Protein AF-A0A937RN17-F1 (afdb_monomer_lite)

InterPro domains:
  IPR059263 Domain of unknown function DUF8219 [PF26656] (19-214)

Foldseek 3Di:
DDQDPAPVQLLVLLQDPLSLCVLLVAPPNPCLVPQDDDFHKDWFDLFPQKIWIWTDGRFKIFTFIAFHPRPDTDTFFMDGPPQGQLQGDEPVLQQLSLLSRCQQDVVRAFLAQSSSNSLSNYHCQPPDQCLLVQQRQQVHSCHRYNDRPRGDDPSNVLSVLPDNDPQWDWDQAPVRFIAIDRNDPVFADDNSGCRHNPRPRRPRVSSVVSSVRSVVSLLVLQVLQPCVPPQLVVLLVCCLVVVQLPSNLVVRVVVVLVVDPRSSSVQLSCLRPPNPGSVSPQQSSCSNVVPPRSPSSSVVSPQDPCNQFDKQWKKKKKFQCPPQVVQLVVQLVVCSSVSLKDWTDWDDPDPGMIIITIMGGPVSVVVSLVSSLVSCVVRVVVMDIWMGRVPDTDDSDPDD

Structure (mmCIF, N/CA/C/O backbone):
data_AF-A0A937RN17-F1
#
_entry.id   AF-A0A937RN17-F1
#
loop_
_atom_site.group_PDB
_atom_site.id
_atom_site.type_symbol
_atom_site.label_atom_id
_atom_site.label_alt_id
_atom_site.label_comp_id
_atom_site.label_asym_id
_atom_site.label_entity_id
_atom_site.label_seq_id
_atom_site.pdbx_PDB_ins_code
_atom_site.Cartn_x
_atom_site.Cartn_y
_atom_site.Cartn_z
_atom_site.occupancy
_atom_site.B_iso_or_equiv
_atom_site.auth_seq_id
_atom_site.auth_comp_id
_atom_site.auth_asym_id
_atom_site.auth_atom_id
_atom_site.pdbx_PDB_model_num
ATOM 1 N N . MET A 1 1 ? -5.674 -21.772 14.284 1.00 35.72 1 MET A N 1
ATOM 2 C CA . MET A 1 1 ? -4.227 -21.563 14.513 1.00 35.72 1 MET A CA 1
ATOM 3 C C . MET A 1 1 ? -4.082 -20.208 15.190 1.00 35.72 1 MET A C 1
ATOM 5 O O . MET A 1 1 ? -4.891 -19.342 14.893 1.00 35.72 1 MET A O 1
ATOM 9 N N . GLN A 1 2 ? -3.190 -20.056 16.170 1.00 36.44 2 GLN A N 1
ATOM 10 C CA . GLN A 1 2 ? -3.073 -18.817 16.954 1.00 36.44 2 GLN A CA 1
ATOM 11 C C . GLN A 1 2 ? -2.644 -17.669 16.025 1.00 36.44 2 GLN A C 1
ATOM 13 O O . GLN A 1 2 ? -1.783 -17.896 15.180 1.00 36.44 2 GLN A O 1
ATOM 18 N N . ILE A 1 3 ? -3.242 -16.479 16.156 1.00 44.09 3 ILE A N 1
ATOM 19 C CA . ILE A 1 3 ? -2.674 -15.246 15.592 1.00 44.09 3 ILE A CA 1
ATOM 20 C C . ILE A 1 3 ? -1.265 -15.167 16.176 1.00 44.09 3 ILE A C 1
ATOM 22 O O . ILE A 1 3 ? -1.114 -15.068 17.396 1.00 44.09 3 ILE A O 1
ATOM 26 N N . VAL A 1 4 ? -0.248 -15.384 15.343 1.00 52.44 4 VAL A N 1
ATOM 27 C CA . VAL A 1 4 ? 1.133 -15.377 15.817 1.00 52.44 4 VAL A CA 1
ATOM 28 C C . VAL A 1 4 ? 1.598 -13.934 15.684 1.00 52.44 4 VAL A C 1
ATOM 30 O O . VAL A 1 4 ? 1.603 -13.431 14.557 1.00 52.44 4 VAL A O 1
ATOM 33 N N . PRO A 1 5 ? 1.971 -13.258 16.785 1.00 64.44 5 PRO A N 1
ATOM 34 C CA . PRO A 1 5 ? 2.670 -11.990 16.668 1.00 64.44 5 PRO A CA 1
ATOM 35 C C . PRO A 1 5 ? 3.880 -12.184 15.754 1.00 64.44 5 PRO A C 1
ATOM 37 O O . PRO A 1 5 ? 4.426 -13.287 15.654 1.00 64.44 5 PRO A O 1
ATOM 40 N N . LEU A 1 6 ? 4.283 -11.118 15.066 1.00 72.00 6 LEU A N 1
ATOM 41 C CA . LEU A 1 6 ? 5.435 -11.153 14.168 1.00 72.00 6 LEU A CA 1
ATOM 42 C C . LEU A 1 6 ? 6.603 -11.887 14.840 1.00 72.00 6 LEU A C 1
ATOM 44 O O . LEU A 1 6 ? 6.943 -11.540 15.977 1.00 72.00 6 LEU A O 1
ATOM 48 N N . PRO A 1 7 ? 7.215 -12.891 14.183 1.00 80.81 7 PRO A N 1
ATOM 49 C CA . PRO A 1 7 ? 8.288 -13.649 14.806 1.00 80.81 7 PRO A CA 1
ATOM 50 C C . PRO A 1 7 ? 9.376 -12.710 15.330 1.00 80.81 7 PRO A C 1
ATOM 52 O O . PRO A 1 7 ? 9.807 -11.793 14.625 1.00 80.81 7 PRO A O 1
ATOM 55 N N . GLU A 1 8 ? 9.843 -12.929 16.561 1.00 82.38 8 GLU A N 1
ATOM 56 C CA . GLU A 1 8 ? 10.894 -12.092 17.160 1.00 82.38 8 GLU A CA 1
ATOM 57 C C . GLU A 1 8 ? 12.148 -12.044 16.276 1.00 82.38 8 GLU A C 1
ATOM 59 O O . GLU A 1 8 ? 12.804 -11.008 16.185 1.00 82.38 8 GLU A O 1
ATOM 64 N N . SER A 1 9 ? 12.440 -13.140 15.567 1.00 84.94 9 SER A N 1
ATOM 65 C CA . SER A 1 9 ? 13.521 -13.229 14.585 1.00 84.94 9 SER A CA 1
ATOM 66 C C . SER A 1 9 ? 13.353 -12.251 13.421 1.00 84.94 9 SER A C 1
ATOM 68 O O . SER A 1 9 ? 14.327 -11.607 13.035 1.00 84.94 9 SER A O 1
ATOM 70 N N . LEU A 1 10 ? 12.135 -12.095 12.892 1.00 85.31 10 LEU A N 1
ATOM 71 C CA . LEU A 1 10 ? 11.832 -11.131 11.835 1.00 85.31 10 LEU A CA 1
ATOM 72 C C . LEU A 1 10 ? 11.959 -9.702 12.371 1.00 85.31 10 LEU A C 1
ATOM 74 O O . LEU A 1 10 ? 12.660 -8.882 11.786 1.00 85.31 10 LEU A O 1
ATOM 78 N N . THR A 1 11 ? 11.365 -9.429 13.536 1.00 83.94 11 THR A N 1
ATOM 79 C CA . THR A 1 11 ? 11.453 -8.113 14.191 1.00 83.94 11 THR A CA 1
ATOM 80 C C . THR A 1 11 ? 12.904 -7.713 14.481 1.00 83.94 11 THR A C 1
ATOM 82 O O . THR A 1 11 ? 13.268 -6.545 14.345 1.00 83.94 11 THR A O 1
ATOM 85 N N . ALA A 1 12 ? 13.752 -8.669 14.872 1.00 85.56 12 ALA A N 1
ATOM 86 C CA . ALA A 1 12 ? 15.174 -8.435 15.092 1.00 85.56 12 ALA A CA 1
ATOM 87 C C . ALA A 1 12 ? 15.914 -8.112 13.785 1.00 85.56 12 ALA A C 1
ATOM 89 O O . ALA A 1 12 ? 16.691 -7.161 13.766 1.00 85.56 12 ALA A O 1
ATOM 90 N N . GLN A 1 13 ? 15.651 -8.848 12.700 1.00 85.94 13 GLN A N 1
ATOM 91 C CA . GLN A 1 13 ? 16.301 -8.611 11.405 1.00 85.94 13 GLN A CA 1
ATOM 92 C C . GLN A 1 13 ? 15.870 -7.308 10.740 1.00 85.94 13 GLN A C 1
ATOM 94 O O . GLN A 1 13 ? 16.695 -6.627 10.151 1.00 85.94 13 GLN A O 1
ATOM 99 N N . MET A 1 14 ? 14.617 -6.890 10.901 1.00 85.56 14 MET A N 1
ATOM 100 C CA . MET A 1 14 ? 14.153 -5.595 10.395 1.00 85.56 14 MET A CA 1
ATOM 101 C C . MET A 1 14 ? 14.879 -4.391 11.003 1.00 85.56 14 MET A C 1
ATOM 103 O O . MET A 1 14 ? 14.782 -3.285 10.474 1.00 85.56 14 MET A O 1
ATOM 107 N N . ARG A 1 15 ? 15.591 -4.581 12.121 1.00 83.94 15 ARG A N 1
ATOM 108 C CA . ARG A 1 15 ? 16.475 -3.564 12.704 1.00 83.94 15 ARG A CA 1
ATOM 109 C C . ARG A 1 15 ? 17.846 -3.509 12.025 1.00 83.94 15 ARG A C 1
ATOM 111 O O . ARG A 1 15 ? 18.708 -2.755 12.470 1.00 83.94 15 ARG A O 1
ATOM 118 N N . ASP A 1 16 ? 18.058 -4.289 10.980 1.00 84.94 16 ASP A N 1
ATOM 119 C CA . ASP A 1 16 ? 19.222 -4.200 10.119 1.00 84.94 16 ASP A CA 1
ATOM 120 C C . ASP A 1 16 ? 18.869 -3.394 8.863 1.00 84.94 16 ASP A C 1
ATOM 122 O O . ASP A 1 16 ? 17.830 -3.616 8.240 1.00 84.94 16 ASP A O 1
ATOM 126 N N . ASP A 1 17 ? 19.719 -2.437 8.490 1.00 81.75 17 ASP A N 1
ATOM 127 C CA . ASP A 1 17 ? 19.546 -1.718 7.225 1.00 81.75 17 ASP A CA 1
ATOM 128 C C . ASP A 1 17 ? 19.772 -2.672 6.036 1.00 81.75 17 ASP A C 1
ATOM 130 O O . ASP A 1 17 ? 19.082 -2.542 5.025 1.00 81.75 17 ASP A O 1
ATOM 134 N N . GLU A 1 18 ? 20.650 -3.673 6.181 1.00 81.00 18 GLU A N 1
ATOM 135 C CA . GLU A 1 18 ? 20.937 -4.651 5.126 1.00 81.00 18 GLU A CA 1
ATOM 136 C C . GLU A 1 18 ? 19.732 -5.555 4.827 1.00 81.00 18 GLU A C 1
ATOM 138 O O . GLU A 1 18 ? 19.472 -5.877 3.667 1.00 81.00 18 GLU A O 1
ATOM 143 N N . PHE A 1 19 ? 18.929 -5.894 5.844 1.00 86.31 19 PHE A N 1
ATOM 144 C CA . PHE A 1 19 ? 17.675 -6.632 5.656 1.00 86.31 19 PHE A CA 1
ATOM 145 C C . PHE A 1 19 ? 16.751 -5.911 4.669 1.00 86.31 19 PHE A C 1
ATOM 147 O O . PHE A 1 19 ? 16.185 -6.527 3.764 1.00 86.31 19 PHE A O 1
ATOM 154 N N . TRP A 1 20 ? 16.615 -4.590 4.811 1.00 85.44 20 TRP A N 1
ATOM 155 C CA . TRP A 1 20 ? 15.760 -3.806 3.925 1.00 85.44 20 TRP A CA 1
ATOM 156 C C . TRP A 1 20 ? 16.330 -3.711 2.518 1.00 85.44 20 TRP A C 1
ATOM 158 O O . TRP A 1 20 ? 15.552 -3.753 1.571 1.00 85.44 20 TRP A O 1
ATOM 168 N N . SER A 1 21 ? 17.652 -3.653 2.361 1.00 80.06 21 SER A N 1
ATOM 169 C CA . SER A 1 21 ? 18.281 -3.703 1.040 1.00 80.06 21 SER A CA 1
ATOM 170 C C . SER A 1 21 ? 17.983 -5.019 0.311 1.00 80.06 21 SER A C 1
ATOM 172 O O . SER A 1 21 ? 17.750 -5.004 -0.894 1.00 80.06 21 SER A O 1
ATOM 174 N N . VAL A 1 22 ? 17.880 -6.145 1.024 1.00 80.12 22 VAL A N 1
ATOM 175 C CA . VAL A 1 22 ? 17.475 -7.441 0.444 1.00 80.12 22 VAL A CA 1
ATOM 176 C C . VAL A 1 22 ? 15.987 -7.472 0.105 1.00 80.12 22 VAL A C 1
ATOM 178 O O . VAL A 1 22 ? 15.628 -7.740 -1.040 1.00 80.12 22 VAL A O 1
ATOM 181 N N . VAL A 1 23 ? 15.110 -7.147 1.062 1.00 84.38 23 VAL A N 1
ATOM 182 C CA . VAL A 1 23 ? 13.645 -7.135 0.851 1.00 84.38 23 VAL A CA 1
ATOM 183 C C . VAL A 1 23 ? 13.245 -6.174 -0.274 1.00 84.38 23 VAL A C 1
ATOM 185 O O . VAL A 1 23 ? 12.296 -6.406 -1.027 1.00 84.38 23 VAL A O 1
ATOM 188 N N . LEU A 1 24 ? 13.973 -5.068 -0.415 1.00 81.94 24 LEU A N 1
ATOM 189 C CA . LEU A 1 24 ? 13.739 -4.083 -1.461 1.00 81.94 24 LEU A CA 1
ATOM 190 C C . LEU A 1 24 ? 14.550 -4.351 -2.741 1.00 81.94 24 LEU A C 1
ATOM 192 O O . LEU A 1 24 ? 14.422 -3.579 -3.695 1.00 81.94 24 LEU A O 1
ATOM 196 N N . ASN A 1 25 ? 15.289 -5.461 -2.816 1.00 75.12 25 ASN A N 1
ATOM 197 C CA . ASN A 1 25 ? 16.122 -5.835 -3.960 1.00 75.12 25 ASN A CA 1
ATOM 198 C C . ASN A 1 25 ? 16.982 -4.652 -4.455 1.00 75.12 25 ASN A C 1
ATOM 200 O O . ASN A 1 25 ? 16.941 -4.274 -5.630 1.00 75.12 25 ASN A O 1
ATOM 204 N N . GLU A 1 26 ? 17.675 -3.994 -3.523 1.00 73.56 26 GLU A N 1
ATOM 205 C CA . GLU A 1 26 ? 18.508 -2.827 -3.795 1.00 73.56 26 GLU A CA 1
ATOM 206 C C . GLU A 1 26 ? 19.783 -3.241 -4.557 1.00 73.56 26 GLU A C 1
ATOM 208 O O . GLU A 1 26 ? 20.414 -4.247 -4.230 1.00 73.56 26 GLU A O 1
ATOM 213 N N . PRO A 1 27 ? 20.188 -2.472 -5.580 1.00 57.75 27 PRO A N 1
ATOM 214 C CA . PRO A 1 27 ? 21.243 -2.858 -6.521 1.00 57.75 27 PRO A CA 1
ATOM 215 C C . PRO A 1 27 ? 22.651 -2.897 -5.925 1.00 57.75 27 PRO A C 1
ATOM 217 O O . PRO A 1 27 ? 23.494 -3.636 -6.426 1.00 57.75 27 PRO A O 1
ATOM 220 N N . ASP A 1 28 ? 22.896 -2.124 -4.865 1.00 57.47 28 ASP A N 1
ATOM 221 C CA . ASP A 1 28 ? 24.176 -2.088 -4.148 1.00 57.47 28 ASP A CA 1
ATOM 222 C C . ASP A 1 28 ? 24.263 -3.173 -3.062 1.00 57.47 28 ASP A C 1
ATOM 224 O O . ASP A 1 28 ? 25.217 -3.209 -2.284 1.00 57.47 28 ASP A O 1
ATOM 228 N N . SER A 1 29 ? 23.282 -4.080 -3.001 1.00 54.69 29 SER A N 1
ATOM 229 C CA . SER A 1 29 ? 23.395 -5.285 -2.193 1.00 54.69 29 SER A CA 1
ATOM 230 C C . SER A 1 29 ? 24.473 -6.186 -2.805 1.00 54.69 29 SER A C 1
ATOM 232 O O . SER A 1 29 ? 24.193 -7.056 -3.631 1.00 54.69 29 SER A O 1
ATOM 234 N N . GLU A 1 30 ? 25.726 -6.021 -2.358 1.00 48.62 30 GLU A N 1
ATOM 235 C CA . GLU A 1 30 ? 26.850 -6.951 -2.606 1.00 48.62 30 GLU A CA 1
ATOM 236 C C . GLU A 1 30 ? 26.537 -8.394 -2.140 1.00 48.62 30 GLU A C 1
ATOM 238 O O . GLU A 1 30 ? 27.326 -9.319 -2.322 1.00 48.62 30 GLU A O 1
ATOM 243 N N . LEU A 1 31 ? 25.366 -8.585 -1.533 1.00 49.34 31 LEU A N 1
ATOM 244 C CA . LEU A 1 31 ? 24.915 -9.765 -0.828 1.00 49.34 31 LEU A CA 1
ATOM 245 C C . LEU A 1 31 ? 23.934 -10.613 -1.649 1.00 49.34 31 LEU A C 1
ATOM 247 O O . LEU A 1 31 ? 23.500 -11.646 -1.157 1.00 49.34 31 LEU A O 1
ATOM 251 N N . LEU A 1 32 ? 23.637 -10.276 -2.913 1.00 50.38 32 LEU A N 1
ATOM 252 C CA . LEU A 1 32 ? 22.926 -11.214 -3.803 1.00 50.38 32 LEU A CA 1
ATOM 253 C C . LEU A 1 32 ? 23.700 -12.534 -4.025 1.00 50.38 32 LEU A C 1
ATOM 255 O O . LEU A 1 32 ? 23.094 -13.523 -4.425 1.00 50.38 32 LEU A O 1
ATOM 259 N N . ASP A 1 33 ? 25.002 -12.570 -3.712 1.00 49.00 33 ASP A N 1
ATOM 260 C CA . ASP A 1 33 ? 25.833 -13.786 -3.686 1.00 49.00 33 ASP A CA 1
ATOM 261 C C . ASP A 1 33 ? 26.016 -14.387 -2.274 1.00 49.00 33 ASP A C 1
ATOM 263 O O . ASP A 1 33 ? 26.621 -15.453 -2.119 1.00 49.00 33 ASP A O 1
ATOM 267 N N . VAL A 1 34 ? 25.501 -13.739 -1.223 1.00 46.44 34 VAL A N 1
ATOM 268 C CA . VAL A 1 34 ? 25.646 -14.181 0.169 1.00 46.44 34 VAL A CA 1
ATOM 269 C C . VAL A 1 34 ? 24.264 -14.520 0.706 1.00 46.44 34 VAL A C 1
ATOM 271 O O . VAL A 1 34 ? 23.470 -13.633 0.983 1.00 46.44 34 VAL A O 1
ATOM 274 N N . ALA A 1 35 ? 23.979 -15.817 0.846 1.00 51.78 35 ALA A N 1
ATOM 275 C CA . ALA A 1 35 ? 22.730 -16.330 1.404 1.00 51.78 35 ALA A CA 1
ATOM 276 C C . ALA A 1 35 ? 22.339 -15.565 2.684 1.00 51.78 35 ALA A C 1
ATOM 278 O O . ALA A 1 35 ? 22.919 -15.789 3.751 1.00 51.78 35 ALA A O 1
ATOM 279 N N . PHE A 1 36 ? 21.371 -14.656 2.582 1.00 52.56 36 PHE A N 1
ATOM 280 C CA . PHE A 1 36 ? 20.807 -13.999 3.749 1.00 52.56 36 PHE A CA 1
ATOM 281 C C . PHE A 1 36 ? 19.868 -14.960 4.462 1.00 52.56 36 PHE A C 1
ATOM 283 O O . PHE A 1 36 ? 18.976 -15.508 3.831 1.00 52.56 36 PHE A O 1
ATOM 290 N N . ALA A 1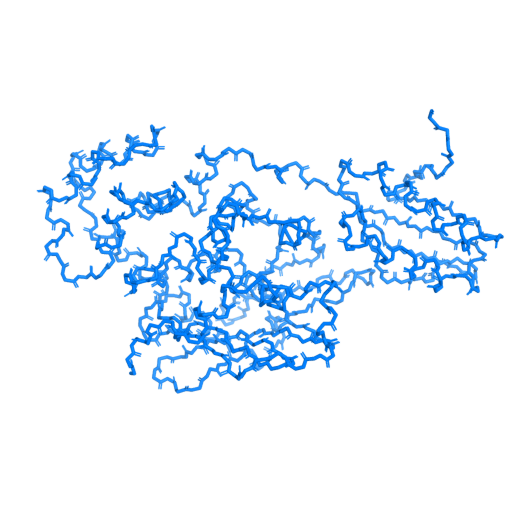 37 ? 20.079 -15.071 5.778 1.00 57.47 37 ALA A N 1
ATOM 291 C CA . ALA A 1 37 ? 19.111 -15.401 6.826 1.00 57.47 37 ALA A CA 1
ATOM 292 C C . ALA A 1 37 ? 18.270 -16.708 6.711 1.00 57.47 37 ALA A C 1
ATOM 294 O O . ALA A 1 37 ? 18.047 -17.260 5.642 1.00 57.47 37 ALA A O 1
ATOM 295 N N . PRO A 1 38 ? 17.828 -17.276 7.854 1.00 62.19 38 PRO A N 1
ATOM 296 C CA . PRO A 1 38 ? 16.937 -18.444 7.879 1.00 62.19 38 PRO A CA 1
ATOM 297 C C . PRO A 1 38 ? 15.612 -18.160 7.161 1.00 62.19 38 PRO A C 1
ATOM 299 O O . PRO A 1 38 ? 15.229 -16.999 7.071 1.00 62.19 38 PRO A O 1
ATOM 302 N N . ASP A 1 39 ? 14.894 -19.212 6.748 1.00 76.50 39 ASP A N 1
ATOM 303 C CA . ASP A 1 39 ? 13.513 -19.122 6.256 1.00 76.50 39 ASP A CA 1
ATOM 304 C C . ASP A 1 39 ? 12.660 -18.314 7.251 1.00 76.50 39 ASP A C 1
ATOM 306 O O . ASP A 1 39 ? 12.271 -18.796 8.321 1.00 76.50 39 ASP A O 1
ATOM 310 N N . LEU A 1 40 ? 12.433 -17.043 6.925 1.00 86.88 40 LEU A N 1
ATOM 311 C CA . LEU A 1 40 ? 11.588 -16.136 7.679 1.00 86.88 40 LEU A CA 1
ATOM 312 C C . LEU A 1 40 ? 10.232 -16.087 7.001 1.00 86.88 40 LEU A C 1
ATOM 314 O O . LEU A 1 40 ? 10.113 -16.170 5.787 1.00 86.88 40 LEU A O 1
ATOM 318 N N . GLY A 1 41 ? 9.182 -15.903 7.780 1.00 86.06 41 GLY A N 1
ATOM 319 C CA . GLY A 1 41 ? 7.867 -15.708 7.210 1.00 86.06 41 GLY A CA 1
ATOM 320 C C . GLY A 1 41 ? 6.945 -15.046 8.200 1.00 86.06 41 GLY A C 1
ATOM 321 O O . GLY A 1 41 ? 7.126 -15.152 9.413 1.00 86.06 41 GLY A O 1
ATOM 322 N N . PHE A 1 42 ? 5.951 -14.351 7.678 1.00 90.00 42 PHE A N 1
ATOM 323 C CA . PHE A 1 42 ? 4.844 -13.854 8.475 1.00 90.00 42 PHE A CA 1
ATOM 324 C C . PHE A 1 42 ? 3.562 -13.972 7.666 1.00 90.00 42 PHE A C 1
ATOM 326 O O . PHE A 1 42 ? 3.602 -13.924 6.441 1.00 90.00 42 PHE A O 1
ATOM 333 N N . ALA A 1 43 ? 2.432 -14.094 8.355 1.00 94.25 43 ALA A N 1
ATOM 334 C CA . ALA A 1 43 ? 1.110 -14.008 7.758 1.00 94.25 43 ALA A CA 1
ATOM 335 C C . ALA A 1 43 ? 0.169 -13.320 8.747 1.00 94.25 43 ALA A C 1
ATOM 337 O O . ALA A 1 43 ? 0.152 -13.676 9.925 1.00 94.25 43 ALA A O 1
ATOM 338 N N . VAL A 1 44 ? -0.605 -12.351 8.268 1.00 95.38 44 VAL A N 1
ATOM 339 C CA . VAL A 1 44 ? -1.538 -11.554 9.074 1.00 95.38 44 VAL A CA 1
ATOM 340 C C . VAL A 1 44 ? -2.984 -11.899 8.730 1.00 95.38 44 VAL A C 1
ATOM 342 O O . VAL A 1 44 ? -3.301 -12.121 7.562 1.00 95.38 44 VAL A O 1
ATOM 345 N N . ASP A 1 45 ? -3.850 -11.959 9.746 1.00 96.50 45 ASP A N 1
ATOM 346 C CA . ASP A 1 45 ? -5.305 -12.148 9.606 1.00 96.50 45 ASP A CA 1
ATOM 347 C C . ASP A 1 45 ? -5.950 -10.858 9.090 1.00 96.50 45 ASP A C 1
ATOM 349 O O . ASP A 1 45 ? -5.685 -9.783 9.622 1.00 96.50 45 ASP A O 1
ATOM 353 N N . VAL A 1 46 ? -6.803 -10.959 8.071 1.00 97.38 46 VAL A N 1
ATOM 354 C CA . VAL A 1 46 ? -7.577 -9.822 7.540 1.00 97.38 46 VAL A CA 1
ATOM 355 C C . VAL A 1 46 ? -9.085 -9.948 7.780 1.00 97.38 46 VAL A C 1
ATOM 357 O O . VAL A 1 46 ? -9.836 -9.039 7.429 1.00 97.38 46 VAL A O 1
ATOM 360 N N . GLY A 1 47 ? -9.544 -11.037 8.393 1.00 96.75 47 GLY A N 1
ATOM 361 C CA . GLY A 1 47 ? -10.950 -11.383 8.597 1.00 96.75 47 GLY A CA 1
ATOM 362 C C . GLY A 1 47 ? -11.268 -12.797 8.111 1.00 96.75 47 GLY A C 1
ATOM 363 O O . GLY A 1 47 ? -10.628 -13.308 7.196 1.00 96.75 47 GLY A O 1
ATOM 364 N N . ASP A 1 48 ? -12.284 -13.420 8.714 1.00 96.56 48 ASP A N 1
ATOM 365 C CA . ASP A 1 48 ? -12.833 -14.724 8.308 1.00 96.56 48 ASP A CA 1
ATOM 366 C C . ASP A 1 48 ? -11.786 -15.838 8.095 1.00 96.56 48 ASP A C 1
ATOM 368 O O . ASP A 1 48 ? -11.978 -16.724 7.266 1.00 96.56 48 ASP A O 1
ATOM 372 N N . ASP A 1 49 ? -10.686 -15.801 8.861 1.00 96.12 49 ASP A N 1
ATOM 373 C CA . ASP A 1 49 ? -9.546 -16.736 8.789 1.00 96.12 49 ASP A CA 1
ATOM 374 C C . ASP A 1 49 ? -8.758 -16.690 7.459 1.00 96.12 49 ASP A C 1
ATOM 376 O O . ASP A 1 49 ? -7.896 -17.535 7.203 1.00 96.12 49 ASP A O 1
ATOM 380 N N . TYR A 1 50 ? -8.996 -15.675 6.621 1.00 98.31 50 TYR A N 1
ATOM 381 C CA . TYR A 1 50 ? -8.111 -15.355 5.504 1.00 98.31 50 TYR A CA 1
ATOM 382 C C . TYR A 1 50 ? -6.847 -14.671 6.009 1.00 98.31 50 TYR A C 1
ATOM 384 O O . TYR A 1 50 ? -6.891 -13.778 6.861 1.00 98.31 50 TYR A O 1
ATOM 392 N N . ARG A 1 51 ? -5.702 -15.058 5.440 1.00 97.69 51 ARG A N 1
ATOM 393 C CA . ARG A 1 51 ? -4.409 -14.458 5.785 1.00 97.69 51 ARG A CA 1
ATOM 394 C C . ARG A 1 51 ? -3.610 -14.095 4.545 1.00 97.69 51 ARG A C 1
ATOM 396 O O . ARG A 1 51 ? -3.714 -14.764 3.520 1.00 97.69 51 ARG A O 1
ATOM 403 N N . ILE A 1 52 ? -2.787 -13.060 4.656 1.00 97.81 52 ILE A N 1
ATOM 404 C CA . ILE A 1 52 ? -1.795 -12.670 3.646 1.00 97.81 52 ILE A CA 1
ATOM 405 C C . ILE A 1 52 ? -0.446 -12.478 4.320 1.00 97.81 52 ILE A C 1
ATOM 407 O O . ILE A 1 52 ? -0.379 -12.051 5.471 1.00 97.81 52 ILE A O 1
ATOM 411 N N . GLY A 1 53 ? 0.630 -12.808 3.626 1.00 94.62 53 GLY A N 1
ATOM 412 C CA . GLY A 1 53 ? 1.948 -12.806 4.225 1.00 94.62 53 GLY A CA 1
ATOM 413 C C . GLY A 1 53 ? 3.065 -12.902 3.215 1.00 94.62 53 GLY A C 1
ATOM 414 O O . GLY A 1 53 ? 2.819 -12.993 2.013 1.00 94.62 53 GLY A O 1
ATOM 415 N N . THR A 1 54 ? 4.296 -12.903 3.711 1.00 91.81 54 THR A N 1
ATOM 416 C CA . THR A 1 54 ? 5.453 -13.192 2.867 1.00 91.81 54 THR A CA 1
ATOM 417 C C . THR A 1 54 ? 6.329 -14.253 3.497 1.00 91.81 54 THR A C 1
ATOM 419 O O . THR A 1 54 ? 6.622 -14.149 4.690 1.00 91.81 54 THR A O 1
ATOM 422 N N . ALA A 1 55 ? 6.810 -15.192 2.690 1.00 91.19 55 ALA A N 1
ATOM 423 C CA . ALA A 1 55 ? 7.960 -16.024 3.015 1.00 91.19 55 ALA A CA 1
A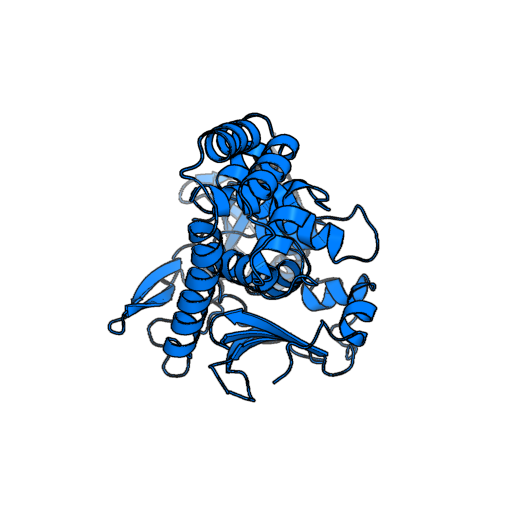TOM 424 C C . ALA A 1 55 ? 9.220 -15.360 2.437 1.00 91.19 55 ALA A C 1
ATOM 426 O O . ALA A 1 55 ? 9.231 -14.940 1.286 1.00 91.19 55 ALA A O 1
ATOM 427 N N . ILE A 1 56 ? 10.260 -15.200 3.246 1.00 88.44 56 ILE A N 1
ATOM 428 C CA . ILE A 1 56 ? 11.551 -14.608 2.894 1.00 88.44 56 ILE A CA 1
ATOM 429 C C . ILE A 1 56 ? 12.590 -15.713 3.088 1.00 88.44 56 ILE A C 1
ATOM 431 O O . ILE A 1 56 ? 12.937 -16.057 4.219 1.00 88.44 56 ILE A O 1
ATOM 435 N N . GLY A 1 57 ? 13.043 -16.289 1.981 1.00 86.44 57 GLY A N 1
ATOM 436 C CA . GLY A 1 57 ? 14.114 -17.275 1.948 1.00 86.44 57 GLY A CA 1
ATOM 437 C C . GLY A 1 57 ? 15.432 -16.682 1.432 1.00 86.44 57 GLY A C 1
ATOM 438 O O . GLY A 1 57 ? 15.482 -15.520 1.024 1.00 86.44 57 GLY A O 1
ATOM 439 N N . PRO A 1 58 ? 16.503 -17.492 1.368 1.00 79.50 58 PRO A N 1
ATOM 440 C CA . PRO A 1 58 ? 17.834 -17.019 0.975 1.00 79.50 58 PRO A CA 1
ATOM 441 C C . PRO A 1 58 ? 17.944 -16.496 -0.462 1.00 79.50 58 PRO A C 1
ATOM 443 O O . PRO A 1 58 ? 18.869 -15.751 -0.773 1.00 79.50 58 PRO A O 1
ATOM 446 N N . TRP A 1 59 ? 17.035 -16.920 -1.345 1.00 80.56 59 TRP A N 1
ATOM 447 C CA . TRP A 1 59 ? 17.090 -16.631 -2.786 1.00 80.56 59 TRP A CA 1
ATOM 448 C C . TRP A 1 59 ? 15.778 -16.096 -3.358 1.00 80.56 59 TRP A C 1
ATOM 450 O O . TRP A 1 59 ? 15.734 -15.714 -4.530 1.00 80.56 59 TRP A O 1
ATOM 460 N N . SER A 1 60 ? 14.708 -16.110 -2.565 1.00 88.12 60 SER A N 1
ATOM 461 C CA . SER A 1 60 ? 13.384 -15.695 -3.003 1.00 88.12 60 SER A CA 1
ATOM 462 C C . SER A 1 60 ? 12.580 -15.092 -1.863 1.00 88.12 60 SER A C 1
ATOM 464 O O . SER A 1 60 ? 12.706 -15.485 -0.704 1.00 88.12 60 SER A O 1
ATOM 466 N N . GLN A 1 61 ? 11.720 -14.150 -2.219 1.00 91.50 61 GLN A N 1
ATOM 467 C CA . GLN A 1 61 ? 10.631 -13.681 -1.384 1.00 91.50 61 GLN A CA 1
ATOM 468 C C . GLN A 1 61 ? 9.323 -14.062 -2.067 1.00 91.50 61 GLN A C 1
ATOM 470 O O . GLN A 1 61 ? 9.137 -13.697 -3.221 1.00 91.50 61 GLN A O 1
ATOM 475 N N . ASP A 1 62 ? 8.420 -14.745 -1.377 1.00 94.19 62 ASP A N 1
ATOM 476 C CA . ASP A 1 62 ? 7.127 -15.162 -1.913 1.00 94.19 62 ASP A CA 1
ATOM 477 C C . ASP A 1 62 ? 6.003 -14.400 -1.205 1.00 94.19 62 ASP A C 1
ATOM 479 O O . ASP A 1 62 ? 5.963 -14.344 0.023 1.00 94.19 62 ASP A O 1
ATOM 483 N N . LEU A 1 63 ? 5.081 -13.809 -1.966 1.00 96.94 63 LEU A N 1
ATOM 484 C CA . LEU A 1 63 ? 3.814 -13.274 -1.469 1.00 96.94 63 LEU A CA 1
ATOM 485 C C . LEU A 1 63 ? 2.786 -14.395 -1.460 1.00 96.94 63 LEU A C 1
ATOM 487 O O . LEU A 1 63 ? 2.451 -14.942 -2.514 1.00 96.94 63 LEU A O 1
ATOM 491 N N . GLU A 1 64 ? 2.231 -14.681 -0.291 1.00 97.25 64 GLU A N 1
ATOM 492 C CA . GLU A 1 64 ? 1.325 -15.803 -0.089 1.00 97.25 64 GLU A CA 1
ATOM 493 C C . GLU A 1 64 ? -0.028 -15.357 0.456 1.00 97.25 64 GLU A C 1
ATOM 495 O O . GLU A 1 64 ? -0.120 -14.467 1.305 1.00 97.25 64 GLU A O 1
ATOM 500 N N . ILE A 1 65 ? -1.086 -16.026 -0.002 1.00 98.19 65 ILE A N 1
ATOM 501 C CA . ILE A 1 65 ? -2.434 -15.905 0.558 1.00 98.19 65 ILE A CA 1
ATOM 502 C C . ILE A 1 65 ? -2.933 -17.252 1.059 1.00 98.19 65 ILE A C 1
ATOM 504 O O . ILE A 1 65 ? -2.681 -18.293 0.459 1.00 98.19 65 ILE A O 1
ATOM 508 N N . TYR A 1 66 ? -3.687 -17.225 2.146 1.00 98.00 66 TYR A N 1
ATOM 509 C CA . TYR A 1 66 ? -4.165 -18.412 2.832 1.00 98.00 66 TYR A CA 1
ATOM 510 C C . TYR A 1 66 ? -5.687 -18.383 2.854 1.00 98.00 66 TYR A C 1
ATOM 512 O O . TYR A 1 66 ? -6.291 -17.412 3.316 1.00 98.00 66 TYR A O 1
ATOM 520 N N . ALA A 1 67 ? -6.297 -19.456 2.353 1.00 97.88 67 ALA A N 1
ATOM 521 C CA . ALA A 1 67 ? -7.724 -19.685 2.513 1.00 97.88 67 ALA A CA 1
ATOM 522 C C . ALA A 1 67 ? -8.052 -20.058 3.977 1.00 97.88 67 ALA A C 1
ATOM 524 O O . ALA A 1 67 ? -7.168 -20.545 4.693 1.00 97.88 67 ALA A O 1
ATOM 525 N N . PRO A 1 68 ? -9.316 -19.912 4.411 1.00 97.62 68 PRO A N 1
ATOM 526 C CA . PRO A 1 68 ? -9.750 -20.319 5.743 1.00 97.62 68 PRO A CA 1
ATOM 527 C C . PRO A 1 68 ? -9.394 -21.781 6.034 1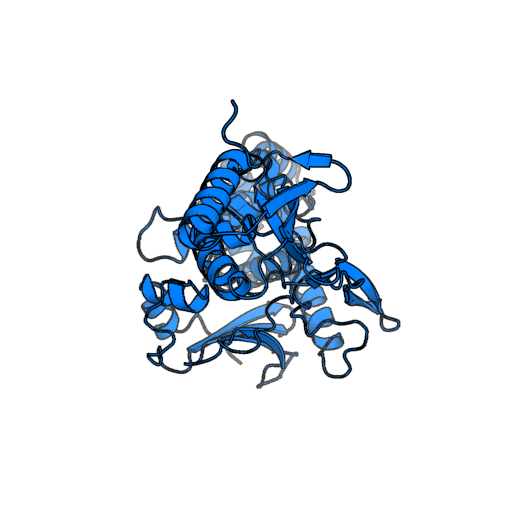.00 97.62 68 PRO A C 1
ATOM 529 O O . PRO A 1 68 ? -9.654 -22.677 5.228 1.00 97.62 68 PRO A O 1
ATOM 532 N N . GLY A 1 69 ? -8.775 -22.026 7.185 1.00 95.19 69 GLY A N 1
ATOM 533 C CA . GLY A 1 69 ? -8.324 -23.339 7.636 1.00 95.19 69 GLY A CA 1
ATOM 534 C C . GLY A 1 69 ? -7.113 -23.917 6.896 1.00 95.19 69 GLY A C 1
ATOM 535 O O . GLY A 1 69 ? -6.644 -24.992 7.278 1.00 95.19 69 GLY A O 1
ATOM 536 N N . ALA A 1 70 ? -6.583 -23.248 5.866 1.00 96.00 70 ALA A N 1
ATOM 537 C CA . ALA A 1 70 ? -5.430 -23.741 5.119 1.00 96.00 70 ALA A CA 1
ATOM 538 C C . ALA A 1 70 ? -4.140 -23.604 5.941 1.00 96.00 70 ALA A C 1
ATOM 540 O O . ALA A 1 70 ? -3.834 -22.538 6.480 1.00 96.00 70 ALA A O 1
ATOM 541 N N . ALA A 1 71 ? -3.370 -24.691 6.022 1.00 91.94 71 ALA A N 1
ATOM 542 C CA . ALA A 1 71 ? -2.050 -24.684 6.652 1.00 91.94 71 ALA A CA 1
ATOM 543 C C . ALA A 1 71 ? -0.977 -24.074 5.734 1.00 91.94 71 ALA A C 1
ATOM 545 O O . ALA A 1 71 ? -0.079 -23.393 6.220 1.00 91.94 71 ALA A O 1
ATOM 546 N N . GLU A 1 72 ? -1.103 -24.294 4.424 1.00 93.25 72 GLU A N 1
ATOM 547 C CA . GLU A 1 72 ? -0.168 -23.836 3.393 1.00 93.25 72 GLU A CA 1
ATOM 548 C C . GLU A 1 72 ? -0.750 -22.646 2.619 1.00 93.25 72 GLU A C 1
ATOM 550 O O . GLU A 1 72 ? -1.965 -22.563 2.407 1.00 93.25 72 GLU A O 1
ATOM 555 N N . GLY A 1 73 ? 0.124 -21.720 2.225 1.00 94.62 73 GLY A N 1
ATOM 556 C CA . GLY A 1 73 ? -0.229 -20.549 1.433 1.00 94.62 73 GLY A CA 1
ATOM 557 C C . GLY A 1 73 ? -0.200 -20.837 -0.067 1.00 94.62 73 GLY A C 1
ATOM 558 O O . GLY A 1 73 ? 0.488 -21.737 -0.544 1.00 94.62 73 GLY A O 1
ATOM 559 N N . HIS A 1 74 ? -0.941 -20.043 -0.831 1.00 96.50 74 HIS A N 1
ATOM 560 C CA . HIS A 1 74 ? -0.811 -19.972 -2.278 1.00 96.50 74 HIS A CA 1
ATOM 561 C C . HIS A 1 74 ? 0.065 -18.779 -2.652 1.00 96.50 74 HIS A C 1
ATOM 563 O O . HIS A 1 74 ? -0.315 -17.634 -2.396 1.00 96.50 74 HIS A O 1
ATOM 569 N N . THR A 1 75 ? 1.193 -19.034 -3.310 1.00 96.44 75 THR A N 1
ATOM 570 C CA . THR A 1 75 ? 2.044 -17.979 -3.864 1.00 96.44 75 THR A CA 1
ATOM 571 C C . THR A 1 75 ? 1.315 -17.238 -4.986 1.00 96.44 75 THR A C 1
ATOM 573 O O . THR A 1 75 ? 0.875 -17.842 -5.968 1.00 96.44 75 THR A O 1
ATOM 576 N N . ILE A 1 76 ? 1.191 -15.918 -4.853 1.00 96.88 76 ILE A N 1
ATOM 577 C CA . ILE A 1 76 ? 0.563 -15.035 -5.850 1.00 96.88 76 ILE A CA 1
ATOM 578 C C . ILE A 1 76 ? 1.547 -14.061 -6.501 1.00 96.88 76 ILE A C 1
ATOM 580 O O . ILE A 1 76 ? 1.250 -13.527 -7.567 1.00 96.88 76 ILE A O 1
ATOM 584 N N . GLY A 1 77 ? 2.728 -13.894 -5.915 1.00 95.25 77 GLY A N 1
ATOM 585 C CA . GLY A 1 77 ? 3.844 -13.141 -6.473 1.00 95.25 77 GLY A CA 1
ATOM 586 C C . GLY A 1 77 ? 5.140 -13.578 -5.806 1.00 95.25 77 GLY A C 1
ATOM 587 O O . GLY A 1 77 ? 5.097 -14.170 -4.732 1.00 95.25 77 GLY A O 1
ATOM 588 N N . TYR A 1 78 ? 6.278 -13.314 -6.437 1.00 92.88 78 TYR A N 1
ATOM 589 C CA . TYR A 1 78 ? 7.580 -13.566 -5.820 1.00 92.88 78 TYR A CA 1
ATOM 590 C C . TYR A 1 78 ? 8.651 -12.625 -6.360 1.00 92.88 78 TYR A C 1
ATOM 592 O O . TYR A 1 78 ? 8.505 -12.035 -7.431 1.00 92.88 78 TYR A O 1
ATOM 600 N N . ILE A 1 79 ? 9.743 -12.494 -5.625 1.00 89.12 79 ILE A N 1
ATOM 601 C CA . ILE A 1 79 ? 10.927 -11.731 -5.995 1.00 89.12 79 ILE A CA 1
ATOM 602 C C . ILE A 1 79 ? 12.108 -12.679 -5.890 1.00 89.12 79 ILE A C 1
ATOM 604 O O . ILE A 1 79 ? 12.378 -13.208 -4.820 1.00 89.12 79 ILE A O 1
ATOM 608 N N . ASP A 1 80 ? 12.800 -12.899 -7.002 1.00 84.94 80 ASP A N 1
ATOM 609 C CA . ASP A 1 80 ? 14.053 -13.644 -7.055 1.00 84.94 80 ASP A CA 1
ATOM 610 C C . ASP A 1 80 ? 15.076 -12.876 -7.910 1.00 84.94 80 ASP A C 1
ATOM 612 O O . ASP A 1 80 ? 14.759 -11.881 -8.572 1.00 84.94 80 ASP A O 1
ATOM 616 N N . GLY A 1 81 ? 16.320 -13.351 -7.924 1.00 74.06 81 GLY A N 1
ATOM 617 C CA . GLY A 1 81 ? 17.377 -12.757 -8.746 1.00 74.06 81 GLY A CA 1
ATOM 618 C C . GLY A 1 81 ? 17.263 -13.049 -10.250 1.00 74.06 81 GLY A C 1
ATOM 619 O O . GLY A 1 81 ? 18.119 -12.601 -11.011 1.00 74.06 81 GLY A O 1
ATOM 620 N N . SER A 1 82 ? 16.268 -13.826 -10.705 1.00 76.25 82 SER A N 1
ATOM 621 C CA . SER A 1 82 ? 16.273 -14.410 -12.056 1.00 76.25 82 SER A CA 1
ATOM 622 C C . SER A 1 82 ? 15.085 -14.002 -12.928 1.00 76.25 82 SER A C 1
ATOM 624 O O . SER A 1 82 ? 15.263 -13.629 -14.092 1.00 76.25 82 SER A O 1
ATOM 626 N N . ARG A 1 83 ? 13.867 -14.106 -12.400 1.00 77.06 83 ARG A N 1
ATOM 627 C CA . ARG A 1 83 ? 12.584 -13.898 -13.075 1.00 77.06 83 ARG A CA 1
ATOM 628 C C . ARG A 1 83 ? 11.542 -13.462 -12.041 1.00 77.06 83 ARG A C 1
ATOM 630 O O . ARG A 1 83 ? 10.584 -14.207 -11.835 1.00 77.06 83 ARG A O 1
ATOM 637 N N . PRO A 1 84 ? 11.694 -12.290 -11.409 1.00 81.75 84 PRO A N 1
ATOM 638 C CA . PRO A 1 84 ? 10.771 -11.861 -10.370 1.00 81.75 84 PRO A CA 1
ATOM 639 C C . PRO A 1 84 ? 9.358 -11.712 -10.961 1.00 81.75 84 PRO A C 1
ATOM 641 O O . PRO A 1 84 ? 9.212 -11.356 -12.131 1.00 81.75 84 PRO A O 1
ATOM 644 N N . MET A 1 85 ? 8.327 -12.004 -10.167 1.00 84.94 85 MET A N 1
ATOM 645 C CA . MET A 1 85 ? 6.905 -11.785 -10.472 1.00 84.94 85 MET A CA 1
ATOM 646 C C . MET A 1 85 ? 6.226 -10.929 -9.382 1.00 84.94 85 MET A C 1
ATOM 648 O O . MET A 1 85 ? 5.301 -11.409 -8.719 1.00 84.94 85 MET A O 1
ATOM 652 N N . PRO A 1 86 ? 6.688 -9.687 -9.136 1.00 86.38 86 PRO A N 1
ATOM 653 C CA . PRO A 1 86 ? 6.190 -8.869 -8.039 1.00 86.38 86 PRO A CA 1
ATOM 654 C C . PRO A 1 86 ? 4.804 -8.277 -8.318 1.00 86.38 86 PRO A C 1
ATOM 656 O O . PRO A 1 86 ? 4.036 -8.075 -7.383 1.00 86.38 86 PRO A O 1
ATOM 659 N N . ASP A 1 87 ? 4.454 -8.028 -9.584 1.00 88.94 87 ASP A N 1
ATOM 660 C CA . ASP A 1 87 ? 3.332 -7.180 -10.005 1.00 88.94 87 ASP A CA 1
ATOM 661 C C . ASP A 1 87 ? 1.959 -7.809 -9.684 1.00 88.94 87 ASP A C 1
ATOM 663 O O . ASP A 1 87 ? 1.292 -8.371 -10.558 1.00 88.94 87 ASP A O 1
ATOM 667 N N . THR A 1 88 ? 1.508 -7.732 -8.429 1.00 94.19 88 THR A N 1
ATOM 668 C CA . THR A 1 88 ? 0.386 -8.558 -7.945 1.00 94.19 88 THR A CA 1
ATOM 669 C C . THR A 1 88 ? -0.775 -7.744 -7.383 1.00 94.19 88 THR A C 1
ATOM 671 O O . THR A 1 88 ? -1.934 -7.971 -7.762 1.00 94.19 88 THR A O 1
ATOM 674 N N . LEU A 1 89 ? -0.480 -6.808 -6.478 1.00 96.25 89 LEU A N 1
ATOM 675 C CA . LEU A 1 89 ? -1.481 -6.056 -5.720 1.00 96.25 89 LEU A CA 1
ATOM 676 C C . LEU A 1 89 ? -1.609 -4.635 -6.255 1.00 96.25 89 LEU A C 1
ATOM 678 O O . LEU A 1 89 ? -0.605 -3.960 -6.459 1.00 96.25 89 LEU A O 1
ATOM 682 N N . ARG A 1 90 ? -2.837 -4.142 -6.417 1.00 95.50 90 ARG A N 1
ATOM 683 C CA . ARG A 1 90 ? -3.056 -2.696 -6.568 1.00 95.50 90 ARG A CA 1
ATOM 684 C C . ARG A 1 90 ? -2.786 -1.980 -5.253 1.00 95.50 90 ARG A C 1
ATOM 686 O O . ARG A 1 90 ? -2.889 -2.589 -4.187 1.00 95.50 90 ARG A O 1
ATOM 693 N N . TRP A 1 91 ? -2.548 -0.671 -5.319 1.00 95.81 91 TRP A N 1
ATOM 694 C CA . TRP A 1 91 ? -2.440 0.143 -4.109 1.00 95.81 91 TRP A CA 1
ATOM 695 C C . TRP A 1 91 ? -3.680 0.002 -3.224 1.00 95.81 91 TRP A C 1
ATOM 697 O O . TRP A 1 91 ? -3.559 -0.198 -2.017 1.00 95.81 91 TRP A O 1
ATOM 707 N N . GLU A 1 92 ? -4.875 0.028 -3.820 1.00 96.88 92 GLU A N 1
ATOM 708 C CA . GLU A 1 92 ? -6.118 -0.055 -3.059 1.00 96.88 92 GLU A CA 1
ATOM 709 C C . GLU A 1 92 ? -6.253 -1.381 -2.310 1.00 96.88 92 GLU A C 1
ATOM 711 O O . GLU A 1 92 ? -6.766 -1.421 -1.198 1.00 96.88 92 GLU A O 1
ATOM 716 N N . GLU A 1 93 ? -5.767 -2.460 -2.917 1.00 98.06 93 GLU A N 1
ATOM 717 C CA . GLU A 1 93 ? -5.805 -3.806 -2.355 1.00 98.06 93 GLU A CA 1
ATOM 718 C C . GLU A 1 93 ? -4.767 -3.985 -1.246 1.00 98.06 93 GLU A C 1
ATOM 720 O O . GLU A 1 93 ? -5.099 -4.521 -0.191 1.00 98.06 93 GLU A O 1
ATOM 725 N N . LEU A 1 94 ? -3.536 -3.508 -1.462 1.00 98.00 94 LEU A N 1
ATOM 726 C CA . LEU A 1 94 ? -2.457 -3.549 -0.475 1.00 98.00 94 LEU A CA 1
ATOM 727 C C . LEU A 1 94 ? -2.833 -2.759 0.783 1.00 98.00 94 LEU A C 1
ATOM 729 O O . LEU A 1 94 ? -2.732 -3.260 1.901 1.00 98.00 94 LEU A O 1
ATOM 733 N N . GLU A 1 95 ? -3.300 -1.529 0.609 1.00 98.12 95 GLU A N 1
ATOM 734 C CA . GLU A 1 95 ? -3.682 -0.659 1.719 1.00 98.12 95 GLU A CA 1
ATOM 735 C C . GLU A 1 95 ? -4.902 -1.212 2.477 1.00 98.12 95 GLU A C 1
ATOM 737 O O . GLU A 1 95 ? -4.932 -1.179 3.709 1.00 98.12 95 GLU A O 1
ATOM 742 N N . LEU A 1 96 ? -5.874 -1.802 1.768 1.00 98.56 96 LEU A N 1
ATOM 743 C CA . LEU A 1 96 ? -7.023 -2.471 2.381 1.00 98.56 96 LEU A CA 1
ATOM 744 C C . LEU A 1 96 ? -6.590 -3.624 3.298 1.00 98.56 96 LEU A C 1
ATOM 746 O O . LEU A 1 96 ? -7.069 -3.703 4.430 1.00 98.56 96 LEU A O 1
ATOM 750 N N . VAL A 1 97 ? -5.699 -4.510 2.837 1.00 98.38 97 VAL A N 1
ATOM 751 C CA . VAL A 1 97 ? -5.248 -5.645 3.662 1.00 98.38 97 VAL A CA 1
ATOM 752 C C . VAL A 1 97 ? -4.422 -5.183 4.860 1.00 98.38 97 VAL A C 1
ATOM 754 O O . VAL A 1 97 ? -4.572 -5.743 5.944 1.00 98.38 97 VAL A O 1
ATOM 757 N N . CYS A 1 98 ? -3.626 -4.118 4.715 1.00 98.06 98 CYS A N 1
ATOM 758 C CA . CYS A 1 98 ? -2.866 -3.548 5.827 1.00 98.06 98 CYS A CA 1
ATOM 759 C C . CYS A 1 98 ? -3.803 -2.981 6.905 1.00 98.06 98 CYS A C 1
ATOM 761 O O . CYS A 1 98 ? -3.675 -3.340 8.078 1.00 98.06 98 CYS A O 1
ATOM 763 N N . ARG A 1 99 ? -4.807 -2.182 6.512 1.00 98.12 99 ARG A N 1
ATOM 764 C CA . ARG A 1 99 ? -5.831 -1.651 7.430 1.00 98.12 99 ARG A CA 1
ATOM 765 C C . ARG A 1 99 ? -6.602 -2.765 8.122 1.00 98.12 99 ARG A C 1
ATOM 767 O O . ARG A 1 99 ? -6.746 -2.737 9.340 1.00 98.12 99 ARG A O 1
ATOM 774 N N . ALA A 1 100 ? -7.073 -3.750 7.357 1.00 98.06 100 ALA A N 1
ATOM 775 C CA . ALA A 1 100 ? -7.794 -4.887 7.914 1.00 98.06 100 ALA A CA 1
ATOM 776 C C . ALA A 1 100 ? -6.929 -5.634 8.935 1.00 98.06 100 ALA A C 1
ATOM 778 O O . ALA A 1 100 ? -7.392 -5.872 10.044 1.00 98.06 100 ALA A O 1
ATOM 779 N N . SER A 1 101 ? -5.660 -5.909 8.621 1.00 97.00 101 SER A N 1
ATOM 780 C CA . SER A 1 101 ? -4.769 -6.606 9.552 1.00 97.00 101 SER A CA 1
ATOM 781 C C . SER A 1 101 ? -4.537 -5.856 10.863 1.00 97.00 101 SER A C 1
ATOM 783 O O . SER A 1 101 ? -4.642 -6.455 11.931 1.00 97.00 101 SER A O 1
ATOM 785 N N . ALA A 1 102 ? -4.326 -4.537 10.808 1.00 96.06 102 ALA A N 1
ATOM 786 C CA . ALA A 1 102 ? -4.170 -3.715 12.006 1.00 96.06 102 ALA A CA 1
ATOM 787 C C . ALA A 1 102 ? -5.443 -3.678 12.865 1.00 96.06 102 ALA A C 1
ATOM 789 O O . ALA A 1 102 ? -5.360 -3.587 14.082 1.00 96.06 102 ALA A O 1
ATOM 790 N N . LEU A 1 103 ? -6.629 -3.769 12.255 1.00 96.19 103 LEU A N 1
ATOM 791 C CA . LEU A 1 103 ? -7.903 -3.833 12.982 1.00 96.19 103 LEU A CA 1
ATOM 792 C C . LEU A 1 103 ? -8.161 -5.204 13.626 1.00 96.19 103 LEU A C 1
ATOM 794 O O . LEU A 1 103 ? -8.952 -5.301 14.566 1.00 96.19 103 LEU A O 1
ATOM 798 N N . ARG A 1 104 ? -7.531 -6.268 13.116 1.00 94.81 104 ARG A N 1
ATOM 799 C CA . ARG A 1 104 ? -7.638 -7.633 13.655 1.00 94.81 104 ARG A CA 1
ATOM 800 C C . ARG A 1 104 ? -6.671 -7.878 14.803 1.00 94.81 104 ARG A C 1
ATOM 802 O O . ARG A 1 104 ? -7.042 -8.565 15.753 1.00 94.81 104 ARG A O 1
ATOM 809 N N . ASP A 1 105 ? -5.473 -7.313 14.714 1.00 92.31 105 ASP A N 1
ATOM 810 C CA . ASP A 1 105 ? -4.407 -7.481 15.695 1.00 92.31 105 ASP A CA 1
ATOM 811 C C . ASP A 1 105 ? -3.926 -6.113 16.210 1.00 92.31 105 ASP A C 1
ATOM 813 O O . ASP A 1 105 ? -3.223 -5.400 15.489 1.00 92.31 105 ASP A O 1
ATOM 817 N N . PRO A 1 106 ? -4.257 -5.743 17.463 1.00 90.44 106 PRO A N 1
ATOM 818 C CA . PRO A 1 106 ? -3.792 -4.505 18.071 1.00 90.44 106 PRO A CA 1
ATOM 819 C C . PRO A 1 106 ? -2.273 -4.360 18.142 1.00 90.44 106 PRO A C 1
ATOM 821 O O . PRO A 1 106 ? -1.797 -3.235 18.230 1.00 90.44 106 PRO A O 1
ATOM 824 N N . GLU A 1 107 ? -1.483 -5.429 18.084 1.00 89.31 107 GLU A N 1
ATOM 825 C CA . GLU A 1 107 ? -0.021 -5.303 18.070 1.00 89.31 107 GLU A CA 1
ATOM 826 C C . GLU A 1 107 ? 0.501 -4.837 16.699 1.00 89.31 107 GLU A C 1
ATOM 828 O O . GLU A 1 107 ? 1.614 -4.315 16.587 1.00 89.31 107 GLU A O 1
ATOM 833 N N . ILE A 1 108 ? -0.320 -4.945 15.650 1.00 91.44 108 ILE A N 1
ATOM 834 C CA . ILE A 1 108 ? -0.010 -4.463 14.308 1.00 91.44 108 ILE A CA 1
ATOM 835 C C . ILE A 1 108 ? -0.493 -3.014 14.158 1.00 91.44 108 ILE A C 1
ATOM 837 O O . ILE A 1 108 ? -1.663 -2.675 14.348 1.00 91.44 108 ILE A O 1
ATOM 841 N N . ARG A 1 109 ? 0.429 -2.121 13.784 1.00 93.75 109 ARG A N 1
ATOM 842 C CA . ARG A 1 109 ? 0.116 -0.728 13.432 1.00 93.75 109 ARG A CA 1
ATOM 843 C C . ARG A 1 109 ? 0.013 -0.545 11.925 1.00 93.75 109 ARG A C 1
ATOM 845 O O . ARG A 1 109 ? 0.741 -1.178 11.160 1.00 93.75 109 ARG A O 1
ATOM 852 N N . HIS A 1 110 ? -0.862 0.376 11.529 1.00 96.44 110 HIS A N 1
ATOM 853 C CA . HIS A 1 110 ? -0.965 0.862 10.160 1.00 96.44 110 HIS A CA 1
ATOM 854 C C . HIS A 1 110 ? -0.907 2.400 10.138 1.00 96.44 110 HIS A C 1
ATOM 856 O O . HIS A 1 110 ? -1.615 3.024 10.928 1.00 96.44 110 HIS A O 1
ATOM 862 N N . PRO A 1 111 ? -0.110 3.027 9.254 1.00 95.69 111 PRO A N 1
ATOM 863 C CA . PRO A 1 111 ? 0.951 2.414 8.454 1.00 95.69 111 PRO A CA 1
ATOM 864 C C . PRO A 1 111 ? 2.016 1.753 9.330 1.00 95.69 111 PRO A C 1
ATOM 866 O O . PRO A 1 111 ? 2.161 2.083 10.503 1.00 95.69 111 PRO A O 1
ATOM 869 N N . GLY A 1 112 ? 2.738 0.780 8.786 1.00 92.81 112 GLY A N 1
ATOM 870 C CA . GLY A 1 112 ? 3.694 0.018 9.578 1.00 92.81 112 GLY A CA 1
ATOM 871 C C . GLY A 1 112 ? 4.307 -1.133 8.802 1.00 92.81 112 GLY A C 1
ATOM 872 O O . GLY A 1 112 ? 4.418 -1.088 7.575 1.00 92.81 112 GLY A O 1
ATOM 873 N N . LEU A 1 113 ? 4.696 -2.180 9.526 1.00 91.12 113 LEU A N 1
ATOM 874 C CA . LEU A 1 113 ? 5.485 -3.261 8.953 1.00 91.12 113 LEU A CA 1
ATOM 875 C C . LEU A 1 113 ? 4.818 -3.942 7.756 1.00 91.12 113 LEU A C 1
ATOM 877 O O . LEU A 1 113 ? 5.472 -4.179 6.745 1.00 91.12 113 LEU A O 1
ATOM 881 N N . VAL A 1 114 ? 3.529 -4.262 7.868 1.00 94.62 114 VAL A N 1
ATOM 882 C CA . VAL A 1 114 ? 2.817 -5.003 6.819 1.00 94.62 114 VAL A CA 1
ATOM 883 C C . VAL A 1 114 ? 2.887 -4.234 5.498 1.00 94.62 114 VAL A C 1
ATOM 885 O O . VAL A 1 114 ? 3.271 -4.803 4.481 1.00 94.62 114 VAL A O 1
ATOM 888 N N . ALA A 1 115 ? 2.654 -2.919 5.521 1.00 95.19 115 ALA A N 1
ATOM 889 C CA . ALA A 1 115 ? 2.783 -2.077 4.334 1.00 95.19 115 ALA A CA 1
ATOM 890 C C . ALA A 1 115 ? 4.221 -2.071 3.779 1.00 95.19 115 ALA A C 1
ATOM 892 O O . ALA A 1 115 ? 4.412 -2.193 2.569 1.00 95.19 115 ALA A O 1
ATOM 893 N N . ALA A 1 116 ? 5.235 -1.990 4.648 1.00 92.56 116 ALA A N 1
ATOM 894 C CA . ALA A 1 116 ? 6.642 -2.002 4.241 1.00 92.56 116 ALA A CA 1
ATOM 895 C C . ALA A 1 116 ? 7.080 -3.340 3.610 1.00 92.56 116 ALA A C 1
ATOM 897 O O . ALA A 1 116 ? 7.859 -3.334 2.659 1.00 92.56 116 ALA A O 1
ATOM 898 N N . LEU A 1 117 ? 6.572 -4.478 4.094 1.00 92.56 117 LEU A N 1
ATOM 899 C CA . LEU A 1 117 ? 6.890 -5.808 3.553 1.00 92.56 117 LEU A CA 1
ATOM 900 C C . LEU A 1 117 ? 6.078 -6.168 2.306 1.00 92.56 117 LEU A C 1
ATOM 902 O O . LEU A 1 117 ? 6.537 -6.981 1.506 1.00 92.56 117 LEU A O 1
ATOM 906 N N . LEU A 1 118 ? 4.894 -5.572 2.124 1.00 95.31 118 LEU A N 1
ATOM 907 C CA . LEU A 1 118 ? 4.042 -5.812 0.957 1.00 95.31 118 LEU A CA 1
ATOM 908 C C . LEU A 1 118 ? 4.318 -4.860 -0.213 1.00 95.31 118 LEU A C 1
ATOM 910 O O . LEU A 1 118 ? 4.003 -5.211 -1.350 1.00 95.31 118 LEU A O 1
ATOM 914 N N . VAL A 1 119 ? 4.942 -3.695 0.016 1.00 93.31 119 VAL A N 1
ATOM 915 C CA . VAL A 1 119 ? 5.286 -2.746 -1.062 1.00 93.31 119 VAL A CA 1
ATOM 916 C C . VAL A 1 119 ? 6.087 -3.350 -2.226 1.00 93.31 119 VAL A C 1
ATOM 918 O O . VAL A 1 119 ? 5.874 -2.900 -3.352 1.00 93.31 119 VAL A O 1
ATOM 921 N N . PRO A 1 120 ? 6.969 -4.361 -2.046 1.00 91.50 120 PRO A N 1
ATOM 922 C CA . PRO A 1 120 ? 7.655 -4.984 -3.173 1.00 91.50 120 PRO A CA 1
ATOM 923 C C . PRO A 1 120 ? 6.710 -5.645 -4.186 1.00 91.50 120 PRO A C 1
ATOM 925 O O . PRO A 1 120 ? 7.116 -5.839 -5.324 1.00 91.50 120 PRO A O 1
ATOM 928 N N . TYR A 1 121 ? 5.465 -5.945 -3.803 1.00 94.25 121 TYR A N 1
ATOM 929 C CA . TYR A 1 121 ? 4.455 -6.589 -4.651 1.00 94.25 121 TYR A CA 1
ATOM 930 C C . TYR A 1 121 ? 3.407 -5.624 -5.225 1.00 94.25 121 TYR A C 1
ATOM 932 O O . TYR A 1 121 ? 2.379 -6.046 -5.776 1.00 94.25 121 TYR A O 1
ATOM 940 N N . LEU A 1 122 ? 3.635 -4.320 -5.051 1.00 93.12 122 LEU A N 1
ATOM 941 C CA . LEU A 1 122 ? 2.772 -3.274 -5.574 1.00 93.12 122 LEU A CA 1
ATOM 942 C C . LEU A 1 122 ? 2.891 -3.203 -7.100 1.00 93.12 122 LEU A C 1
ATOM 944 O O . LEU A 1 122 ? 3.932 -2.839 -7.641 1.00 93.12 122 LEU A O 1
ATOM 948 N N . LEU A 1 123 ? 1.781 -3.457 -7.786 1.00 91.50 123 LEU A N 1
ATOM 949 C CA . LEU A 1 123 ? 1.606 -3.152 -9.196 1.00 91.50 123 LEU A CA 1
ATOM 950 C C . LEU A 1 123 ? 1.051 -1.737 -9.350 1.00 91.50 123 LEU A C 1
ATOM 952 O O . LEU A 1 123 ? -0.123 -1.477 -9.073 1.00 91.50 123 LEU A O 1
ATOM 956 N N . ARG A 1 124 ? 1.895 -0.830 -9.839 1.00 88.00 124 ARG A N 1
ATOM 957 C CA . ARG A 1 124 ? 1.501 0.542 -10.159 1.00 88.00 124 ARG A CA 1
ATOM 958 C C . ARG A 1 124 ? 0.835 0.608 -11.526 1.00 88.00 124 ARG A C 1
ATOM 960 O O . ARG A 1 124 ? 1.487 0.459 -12.560 1.00 88.00 124 ARG A O 1
ATOM 967 N N . ASP A 1 125 ? -0.470 0.850 -11.525 1.00 85.00 125 ASP A N 1
ATOM 968 C CA . ASP A 1 125 ? -1.259 1.043 -12.741 1.00 85.00 125 ASP A CA 1
ATOM 969 C C . ASP A 1 125 ? -1.511 2.528 -13.045 1.00 85.00 125 ASP A C 1
ATOM 971 O O . ASP A 1 125 ? -2.196 2.841 -14.018 1.00 85.00 125 ASP A O 1
ATOM 975 N N . GLY A 1 126 ? -0.962 3.441 -12.236 1.00 83.44 126 GLY A N 1
ATOM 976 C CA . GLY A 1 126 ? -1.044 4.888 -12.396 1.00 83.44 126 GLY A CA 1
ATOM 977 C C . GLY A 1 126 ? -2.418 5.477 -12.094 1.00 83.44 126 GLY A C 1
ATOM 978 O O . GLY A 1 126 ? -2.672 6.622 -12.472 1.00 83.44 126 GLY A O 1
ATOM 979 N N . ARG A 1 127 ? -3.324 4.708 -11.484 1.00 85.75 127 ARG A N 1
ATOM 980 C CA . ARG A 1 127 ? -4.583 5.225 -10.931 1.00 85.75 127 ARG A CA 1
ATOM 981 C C . ARG A 1 127 ? -4.431 5.619 -9.468 1.00 85.75 127 ARG A C 1
ATOM 983 O O . ARG A 1 127 ? -5.267 6.369 -8.967 1.00 85.75 127 ARG A O 1
ATOM 990 N N . GLU A 1 128 ? -3.383 5.139 -8.805 1.00 89.62 128 GLU A N 1
ATOM 991 C CA . GLU A 1 128 ? -3.098 5.485 -7.425 1.00 89.62 128 GLU A CA 1
ATOM 992 C C . GLU A 1 128 ? -2.751 6.975 -7.268 1.00 89.62 128 GLU A C 1
ATOM 994 O O . GLU A 1 128 ? -2.061 7.572 -8.096 1.00 89.62 128 GLU A O 1
ATOM 999 N N . SER A 1 129 ? -3.213 7.583 -6.173 1.00 91.12 129 SER A N 1
ATOM 1000 C CA . SER A 1 129 ? -2.813 8.942 -5.799 1.00 91.12 129 SER A CA 1
ATOM 1001 C C . SER A 1 129 ? -1.504 8.898 -5.020 1.00 91.12 129 SER A C 1
ATOM 1003 O O . SER A 1 129 ? -1.474 8.406 -3.891 1.00 91.12 129 SER A O 1
ATOM 1005 N N . LEU A 1 130 ? -0.427 9.450 -5.584 1.00 89.62 130 LEU A N 1
ATOM 1006 C CA . LEU A 1 130 ? 0.860 9.520 -4.885 1.00 89.62 130 LEU A CA 1
ATOM 1007 C C . LEU A 1 130 ? 0.809 10.402 -3.629 1.00 89.62 130 LEU A C 1
ATOM 1009 O O . LEU A 1 130 ? 1.554 10.141 -2.686 1.00 89.62 130 LEU A O 1
ATOM 1013 N N . ASP A 1 131 ? -0.129 11.348 -3.567 1.00 92.06 131 ASP A N 1
ATOM 1014 C CA . ASP A 1 131 ? -0.411 12.164 -2.376 1.00 92.06 131 ASP A CA 1
ATOM 1015 C C . ASP A 1 131 ? -0.964 11.329 -1.220 1.00 92.06 131 ASP A C 1
ATOM 1017 O O . ASP A 1 131 ? -0.735 11.640 -0.055 1.00 92.06 131 ASP A O 1
ATOM 1021 N N . ALA A 1 132 ? -1.667 10.238 -1.530 1.00 94.56 132 ALA A N 1
ATOM 1022 C CA . ALA A 1 132 ? -2.140 9.284 -0.534 1.00 94.56 132 ALA A CA 1
ATOM 1023 C C . ALA A 1 132 ? -1.107 8.186 -0.243 1.00 94.56 132 ALA A C 1
ATOM 1025 O O . ALA A 1 132 ? -0.947 7.770 0.902 1.00 94.56 132 ALA A O 1
ATOM 1026 N N . VAL A 1 133 ? -0.404 7.710 -1.274 1.00 94.00 133 VAL A N 1
ATOM 1027 C CA . VAL A 1 133 ? 0.551 6.594 -1.177 1.00 94.00 133 VAL A CA 1
ATOM 1028 C C . VAL A 1 133 ? 1.797 6.996 -0.392 1.00 94.00 133 VAL A C 1
ATOM 1030 O O . VAL A 1 133 ? 2.250 6.263 0.489 1.00 94.00 133 VAL A O 1
ATOM 1033 N N . SER A 1 134 ? 2.373 8.161 -0.702 1.00 92.00 134 SER A N 1
ATOM 1034 C CA . SER A 1 134 ? 3.680 8.530 -0.162 1.00 92.00 134 SER A CA 1
ATOM 1035 C C . SER A 1 134 ? 3.693 8.736 1.351 1.00 92.00 134 SER A C 1
ATOM 1037 O O . SER A 1 134 ? 4.616 8.220 1.975 1.00 92.00 134 SER A O 1
ATOM 1039 N N . PRO A 1 135 ? 2.706 9.412 1.981 1.00 93.81 135 PRO A N 1
ATOM 1040 C CA . PRO A 1 135 ? 2.707 9.573 3.435 1.00 93.81 135 PRO A CA 1
ATOM 1041 C C . PRO A 1 135 ? 2.552 8.240 4.173 1.00 93.81 135 PRO A C 1
ATOM 1043 O O . PRO A 1 135 ? 3.178 8.040 5.212 1.00 93.81 135 PRO A O 1
ATOM 1046 N N . VAL A 1 136 ? 1.762 7.309 3.619 1.00 96.06 136 VAL A N 1
ATOM 1047 C CA . VAL A 1 136 ? 1.584 5.961 4.178 1.00 96.06 136 VAL A CA 1
ATOM 1048 C C . VAL A 1 136 ? 2.904 5.202 4.166 1.00 96.06 136 VAL A C 1
ATOM 1050 O O . VAL A 1 136 ? 3.336 4.704 5.203 1.00 96.06 136 VAL A O 1
ATOM 1053 N N . LEU A 1 137 ? 3.570 5.133 3.011 1.00 93.81 137 LEU A N 1
ATOM 1054 C CA . LEU A 1 137 ? 4.828 4.399 2.900 1.00 93.81 137 LEU A CA 1
ATOM 1055 C C . LEU A 1 137 ? 5.961 5.080 3.674 1.00 93.81 137 LEU A C 1
ATOM 1057 O O . LEU A 1 137 ? 6.751 4.393 4.313 1.00 93.81 137 LEU A O 1
ATOM 1061 N N . ASP A 1 138 ? 6.018 6.412 3.692 1.00 91.69 138 ASP A N 1
ATOM 1062 C CA . ASP A 1 138 ? 6.997 7.147 4.495 1.00 91.69 138 ASP A CA 1
ATOM 1063 C C . ASP A 1 138 ? 6.888 6.808 5.987 1.00 91.69 138 ASP A C 1
ATOM 1065 O O . ASP A 1 138 ? 7.889 6.452 6.613 1.00 91.69 138 ASP A O 1
ATOM 1069 N N . ALA A 1 139 ? 5.671 6.835 6.535 1.00 93.12 139 ALA A N 1
ATOM 1070 C CA . ALA A 1 139 ? 5.400 6.428 7.910 1.00 93.12 139 ALA A CA 1
ATOM 1071 C C . ALA A 1 139 ? 5.712 4.944 8.149 1.00 93.12 139 ALA A C 1
ATOM 1073 O O . ALA A 1 139 ? 6.366 4.603 9.135 1.00 93.12 139 ALA A O 1
ATOM 1074 N N . ALA A 1 140 ? 5.310 4.062 7.228 1.00 93.44 140 ALA A N 1
ATOM 1075 C CA . ALA A 1 140 ? 5.585 2.631 7.322 1.00 93.44 140 ALA A CA 1
ATOM 1076 C C . ALA A 1 140 ? 7.090 2.350 7.455 1.00 93.44 140 ALA A C 1
ATOM 1078 O O . ALA A 1 140 ? 7.502 1.618 8.355 1.00 93.44 140 ALA A O 1
ATOM 1079 N N . PHE A 1 141 ? 7.925 2.979 6.622 1.00 90.12 141 PHE A N 1
ATOM 1080 C CA . PHE A 1 141 ? 9.377 2.807 6.690 1.00 90.12 141 PHE A CA 1
ATOM 1081 C C . PHE A 1 141 ? 10.013 3.491 7.903 1.00 90.12 141 PHE A C 1
ATOM 1083 O O . PHE A 1 141 ? 10.942 2.916 8.470 1.00 90.12 141 PHE A O 1
ATOM 1090 N N . ARG A 1 142 ? 9.508 4.651 8.359 1.00 88.31 142 ARG A N 1
ATOM 1091 C CA . ARG A 1 142 ? 9.977 5.276 9.615 1.00 88.31 142 ARG A CA 1
ATOM 1092 C C . ARG A 1 142 ? 9.768 4.373 10.827 1.00 88.31 142 ARG A C 1
ATOM 1094 O O . ARG A 1 142 ? 10.606 4.384 11.724 1.00 88.31 142 ARG A O 1
ATOM 1101 N N . LEU A 1 143 ? 8.678 3.606 10.840 1.00 87.56 143 LEU A N 1
ATOM 1102 C CA . LEU A 1 143 ? 8.344 2.677 11.921 1.00 87.56 143 LEU A CA 1
ATOM 1103 C C . LEU A 1 143 ? 9.060 1.329 11.791 1.00 87.56 143 LEU A C 1
ATOM 1105 O O . LEU A 1 143 ? 9.404 0.719 12.801 1.00 87.56 143 LEU A O 1
ATOM 1109 N N . ALA A 1 144 ? 9.271 0.850 10.565 1.00 86.38 144 ALA A N 1
ATOM 1110 C CA . ALA A 1 144 ? 9.837 -0.473 10.322 1.00 86.38 144 ALA A CA 1
ATOM 1111 C C . ALA A 1 144 ? 11.376 -0.504 10.383 1.00 86.38 144 ALA A C 1
ATOM 1113 O O . ALA A 1 144 ? 11.949 -1.547 10.700 1.00 86.38 144 ALA A O 1
ATOM 1114 N N . ARG A 1 145 ? 12.054 0.615 10.086 1.00 82.75 145 ARG A N 1
ATOM 1115 C CA . ARG A 1 145 ? 13.523 0.699 10.038 1.00 82.75 145 ARG A CA 1
ATOM 1116 C C . ARG A 1 145 ? 14.154 1.016 11.404 1.00 82.75 145 ARG A C 1
ATOM 1118 O O . ARG A 1 145 ? 13.561 1.716 12.221 1.00 82.75 145 ARG A O 1
ATOM 1125 N N . PRO A 1 146 ? 15.405 0.576 11.645 1.00 68.38 146 PRO A N 1
ATOM 1126 C CA . PRO A 1 146 ? 16.084 0.710 12.941 1.00 68.38 146 PRO A CA 1
ATOM 1127 C C . PRO A 1 146 ? 16.372 2.135 13.400 1.00 68.38 146 PRO A C 1
ATOM 1129 O O . PRO A 1 146 ? 16.565 2.363 14.594 1.00 68.38 146 PRO A O 1
ATOM 1132 N N . ARG A 1 147 ? 16.482 3.087 12.469 1.00 66.88 147 ARG A N 1
ATOM 1133 C CA . ARG A 1 147 ? 16.824 4.479 12.768 1.00 66.88 147 ARG A CA 1
ATOM 1134 C C . ARG A 1 147 ? 15.587 5.357 12.560 1.00 66.88 147 ARG A C 1
ATOM 1136 O O . ARG A 1 147 ? 15.255 5.643 11.404 1.00 66.88 147 ARG A O 1
ATOM 1143 N N . PRO A 1 148 ? 14.929 5.805 13.649 1.00 53.31 148 PRO A N 1
ATOM 1144 C CA . PRO A 1 148 ? 13.806 6.730 13.568 1.00 53.31 148 PRO A CA 1
ATOM 1145 C C . PRO A 1 148 ? 14.195 7.963 12.744 1.00 53.31 148 PRO A C 1
ATOM 1147 O O . PRO A 1 148 ? 15.237 8.570 12.990 1.00 53.31 148 PRO A O 1
ATOM 1150 N N . GLY A 1 149 ? 13.380 8.313 11.748 1.00 53.53 149 GLY A N 1
ATOM 1151 C CA . GLY A 1 149 ? 13.587 9.487 10.889 1.00 53.53 149 GLY A CA 1
ATOM 1152 C C . GLY A 1 149 ? 14.039 9.199 9.453 1.00 53.53 149 GLY A C 1
ATOM 1153 O O . GLY A 1 149 ? 13.997 10.105 8.626 1.00 53.53 149 GLY A O 1
ATOM 1154 N N . HIS A 1 150 ? 14.397 7.958 9.108 1.00 64.44 150 HIS A N 1
ATOM 1155 C CA . HIS A 1 150 ? 14.622 7.564 7.712 1.00 64.44 150 HIS A CA 1
ATOM 1156 C C . HIS A 1 150 ? 13.355 6.933 7.121 1.00 64.44 150 HIS A C 1
ATOM 1158 O O . HIS A 1 150 ? 13.230 5.711 7.093 1.00 64.44 150 HIS A O 1
ATOM 1164 N N . GLY A 1 151 ? 12.415 7.768 6.672 1.00 68.44 151 GLY A N 1
ATOM 1165 C CA . GLY A 1 151 ? 11.206 7.319 5.973 1.00 68.44 151 GLY A CA 1
ATOM 1166 C C . GLY A 1 151 ? 11.483 6.794 4.568 1.00 68.44 151 GLY A C 1
ATOM 1167 O O . GLY A 1 151 ? 12.330 5.915 4.373 1.00 68.44 151 GLY A O 1
ATOM 1168 N N . LEU A 1 152 ? 10.791 7.331 3.563 1.00 69.62 152 LEU A N 1
ATOM 1169 C CA . LEU A 1 152 ? 11.048 7.011 2.158 1.00 69.62 152 LEU A CA 1
ATOM 1170 C C . LEU A 1 152 ? 12.450 7.498 1.747 1.00 69.62 152 LEU A C 1
ATOM 1172 O O . LEU A 1 152 ? 12.638 8.640 1.313 1.00 69.62 152 LEU A O 1
ATOM 1176 N N . ARG A 1 153 ? 13.439 6.604 1.872 1.00 73.56 153 ARG A N 1
ATOM 1177 C CA . ARG A 1 153 ? 14.769 6.758 1.266 1.00 73.56 153 ARG A CA 1
ATOM 1178 C C . ARG A 1 153 ? 14.663 6.675 -0.263 1.00 73.56 153 ARG A C 1
ATOM 1180 O O . ARG A 1 153 ? 13.647 6.217 -0.796 1.00 73.56 153 ARG A O 1
ATOM 1187 N N . ARG A 1 154 ? 15.702 7.129 -0.969 1.00 67.44 154 ARG A N 1
ATOM 1188 C CA . ARG A 1 154 ? 15.725 7.212 -2.439 1.00 67.44 154 ARG A CA 1
ATOM 1189 C C . ARG A 1 154 ? 15.432 5.864 -3.097 1.00 67.44 154 ARG A C 1
ATOM 1191 O O . ARG A 1 154 ? 14.747 5.826 -4.103 1.00 67.44 154 ARG A O 1
ATOM 1198 N N . GLU A 1 155 ? 15.891 4.771 -2.508 1.00 62.44 155 GLU A N 1
ATOM 1199 C CA . GLU A 1 155 ? 15.805 3.412 -3.052 1.00 62.44 155 GLU A CA 1
ATOM 1200 C C . GLU A 1 155 ? 14.376 2.856 -2.994 1.00 62.44 155 GLU A C 1
ATOM 1202 O O . GLU A 1 155 ? 13.942 2.089 -3.845 1.00 62.44 155 GLU A O 1
ATOM 1207 N N . THR A 1 156 ? 13.605 3.269 -1.991 1.00 67.38 156 THR A N 1
ATOM 1208 C CA . THR A 1 156 ? 12.183 2.932 -1.890 1.00 67.38 156 THR A CA 1
ATOM 1209 C C . THR A 1 156 ? 11.336 3.907 -2.698 1.00 67.38 156 THR A C 1
ATOM 1211 O O . THR A 1 156 ? 10.356 3.519 -3.332 1.00 67.38 156 THR A O 1
ATOM 1214 N N . ARG A 1 157 ? 11.731 5.184 -2.698 1.00 73.19 157 ARG A N 1
ATOM 1215 C CA . ARG A 1 157 ? 11.095 6.226 -3.496 1.00 73.19 157 ARG A CA 1
ATOM 1216 C C . ARG A 1 157 ? 11.215 5.933 -4.984 1.00 73.19 157 ARG A C 1
ATOM 1218 O O . ARG A 1 157 ? 10.223 6.095 -5.677 1.00 73.19 157 ARG A O 1
ATOM 1225 N N . SER A 1 158 ? 12.345 5.402 -5.446 1.00 69.12 158 SER A N 1
ATOM 1226 C CA . SER A 1 158 ? 12.561 5.057 -6.851 1.00 69.12 158 SER A CA 1
ATOM 1227 C C . SER A 1 158 ? 11.502 4.086 -7.378 1.00 69.12 158 SER A C 1
ATOM 1229 O O . SER A 1 158 ? 11.109 4.197 -8.529 1.00 69.12 158 SER A O 1
ATOM 1231 N N . ARG A 1 159 ? 10.935 3.204 -6.540 1.00 74.62 159 ARG A N 1
ATOM 1232 C CA . ARG A 1 159 ? 9.801 2.333 -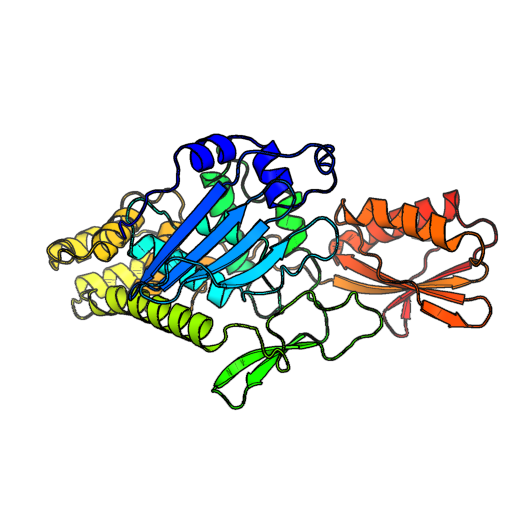6.916 1.00 74.62 159 ARG A CA 1
ATOM 1233 C C . ARG A 1 159 ? 8.497 3.105 -7.164 1.00 74.62 159 ARG A C 1
ATOM 1235 O O . ARG A 1 159 ? 7.705 2.731 -8.025 1.00 74.62 159 ARG A O 1
ATOM 1242 N N . LEU A 1 160 ? 8.275 4.187 -6.419 1.00 77.81 160 LEU A N 1
ATOM 1243 C CA . LEU A 1 160 ? 7.150 5.118 -6.591 1.00 77.81 160 LEU A CA 1
ATOM 1244 C C . LEU A 1 160 ? 7.449 6.225 -7.616 1.00 77.81 160 LEU A C 1
ATOM 1246 O O . LEU A 1 160 ? 6.537 6.875 -8.118 1.00 77.81 160 LEU A O 1
ATOM 1250 N N . GLU A 1 161 ? 8.715 6.435 -7.951 1.00 71.31 161 GLU A N 1
ATOM 1251 C CA . GLU A 1 161 ? 9.148 7.255 -9.082 1.00 71.31 161 GLU A CA 1
ATOM 1252 C C . GLU A 1 161 ? 9.174 6.449 -10.379 1.00 71.31 161 GLU A C 1
ATOM 1254 O O . GLU A 1 161 ? 9.156 7.026 -11.465 1.00 71.31 161 GLU A O 1
ATOM 1259 N N . TRP A 1 162 ? 9.171 5.116 -10.269 1.00 68.12 162 TRP A N 1
ATOM 1260 C CA . TRP A 1 162 ? 9.258 4.229 -11.412 1.00 68.12 162 TRP A CA 1
ATOM 1261 C C . TRP A 1 162 ? 8.085 4.459 -12.348 1.00 68.12 162 TRP A C 1
ATOM 1263 O O . TRP A 1 162 ? 6.949 4.610 -11.877 1.00 68.12 162 TRP A O 1
ATOM 1273 N N . PRO A 1 163 ? 8.318 4.450 -13.666 1.00 62.47 163 PRO A N 1
ATOM 1274 C CA . PRO A 1 163 ? 7.240 4.676 -14.584 1.00 62.47 163 PRO A CA 1
ATOM 1275 C C . PRO A 1 163 ? 6.093 3.711 -14.412 1.00 62.47 163 PRO A C 1
ATOM 1277 O O . PRO A 1 163 ? 6.281 2.495 -14.331 1.00 62.47 163 PRO A O 1
ATOM 1280 N N . ARG A 1 164 ? 4.883 4.280 -14.453 1.00 71.75 164 ARG A N 1
ATOM 1281 C CA . ARG A 1 164 ? 3.702 3.512 -14.811 1.00 71.75 164 ARG A CA 1
ATOM 1282 C C . ARG A 1 164 ? 4.039 2.792 -16.109 1.00 71.75 164 ARG A C 1
ATOM 1284 O O . ARG A 1 164 ? 4.321 3.430 -17.119 1.00 71.75 164 ARG A O 1
ATOM 1291 N N . ARG A 1 165 ? 3.963 1.470 -16.080 1.00 71.12 165 ARG A N 1
ATOM 1292 C CA . ARG A 1 165 ? 4.050 0.677 -17.296 1.00 71.12 165 ARG A CA 1
ATOM 1293 C C . ARG A 1 165 ? 2.860 1.048 -18.203 1.00 71.12 165 ARG A C 1
ATOM 1295 O O . ARG A 1 165 ? 1.706 0.912 -17.766 1.00 71.12 165 ARG A O 1
ATOM 1302 N N . PRO A 1 166 ? 3.092 1.517 -19.439 1.00 69.12 166 PRO A N 1
ATOM 1303 C CA . PRO A 1 166 ? 2.010 1.749 -20.385 1.00 69.12 166 PRO A CA 1
ATOM 1304 C C . PRO A 1 166 ? 1.325 0.421 -20.743 1.00 69.12 166 PRO A C 1
ATOM 1306 O O . PRO A 1 166 ? 1.898 -0.657 -20.601 1.00 69.12 166 PRO A O 1
ATOM 1309 N N . GLY A 1 167 ? 0.058 0.479 -21.152 1.00 77.69 167 GLY A N 1
ATOM 1310 C CA . GLY A 1 167 ? -0.677 -0.715 -21.594 1.00 77.69 167 GLY A CA 1
ATOM 1311 C C . GLY A 1 167 ? -1.150 -1.668 -20.486 1.00 77.69 167 GLY A C 1
ATOM 1312 O O . GLY A 1 167 ? -1.716 -2.714 -20.800 1.00 77.69 167 GLY A O 1
ATOM 1313 N N . ILE A 1 168 ? -0.990 -1.326 -19.198 1.00 85.94 168 ILE A N 1
ATOM 1314 C CA . ILE A 1 168 ? -1.674 -2.048 -18.110 1.00 85.94 168 ILE A CA 1
ATOM 1315 C C . ILE A 1 168 ? -3.154 -1.677 -18.110 1.00 85.94 168 ILE A C 1
ATOM 1317 O O . ILE A 1 168 ? -3.519 -0.525 -17.839 1.00 85.94 168 ILE A O 1
ATOM 1321 N N . THR A 1 169 ? -4.010 -2.676 -18.315 1.00 89.94 169 THR A N 1
ATOM 1322 C CA . THR A 1 169 ? -5.455 -2.552 -18.116 1.00 89.94 169 THR A CA 1
ATOM 1323 C C . THR A 1 169 ? -5.973 -3.635 -17.178 1.00 89.94 169 THR A C 1
ATOM 1325 O O . THR A 1 169 ? -5.610 -4.807 -17.264 1.00 89.94 169 THR A O 1
ATOM 1328 N N . TRP A 1 170 ? -6.844 -3.246 -16.249 1.00 92.75 170 TRP A N 1
ATOM 1329 C CA . TRP A 1 170 ? -7.558 -4.198 -15.404 1.00 92.75 170 TRP A CA 1
ATOM 1330 C C . TRP A 1 170 ? -8.843 -4.629 -16.085 1.00 92.75 170 TRP A C 1
ATOM 1332 O O . TRP A 1 170 ? -9.642 -3.795 -16.514 1.00 92.75 170 TRP A O 1
ATOM 1342 N N . VAL A 1 171 ? -9.053 -5.937 -16.146 1.00 95.00 171 VAL A N 1
ATOM 1343 C CA . VAL A 1 171 ? -10.247 -6.547 -16.718 1.00 95.00 171 VAL A CA 1
ATOM 1344 C C . VAL A 1 171 ? -10.933 -7.432 -15.699 1.00 95.00 171 VAL A C 1
ATOM 1346 O O . VAL A 1 171 ? -10.294 -8.133 -14.915 1.00 95.00 171 VAL A O 1
ATOM 1349 N N . THR A 1 172 ? -12.256 -7.436 -15.748 1.00 96.12 172 THR A N 1
ATOM 1350 C CA . THR A 1 172 ? -13.065 -8.407 -15.020 1.00 96.12 172 THR A CA 1
ATOM 1351 C C . THR A 1 172 ? -13.168 -9.672 -15.861 1.00 96.12 172 THR A C 1
ATOM 1353 O O . THR A 1 172 ? -13.579 -9.636 -17.023 1.00 96.12 172 THR A O 1
ATOM 1356 N N . ARG A 1 173 ? -12.741 -10.792 -15.289 1.00 94.56 173 ARG A N 1
ATOM 1357 C CA . ARG A 1 173 ? -12.848 -12.120 -15.888 1.00 94.56 173 ARG A CA 1
ATOM 1358 C C . ARG A 1 173 ? -14.309 -12.607 -15.883 1.00 94.56 173 ARG A C 1
ATOM 1360 O O . ARG A 1 173 ? -15.134 -12.059 -15.154 1.00 94.56 173 ARG A O 1
ATOM 1367 N N . PRO A 1 174 ? -14.650 -13.656 -16.660 1.00 94.31 174 PRO A N 1
ATOM 1368 C CA . PRO A 1 174 ? -15.998 -14.236 -16.653 1.00 94.31 174 PRO A CA 1
ATOM 1369 C C . PRO A 1 174 ? -16.462 -14.759 -15.286 1.00 94.31 174 PRO A C 1
ATOM 1371 O O . PRO A 1 174 ? -17.661 -14.834 -15.044 1.00 94.31 174 PRO A O 1
ATOM 1374 N N . ASP A 1 175 ? -15.521 -15.113 -14.409 1.00 91.81 175 ASP A N 1
ATOM 1375 C CA . ASP A 1 175 ? -15.757 -15.542 -13.025 1.00 91.81 175 ASP A CA 1
ATOM 1376 C C . ASP A 1 175 ? -15.923 -14.359 -12.044 1.00 91.81 175 ASP A C 1
ATOM 1378 O O . ASP A 1 175 ? -16.128 -14.571 -10.856 1.00 91.81 175 ASP A O 1
ATOM 1382 N N . GLY A 1 176 ? -15.889 -13.113 -12.535 1.00 93.44 176 GLY A N 1
ATOM 1383 C CA . GLY A 1 176 ? -16.051 -11.896 -11.734 1.00 93.44 176 GLY A CA 1
ATOM 1384 C C . GLY A 1 176 ? -14.747 -11.348 -11.154 1.00 93.44 176 GLY A C 1
ATOM 1385 O O . GLY A 1 176 ? -14.735 -10.232 -10.632 1.00 93.44 176 GLY A O 1
ATOM 1386 N N . HIS A 1 177 ? -13.635 -12.073 -11.295 1.00 95.25 177 HIS A N 1
ATOM 1387 C CA . HIS A 1 177 ? -12.370 -11.699 -10.670 1.00 95.25 177 HIS A CA 1
ATOM 1388 C C . HIS A 1 177 ? -11.587 -10.682 -11.486 1.00 95.25 177 HIS A C 1
ATOM 1390 O O . HIS A 1 177 ? -11.544 -10.730 -12.718 1.00 95.25 177 HIS A O 1
ATOM 1396 N N . LEU A 1 178 ? -10.919 -9.758 -10.797 1.00 95.12 178 LEU 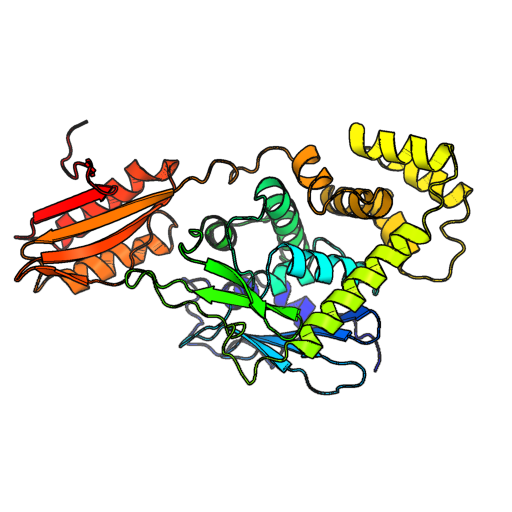A N 1
ATOM 1397 C CA . LEU A 1 178 ? -10.085 -8.762 -11.456 1.00 95.12 178 LEU A CA 1
ATOM 1398 C C . LEU A 1 178 ? -8.720 -9.356 -11.820 1.00 95.12 178 LEU A C 1
ATOM 1400 O O . LEU A 1 178 ? -8.001 -9.869 -10.957 1.00 95.12 178 LEU A O 1
ATOM 1404 N N . ALA A 1 179 ? -8.358 -9.238 -13.092 1.00 95.62 179 ALA A N 1
ATOM 1405 C CA . ALA A 1 179 ? -7.083 -9.665 -13.644 1.00 95.62 179 ALA A CA 1
ATOM 1406 C C . ALA A 1 179 ? -6.431 -8.539 -14.439 1.00 95.62 179 ALA A C 1
ATOM 1408 O O . ALA A 1 179 ? -7.107 -7.637 -14.939 1.00 95.62 179 ALA A O 1
ATOM 1409 N N . VAL A 1 180 ? -5.115 -8.611 -14.574 1.00 93.69 180 VAL A N 1
ATOM 1410 C CA . VAL A 1 180 ? -4.355 -7.654 -15.366 1.00 93.69 180 VAL A CA 1
ATOM 1411 C C . VAL A 1 180 ? -4.187 -8.161 -16.796 1.00 93.69 180 VAL A C 1
ATOM 1413 O O . VAL A 1 180 ? -3.919 -9.341 -17.040 1.00 93.69 180 VAL A O 1
ATOM 1416 N N . LYS A 1 181 ? -4.365 -7.259 -17.756 1.00 90.00 181 LYS A N 1
ATOM 1417 C CA . LYS A 1 181 ? -3.934 -7.426 -19.136 1.00 90.00 181 LYS A CA 1
ATOM 1418 C C . LYS A 1 181 ? -2.756 -6.510 -19.405 1.00 90.00 181 LYS A C 1
ATOM 1420 O O . LYS A 1 181 ? -2.725 -5.358 -18.984 1.00 90.00 181 LYS A O 1
ATOM 1425 N N . ASP A 1 182 ? -1.811 -7.075 -20.136 1.00 85.06 182 ASP A N 1
ATOM 1426 C CA . ASP A 1 182 ? -0.690 -6.368 -20.727 1.00 85.06 182 ASP A CA 1
ATOM 1427 C C . ASP A 1 182 ? -1.032 -6.190 -22.209 1.00 85.06 182 ASP A C 1
ATOM 1429 O O . ASP A 1 182 ? -0.910 -7.125 -23.012 1.00 85.06 182 ASP A O 1
ATOM 1433 N N . GLU A 1 183 ? -1.569 -5.022 -22.561 1.00 72.44 183 GLU A N 1
ATOM 1434 C CA . GLU A 1 183 ? -1.826 -4.616 -23.945 1.00 72.44 183 GLU A CA 1
ATOM 1435 C C . GLU A 1 183 ? -0.487 -4.247 -24.590 1.00 72.44 183 GLU A C 1
ATOM 1437 O O . GLU A 1 183 ? -0.182 -3.087 -24.824 1.00 72.44 183 GLU A O 1
ATOM 1442 N N . ARG A 1 184 ? 0.327 -5.294 -24.775 1.00 63.28 184 ARG A N 1
ATOM 1443 C CA . ARG A 1 184 ? 1.705 -5.335 -25.270 1.00 63.28 184 ARG A CA 1
ATOM 1444 C C . ARG A 1 184 ? 2.155 -4.069 -25.999 1.00 63.28 184 ARG A C 1
ATOM 1446 O O . ARG A 1 184 ? 1.882 -3.917 -27.189 1.00 63.28 184 ARG A O 1
ATOM 1453 N N . ASP A 1 185 ? 2.977 -3.286 -25.315 1.00 62.25 185 ASP A N 1
ATOM 1454 C CA . ASP A 1 185 ? 4.043 -2.541 -25.965 1.00 62.25 185 ASP A CA 1
ATOM 1455 C C . ASP A 1 185 ? 5.270 -3.476 -26.051 1.00 62.25 185 ASP A C 1
ATOM 1457 O O . ASP A 1 185 ? 5.806 -3.870 -25.008 1.00 62.25 185 ASP A O 1
ATOM 1461 N N . PRO A 1 186 ? 5.683 -3.927 -27.252 1.00 65.06 186 PRO A N 1
ATOM 1462 C CA . PRO A 1 186 ? 6.851 -4.795 -27.410 1.00 65.06 186 PRO A CA 1
ATOM 1463 C C . PRO A 1 186 ? 8.154 -4.138 -26.936 1.00 65.06 186 PRO A C 1
ATOM 1465 O O . PRO A 1 186 ? 9.137 -4.855 -26.734 1.00 65.06 186 PRO A O 1
ATOM 1468 N N . ASP A 1 187 ? 8.151 -2.819 -26.742 1.00 62.91 187 ASP A N 1
ATOM 1469 C CA . ASP A 1 187 ? 9.318 -2.037 -26.373 1.00 62.91 187 ASP A CA 1
ATOM 1470 C C . ASP A 1 187 ? 9.502 -1.926 -24.844 1.00 62.91 187 ASP A C 1
ATOM 1472 O O . ASP A 1 187 ? 10.532 -1.461 -24.360 1.00 62.91 187 ASP A O 1
ATOM 1476 N N . TRP A 1 188 ? 8.569 -2.457 -24.045 1.00 63.50 188 TRP A N 1
ATOM 1477 C CA . TRP A 1 188 ? 8.689 -2.518 -22.583 1.00 63.50 188 TRP A CA 1
ATOM 1478 C C . TRP A 1 188 ? 9.022 -3.931 -22.068 1.00 63.50 188 TRP A C 1
ATOM 1480 O O . TRP A 1 188 ? 8.595 -4.928 -22.658 1.00 63.50 188 TRP A O 1
ATOM 1490 N N . PRO A 1 189 ? 9.764 -4.069 -20.942 1.00 67.56 189 PRO A N 1
ATOM 1491 C CA . PRO A 1 189 ? 9.956 -5.365 -20.278 1.00 67.56 189 PRO A CA 1
ATOM 1492 C C . PRO A 1 189 ? 8.613 -6.066 -20.043 1.00 67.56 189 PRO A C 1
ATOM 1494 O O . PRO A 1 189 ? 7.633 -5.368 -19.820 1.00 67.56 189 PRO A O 1
ATOM 1497 N N . PRO A 1 190 ? 8.508 -7.406 -20.055 1.00 75.06 190 PRO A N 1
ATOM 1498 C CA . PRO A 1 190 ? 7.227 -8.103 -19.884 1.00 75.06 190 PRO A CA 1
ATOM 1499 C C . PRO A 1 190 ? 6.588 -7.817 -18.519 1.00 75.06 190 PRO A C 1
ATOM 1501 O O . PRO A 1 190 ? 7.295 -7.514 -17.563 1.00 75.06 190 PRO A O 1
ATOM 1504 N N . LEU A 1 191 ? 5.253 -7.891 -18.424 1.00 83.50 191 LEU A N 1
ATOM 1505 C CA . LEU A 1 191 ? 4.561 -7.726 -17.145 1.00 83.50 191 LEU A CA 1
ATOM 1506 C C . LEU A 1 191 ? 4.865 -8.934 -16.273 1.00 83.50 191 LEU A C 1
ATOM 1508 O O . LEU A 1 191 ? 4.540 -10.072 -16.654 1.00 83.50 191 LEU A O 1
ATOM 1512 N N . TYR A 1 192 ? 5.444 -8.664 -15.109 1.00 86.62 192 TYR A N 1
ATOM 1513 C CA . TYR A 1 192 ? 5.919 -9.660 -14.167 1.00 86.62 192 TYR A CA 1
ATOM 1514 C C . TYR A 1 192 ? 4.814 -10.012 -13.168 1.00 86.62 192 TYR A C 1
ATOM 1516 O O . TYR A 1 192 ? 4.955 -9.862 -11.959 1.00 86.62 192 TYR A O 1
ATOM 1524 N N . SER A 1 193 ? 3.674 -10.456 -13.703 1.00 91.00 193 SER A N 1
ATOM 1525 C CA . SER A 1 193 ? 2.475 -10.781 -12.930 1.00 91.00 193 SER A CA 1
ATOM 1526 C C . SER A 1 193 ? 1.972 -12.182 -13.245 1.00 91.00 193 SER A C 1
ATOM 1528 O O . SER A 1 193 ? 1.847 -12.555 -14.418 1.00 91.00 193 SER A O 1
ATOM 1530 N N . TYR A 1 194 ? 1.576 -12.923 -12.208 1.00 92.62 194 TYR A N 1
ATOM 1531 C CA . TYR A 1 194 ? 0.773 -14.137 -12.367 1.00 92.62 194 TYR A CA 1
ATOM 1532 C C . TYR A 1 194 ? -0.728 -13.875 -12.467 1.00 92.62 194 TYR A C 1
ATOM 1534 O O . TYR A 1 194 ? -1.473 -14.755 -12.899 1.00 92.62 194 TYR A O 1
ATOM 1542 N N . ARG A 1 195 ? -1.188 -12.661 -12.155 1.00 95.00 195 ARG A N 1
ATOM 1543 C CA . ARG A 1 195 ? -2.610 -12.294 -12.120 1.00 95.00 195 ARG A CA 1
ATOM 1544 C C . ARG A 1 195 ? -3.184 -11.995 -13.513 1.00 95.00 195 ARG A C 1
ATOM 1546 O O . ARG A 1 195 ? -4.055 -11.142 -13.676 1.00 95.00 195 ARG A O 1
ATOM 1553 N N . LYS A 1 196 ? -2.697 -12.684 -14.546 1.00 93.50 196 LYS A N 1
ATOM 1554 C CA . LYS A 1 196 ? -3.130 -12.490 -15.938 1.00 93.50 196 LYS A CA 1
ATOM 1555 C C . LYS A 1 196 ? -4.500 -13.115 -16.185 1.00 93.50 196 LYS A C 1
ATOM 1557 O O . LYS A 1 196 ? -4.860 -14.122 -15.574 1.00 93.50 196 LYS A O 1
ATOM 1562 N N . ALA A 1 197 ? -5.271 -12.544 -17.107 1.00 91.88 197 ALA A N 1
ATOM 1563 C CA . ALA A 1 197 ? -6.625 -13.018 -17.412 1.00 91.88 197 ALA A CA 1
ATOM 1564 C C . ALA A 1 197 ? -6.659 -14.483 -17.891 1.00 91.88 197 ALA A C 1
ATOM 1566 O O . ALA A 1 197 ? -7.634 -15.188 -17.653 1.00 91.88 197 ALA A O 1
ATOM 1567 N N . GLU A 1 198 ? -5.591 -14.955 -18.525 1.00 90.88 198 GLU A N 1
ATOM 1568 C CA . GLU A 1 198 ? -5.409 -16.321 -19.014 1.00 90.88 198 GLU A CA 1
ATOM 1569 C C . GLU A 1 198 ? -4.774 -17.280 -17.992 1.00 90.88 198 GLU A C 1
ATOM 1571 O O . GLU A 1 198 ? -4.660 -18.480 -18.264 1.00 90.88 198 GLU A O 1
ATOM 1576 N N . ALA A 1 199 ? -4.352 -16.784 -16.824 1.00 92.25 199 ALA A N 1
ATOM 1577 C CA . ALA A 1 199 ? -3.713 -17.608 -15.809 1.00 92.25 199 ALA A CA 1
ATOM 1578 C C . ALA A 1 199 ? -4.705 -18.647 -15.261 1.00 92.25 199 ALA A C 1
ATOM 1580 O O . ALA A 1 199 ? -5.790 -18.306 -14.780 1.00 92.25 199 ALA A O 1
ATOM 1581 N N . LYS A 1 200 ? -4.322 -19.928 -15.351 1.00 90.69 200 LYS A N 1
ATOM 1582 C CA . LYS A 1 200 ? -5.131 -21.072 -14.891 1.00 90.69 200 LYS A CA 1
ATOM 1583 C C . LYS A 1 200 ? -4.845 -21.486 -13.450 1.00 90.69 200 LYS A C 1
ATOM 1585 O O . LYS A 1 200 ? -5.705 -22.083 -12.821 1.00 90.69 200 LYS A O 1
ATOM 1590 N N . HIS A 1 201 ? -3.636 -21.211 -12.965 1.00 91.94 201 HIS A N 1
ATOM 1591 C CA . HIS A 1 201 ? -3.168 -21.645 -11.644 1.00 91.94 201 HIS A CA 1
ATOM 1592 C C . HIS A 1 201 ? -3.156 -20.520 -10.609 1.00 91.94 201 HIS A C 1
ATOM 1594 O O . HIS A 1 201 ? -2.861 -20.772 -9.447 1.00 91.94 201 HIS A O 1
ATOM 1600 N N . PHE A 1 202 ? -3.475 -19.290 -11.017 1.00 96.06 202 PHE A N 1
ATOM 1601 C CA . PHE A 1 202 ? -3.574 -18.179 -10.084 1.00 96.06 202 PHE A CA 1
ATOM 1602 C C . PHE A 1 202 ? -4.846 -18.333 -9.227 1.00 96.06 202 PHE A C 1
ATOM 1604 O O . PHE A 1 202 ? -5.926 -18.525 -9.797 1.00 96.06 202 PHE A O 1
ATOM 1611 N N . PRO A 1 203 ? -4.751 -18.253 -7.889 1.00 97.38 203 PRO A N 1
ATOM 1612 C CA . PRO A 1 203 ? -5.847 -18.544 -6.962 1.00 97.38 203 PRO A CA 1
ATOM 1613 C C . PRO A 1 203 ? -6.836 -17.368 -6.846 1.00 97.38 203 PRO A C 1
ATOM 1615 O O . PRO A 1 203 ? -6.979 -16.757 -5.788 1.00 97.38 203 PRO A O 1
ATOM 1618 N N . PHE A 1 204 ? -7.525 -17.028 -7.941 1.00 97.38 204 PHE A N 1
ATOM 1619 C CA . PHE A 1 204 ? -8.435 -15.875 -7.993 1.00 97.38 204 PHE A CA 1
ATOM 1620 C C . PHE A 1 204 ? -9.544 -15.922 -6.932 1.00 97.38 204 PHE A C 1
ATOM 1622 O O . PHE A 1 204 ? -9.800 -14.904 -6.294 1.00 97.38 204 PHE A O 1
ATOM 1629 N N . ASP A 1 205 ? -10.149 -17.091 -6.701 1.00 97.56 205 ASP A N 1
ATOM 1630 C CA . ASP A 1 205 ? -11.212 -17.252 -5.701 1.00 97.56 205 ASP A CA 1
ATOM 1631 C C . ASP A 1 205 ? -10.712 -16.947 -4.282 1.00 97.56 205 ASP A C 1
ATOM 1633 O O . ASP A 1 205 ? -11.372 -16.231 -3.530 1.00 97.56 205 ASP A O 1
ATOM 1637 N N . VAL A 1 206 ? -9.513 -17.433 -3.933 1.00 98.06 206 VAL A N 1
ATOM 1638 C CA . VAL A 1 206 ? -8.899 -17.190 -2.617 1.00 98.06 206 VAL A CA 1
ATOM 1639 C C . VAL A 1 206 ? -8.550 -15.713 -2.461 1.00 98.06 206 VAL A C 1
ATOM 1641 O O . VAL A 1 206 ? -8.823 -15.130 -1.417 1.00 98.06 206 VAL A O 1
ATOM 1644 N N . LEU A 1 207 ? -7.998 -15.085 -3.506 1.00 98.19 207 LEU A N 1
ATOM 1645 C CA . LEU A 1 207 ? -7.659 -13.662 -3.478 1.00 98.19 207 LEU A CA 1
ATOM 1646 C C . LEU A 1 207 ? -8.909 -12.780 -3.342 1.00 98.19 207 LEU A C 1
ATOM 1648 O O . LEU A 1 207 ? -8.903 -11.816 -2.579 1.00 98.19 207 LEU A O 1
ATOM 1652 N N . SER A 1 208 ? -9.989 -13.104 -4.058 1.00 97.81 208 SER A N 1
ATOM 1653 C CA . SER A 1 208 ? -11.251 -12.373 -3.930 1.00 97.81 208 SER A CA 1
ATOM 1654 C C . SER A 1 208 ? -11.849 -12.533 -2.538 1.00 97.81 208 SER A C 1
ATOM 1656 O O . SER A 1 208 ? -12.200 -11.526 -1.926 1.00 97.81 208 SER A O 1
ATOM 1658 N N . GLY A 1 209 ? -11.900 -13.765 -2.017 1.00 98.31 209 GLY A N 1
ATOM 1659 C CA . GLY A 1 209 ? -12.382 -14.041 -0.664 1.00 98.31 209 GLY A CA 1
ATOM 1660 C C . GLY A 1 209 ? -11.586 -13.289 0.403 1.00 98.31 209 GLY A C 1
ATOM 1661 O O . GLY A 1 209 ? -12.173 -12.699 1.307 1.00 98.31 209 GLY A O 1
ATOM 1662 N N . LEU A 1 210 ? -10.264 -13.200 0.235 1.00 98.69 210 LEU A N 1
ATOM 1663 C CA . LEU A 1 210 ? -9.390 -12.414 1.100 1.00 98.69 210 LEU A CA 1
ATOM 1664 C C . LEU A 1 210 ? -9.754 -10.922 1.095 1.00 98.69 210 LEU A C 1
ATOM 1666 O O . LEU A 1 210 ? -9.825 -10.293 2.150 1.00 98.69 210 LEU A O 1
ATOM 1670 N N . PHE A 1 211 ? -10.016 -10.340 -0.078 1.00 98.44 211 PHE A N 1
ATOM 1671 C CA . PHE A 1 211 ? -10.422 -8.936 -0.170 1.00 98.44 211 PHE A CA 1
ATOM 1672 C C . PHE A 1 211 ? -11.846 -8.682 0.328 1.00 98.44 211 PHE A C 1
ATOM 1674 O O . PHE A 1 211 ? -12.112 -7.604 0.862 1.00 98.44 211 PHE A O 1
ATOM 1681 N N . ASP A 1 212 ? -12.760 -9.637 0.158 1.00 98.38 212 ASP A N 1
ATOM 1682 C CA . ASP A 1 212 ? -14.107 -9.563 0.726 1.00 98.38 212 ASP A CA 1
ATOM 1683 C C . ASP A 1 212 ? -14.053 -9.571 2.256 1.00 98.38 212 ASP A C 1
ATOM 1685 O O . ASP A 1 212 ? -14.650 -8.696 2.887 1.00 98.38 212 ASP A O 1
ATOM 1689 N N . ALA A 1 213 ? -13.259 -10.469 2.844 1.00 98.62 213 ALA A N 1
ATOM 1690 C CA . ALA A 1 213 ? -13.029 -10.525 4.283 1.00 98.62 213 ALA A CA 1
ATOM 1691 C C . ALA A 1 213 ? -12.375 -9.237 4.813 1.00 98.62 213 ALA A C 1
ATOM 1693 O O . ALA A 1 213 ? -12.851 -8.648 5.784 1.00 98.62 213 ALA A O 1
ATOM 1694 N N . ALA A 1 214 ? -11.347 -8.723 4.127 1.00 98.56 214 ALA A N 1
ATOM 1695 C CA . ALA A 1 214 ? -10.701 -7.464 4.497 1.00 98.56 214 ALA A CA 1
ATOM 1696 C C . ALA A 1 214 ? -11.680 -6.272 4.464 1.00 98.56 214 ALA A C 1
ATOM 1698 O O . ALA A 1 214 ? -11.706 -5.454 5.388 1.00 98.56 214 ALA A O 1
ATOM 1699 N N . ARG A 1 215 ? -12.537 -6.187 3.432 1.00 98.38 215 ARG A N 1
ATOM 1700 C CA . ARG A 1 215 ? -13.609 -5.177 3.361 1.00 98.38 215 ARG A CA 1
ATOM 1701 C C . ARG A 1 215 ? -14.609 -5.328 4.499 1.00 98.38 215 ARG A C 1
ATOM 1703 O O . ARG A 1 215 ? -14.990 -4.316 5.081 1.00 98.38 215 ARG A O 1
ATOM 1710 N N . ALA A 1 216 ? -15.027 -6.553 4.814 1.00 98.12 216 ALA A N 1
ATOM 1711 C CA . ALA A 1 216 ? -15.961 -6.825 5.901 1.00 98.12 216 ALA A CA 1
ATOM 1712 C C . ALA A 1 216 ? -15.383 -6.398 7.259 1.00 98.12 216 ALA A C 1
ATOM 1714 O O . ALA A 1 216 ? -16.074 -5.725 8.023 1.00 98.12 216 ALA A O 1
ATOM 1715 N N . THR A 1 217 ? -14.104 -6.683 7.519 1.00 97.69 217 THR A N 1
ATOM 1716 C CA . THR A 1 217 ? -13.389 -6.228 8.721 1.00 97.69 217 THR A CA 1
ATOM 1717 C C . THR A 1 217 ? -13.406 -4.706 8.850 1.00 97.69 217 THR A C 1
ATOM 1719 O O . THR A 1 217 ? -13.794 -4.179 9.891 1.00 97.69 217 THR A O 1
ATOM 1722 N N . VAL A 1 218 ? -13.034 -3.976 7.793 1.00 97.88 218 VAL A N 1
ATOM 1723 C CA . VAL A 1 218 ? -13.042 -2.502 7.813 1.00 97.88 218 VAL A CA 1
ATOM 1724 C C . VAL A 1 218 ? -14.468 -1.955 7.967 1.00 97.88 218 VAL A C 1
ATOM 1726 O O . VAL A 1 218 ? -14.700 -1.015 8.730 1.00 97.88 218 VAL A O 1
ATOM 1729 N N . ALA A 1 219 ? -15.442 -2.559 7.282 1.00 96.50 219 ALA A N 1
ATOM 1730 C CA . ALA A 1 219 ? -16.844 -2.166 7.364 1.00 96.50 219 ALA A CA 1
ATOM 1731 C C . ALA A 1 219 ? -17.444 -2.407 8.759 1.00 96.50 219 ALA A C 1
ATOM 1733 O O . ALA A 1 219 ? -18.276 -1.614 9.194 1.00 96.50 219 ALA A O 1
ATOM 1734 N N . ALA A 1 220 ? -17.011 -3.446 9.479 1.00 94.94 220 ALA A N 1
ATOM 1735 C CA . ALA A 1 220 ? -17.460 -3.718 10.842 1.00 94.94 220 ALA A CA 1
ATOM 1736 C C . ALA A 1 220 ? -17.083 -2.580 11.808 1.00 94.94 220 ALA A C 1
ATOM 1738 O O . ALA A 1 220 ? -17.950 -2.126 12.553 1.00 94.94 220 ALA A O 1
ATOM 1739 N N . VAL A 1 221 ? -15.858 -2.033 11.715 1.00 93.88 221 VAL A N 1
ATOM 1740 C CA . VAL A 1 221 ? -15.464 -0.817 12.467 1.00 93.88 221 VAL A CA 1
ATOM 1741 C C . VAL A 1 221 ? -16.409 0.327 12.148 1.00 93.88 221 VAL A C 1
ATOM 1743 O O . VAL A 1 221 ? -16.923 1.022 13.023 1.00 93.88 221 VAL A O 1
ATOM 1746 N N . ALA A 1 222 ? -16.632 0.530 10.852 1.00 92.56 222 ALA A N 1
ATOM 1747 C CA . ALA A 1 222 ? -17.417 1.639 10.367 1.00 92.56 222 ALA A CA 1
ATOM 1748 C C . ALA A 1 222 ? -18.863 1.582 10.884 1.00 92.56 222 ALA A C 1
ATOM 1750 O O . ALA A 1 222 ? -19.410 2.631 11.231 1.00 92.56 222 ALA A O 1
ATOM 1751 N N . ALA A 1 223 ? -19.445 0.380 10.945 1.00 92.75 223 ALA A N 1
ATOM 1752 C CA . ALA A 1 223 ? -20.805 0.135 11.416 1.00 92.75 223 ALA A CA 1
ATOM 1753 C C . ALA A 1 223 ? -20.935 0.203 12.946 1.00 92.75 223 ALA A C 1
ATOM 1755 O O . ALA A 1 223 ? -21.982 0.624 13.432 1.00 92.75 223 ALA A O 1
ATOM 1756 N N . ALA A 1 224 ? -19.895 -0.192 13.687 1.00 91.94 224 ALA A N 1
ATOM 1757 C CA . ALA A 1 224 ? -19.870 -0.109 15.147 1.00 91.94 224 ALA A CA 1
ATOM 1758 C C . ALA A 1 224 ? -19.763 1.340 15.652 1.00 91.94 224 ALA A C 1
ATOM 1760 O O . ALA A 1 224 ? -20.210 1.648 16.754 1.00 91.94 224 ALA A O 1
ATOM 1761 N N . ALA A 1 225 ? -19.184 2.246 14.855 1.00 92.06 225 ALA A N 1
ATOM 1762 C CA . ALA A 1 225 ? -19.034 3.643 15.241 1.00 92.06 225 ALA A CA 1
ATOM 1763 C C . ALA A 1 225 ? -20.410 4.321 15.444 1.00 92.06 225 ALA A C 1
ATOM 1765 O O . ALA A 1 225 ? -21.219 4.331 14.508 1.00 92.06 225 ALA A O 1
ATOM 1766 N N . PRO A 1 226 ? -20.676 4.959 16.602 1.00 93.12 226 PRO A N 1
ATOM 1767 C CA . PRO A 1 226 ? -21.957 5.598 16.926 1.00 93.12 226 PRO A CA 1
ATOM 1768 C C . PRO A 1 226 ? -22.170 6.926 16.168 1.00 93.12 226 PRO A C 1
ATOM 1770 O O . PRO A 1 226 ? -22.402 7.983 16.745 1.00 93.12 226 PRO A O 1
ATOM 1773 N N . ARG A 1 227 ? -22.116 6.899 14.830 1.00 91.75 227 ARG A N 1
ATOM 1774 C CA . ARG A 1 227 ? -22.182 8.087 13.951 1.00 91.75 227 ARG A CA 1
ATOM 1775 C C . ARG A 1 227 ? -23.519 8.828 14.008 1.00 91.75 227 ARG A C 1
ATOM 1777 O O . ARG A 1 227 ? -23.613 9.974 13.564 1.00 91.75 227 ARG A O 1
ATOM 1784 N N . THR A 1 228 ? -24.571 8.177 14.501 1.00 93.38 228 THR A N 1
ATOM 1785 C CA . THR A 1 228 ? -25.870 8.818 14.735 1.00 93.38 228 THR A CA 1
ATOM 1786 C C . THR A 1 228 ? -25.814 9.801 15.900 1.00 93.38 228 THR A C 1
ATOM 1788 O O . THR A 1 228 ? -26.579 10.769 15.894 1.00 93.38 228 THR A O 1
ATOM 1791 N N . GLU A 1 229 ? -24.880 9.614 16.839 1.00 97.06 229 GLU A N 1
ATOM 1792 C CA . GLU A 1 229 ? -24.669 10.531 17.952 1.00 97.06 229 GLU A CA 1
ATOM 1793 C C . GLU A 1 229 ? -24.155 11.886 17.439 1.00 97.06 229 GLU A C 1
ATOM 1795 O O . GLU A 1 229 ? -23.113 11.956 16.774 1.00 97.06 229 GLU A O 1
ATOM 1800 N N . PRO A 1 230 ? -24.868 13.000 17.707 1.00 97.88 230 PRO A N 1
ATOM 1801 C CA . PRO A 1 230 ? -24.485 14.315 17.197 1.00 97.88 230 PRO A CA 1
ATOM 1802 C C . PRO A 1 230 ? -23.076 14.753 17.610 1.00 97.88 230 PRO A C 1
ATOM 1804 O O . PRO A 1 230 ? -22.389 15.386 16.807 1.00 97.88 230 PRO A O 1
ATOM 1807 N N . ALA A 1 231 ? -22.644 14.403 18.827 1.00 97.81 231 ALA A N 1
ATOM 1808 C CA . ALA A 1 231 ? -21.313 14.729 19.335 1.00 97.81 231 ALA A CA 1
ATOM 1809 C C . ALA A 1 231 ? -20.213 14.034 18.521 1.00 97.81 231 ALA A C 1
ATOM 1811 O O . ALA A 1 231 ? -19.305 14.703 18.034 1.00 97.81 231 ALA A O 1
ATOM 1812 N N . VAL A 1 232 ? -20.353 12.725 18.283 1.00 98.12 232 VAL A N 1
ATOM 1813 C CA . VAL A 1 232 ? -19.405 11.917 17.497 1.00 98.12 232 VAL A CA 1
ATOM 1814 C C . VAL A 1 232 ? -19.303 12.441 16.071 1.00 98.12 232 VAL A C 1
ATOM 1816 O O . VAL A 1 232 ? -18.207 12.674 15.571 1.00 98.12 232 VAL A O 1
ATOM 1819 N N . ARG A 1 233 ? -20.440 12.705 15.420 1.00 97.81 233 ARG A N 1
ATOM 1820 C CA . ARG A 1 233 ? -20.463 13.252 14.056 1.00 97.81 233 ARG A CA 1
ATOM 1821 C C . ARG A 1 233 ? -19.806 14.630 13.969 1.00 97.81 233 ARG A C 1
ATOM 1823 O O . ARG A 1 233 ? -18.975 14.848 13.095 1.00 97.81 233 ARG A O 1
ATOM 1830 N N . SER A 1 234 ? -20.143 15.543 14.881 1.00 98.06 234 SER A N 1
ATOM 1831 C CA . SER A 1 234 ? -19.545 16.882 14.899 1.00 98.06 234 SER A CA 1
ATOM 1832 C C . SER A 1 234 ? -18.040 16.836 15.168 1.00 98.06 234 SER A C 1
ATOM 1834 O O . SER A 1 234 ? -17.293 17.601 14.558 1.00 98.06 234 SER A O 1
ATOM 1836 N N . ALA A 1 235 ? -17.594 15.962 16.074 1.00 98.44 235 ALA A N 1
ATOM 1837 C CA . ALA A 1 235 ? -16.182 15.785 16.385 1.00 98.44 235 ALA A CA 1
ATOM 1838 C C . ALA A 1 235 ? -15.420 15.136 15.221 1.00 98.44 235 ALA A C 1
ATOM 1840 O O . ALA A 1 235 ? -14.306 15.553 14.928 1.00 98.44 235 ALA A O 1
ATOM 1841 N N . LEU A 1 236 ? -16.031 14.186 14.505 1.00 98.44 236 LEU A N 1
ATOM 1842 C CA . LEU A 1 236 ? -15.449 13.554 13.319 1.00 98.44 236 LEU A CA 1
ATOM 1843 C C . LEU A 1 236 ? -15.239 14.561 12.182 1.00 98.44 236 LEU A C 1
ATOM 1845 O O . LEU A 1 236 ? -14.153 14.626 11.606 1.00 98.44 236 LEU A O 1
ATOM 1849 N N . ASP A 1 237 ? -16.250 15.383 11.892 1.00 97.88 237 ASP A N 1
ATOM 1850 C CA . ASP A 1 237 ? -16.153 16.430 10.870 1.00 97.88 237 ASP A CA 1
ATOM 1851 C C . ASP A 1 237 ? -15.078 17.471 11.227 1.00 97.88 237 ASP A C 1
ATOM 1853 O O . ASP A 1 237 ? -14.326 17.921 10.357 1.00 97.88 237 ASP A O 1
ATOM 1857 N N . ALA A 1 238 ? -14.991 17.848 12.509 1.00 98.06 238 ALA A N 1
ATOM 1858 C CA . ALA A 1 238 ? -13.953 18.743 13.010 1.00 98.06 238 ALA A CA 1
ATOM 1859 C C . ALA A 1 238 ? -12.564 18.106 12.906 1.00 98.06 238 ALA A C 1
ATOM 1861 O O . ALA A 1 238 ? -11.665 18.734 12.358 1.00 98.06 238 ALA A O 1
ATOM 1862 N N . ALA A 1 239 ? -12.406 16.844 13.313 1.00 98.25 239 ALA A N 1
ATOM 1863 C CA . ALA A 1 239 ? -11.138 16.129 13.235 1.00 98.25 239 ALA A CA 1
ATOM 1864 C C . ALA A 1 239 ? -10.613 16.064 11.798 1.00 98.25 239 ALA A C 1
ATOM 1866 O O . ALA A 1 239 ? -9.470 16.433 11.542 1.00 98.25 239 ALA A O 1
ATOM 1867 N N . ILE A 1 240 ? -11.462 15.696 10.831 1.00 98.00 240 ILE A N 1
ATOM 1868 C CA . ILE A 1 240 ? -11.088 15.650 9.408 1.00 98.00 240 ILE A CA 1
ATOM 1869 C C . ILE A 1 240 ? -10.675 17.032 8.887 1.00 98.00 240 ILE A C 1
ATOM 1871 O O . ILE A 1 240 ? -9.767 17.135 8.057 1.00 98.00 240 ILE A O 1
ATOM 1875 N N . ARG A 1 241 ? -11.357 18.097 9.323 1.00 97.50 241 ARG A N 1
ATOM 1876 C CA . ARG A 1 241 ? -11.102 19.460 8.846 1.00 97.50 241 ARG A CA 1
ATOM 1877 C C . ARG A 1 241 ? -9.860 20.084 9.472 1.00 97.50 241 ARG A C 1
ATOM 1879 O O . ARG A 1 241 ? -9.086 20.697 8.739 1.00 97.50 241 ARG A O 1
ATOM 1886 N N . ASP A 1 242 ? -9.718 19.935 10.781 1.00 97.19 242 ASP A N 1
ATOM 1887 C CA . ASP A 1 242 ? -8.799 20.698 11.624 1.00 97.19 242 ASP A CA 1
ATOM 1888 C C . ASP A 1 242 ? -7.544 19.886 12.002 1.00 97.19 242 ASP A C 1
ATOM 1890 O O . ASP A 1 242 ? -6.611 20.444 12.569 1.00 97.19 242 ASP A O 1
ATOM 1894 N N . GLN A 1 243 ? -7.494 18.597 11.636 1.00 96.50 243 GLN A N 1
ATOM 1895 C CA . GLN A 1 2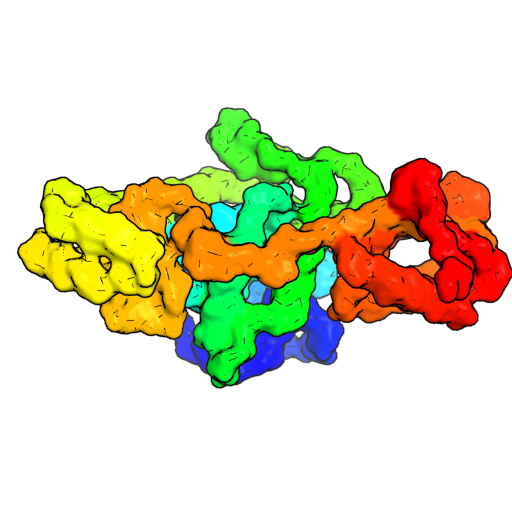43 ? -6.409 17.653 11.948 1.00 96.50 243 GLN A CA 1
ATOM 1896 C C . GLN A 1 243 ? -6.192 17.422 13.455 1.00 96.50 243 GLN A C 1
ATOM 1898 O O . GLN A 1 243 ? -5.089 17.095 13.886 1.00 96.50 243 GLN A O 1
ATOM 1903 N N . ASP A 1 244 ? -7.251 17.566 14.257 1.00 95.81 244 ASP A N 1
ATOM 1904 C CA . ASP A 1 244 ? -7.246 17.318 15.703 1.00 95.81 244 ASP A CA 1
ATOM 1905 C C . ASP A 1 244 ? -8.327 16.294 16.075 1.00 95.81 244 ASP A C 1
ATOM 1907 O O . ASP A 1 244 ? -9.526 16.566 16.006 1.00 95.81 244 ASP A O 1
ATOM 1911 N N . ALA A 1 245 ? -7.890 15.095 16.456 1.00 96.56 245 ALA A N 1
ATOM 1912 C CA . ALA A 1 245 ? -8.754 13.966 16.781 1.00 96.56 245 ALA A CA 1
ATOM 1913 C C . ALA A 1 245 ? -9.141 13.873 18.268 1.00 96.56 245 ALA A C 1
ATOM 1915 O O . ALA A 1 245 ? -9.929 12.997 18.627 1.00 96.56 245 ALA A O 1
ATOM 1916 N N . SER A 1 246 ? -8.632 14.762 19.128 1.00 94.19 246 SER A N 1
ATOM 1917 C CA . SER A 1 246 ? -8.758 14.628 20.588 1.00 94.19 246 SER A CA 1
ATOM 1918 C C . SER A 1 246 ? -10.224 14.578 21.035 1.00 94.19 246 SER A C 1
ATOM 1920 O O . SER A 1 246 ? -10.646 13.654 21.725 1.00 94.19 246 SER A O 1
ATOM 1922 N N . ALA A 1 247 ? -11.042 15.514 20.541 1.00 97.50 247 ALA A N 1
ATOM 1923 C CA . ALA A 1 247 ? -12.470 15.575 20.857 1.00 97.50 247 ALA A CA 1
ATOM 1924 C C . ALA A 1 247 ? -13.275 14.387 20.298 1.00 97.50 247 ALA A C 1
ATOM 1926 O O . ALA A 1 247 ? -14.349 14.073 20.810 1.00 97.50 247 ALA A O 1
ATOM 1927 N N . LEU A 1 248 ? -12.787 13.733 19.237 1.00 98.44 248 LEU A N 1
ATOM 1928 C CA . LEU A 1 248 ? -13.444 12.558 18.667 1.00 98.44 248 LEU A CA 1
ATOM 1929 C C . LEU A 1 248 ? -13.240 11.325 19.550 1.00 98.44 248 LEU A C 1
ATOM 1931 O O . LEU A 1 248 ? -14.188 10.565 19.731 1.00 98.44 248 LEU A O 1
ATOM 1935 N N . ALA A 1 249 ? -12.043 11.135 20.109 1.00 97.50 249 ALA A N 1
ATOM 1936 C CA . ALA A 1 249 ? -11.768 10.022 21.015 1.00 97.50 249 ALA A CA 1
ATOM 1937 C C . ALA A 1 249 ? -12.667 10.071 22.263 1.00 97.50 249 ALA A C 1
ATOM 1939 O O . ALA A 1 249 ? -13.299 9.070 22.604 1.00 97.50 249 ALA A O 1
ATOM 1940 N N . ASP A 1 250 ? -12.798 11.249 22.881 1.00 97.62 250 ASP A N 1
ATOM 1941 C CA . ASP A 1 250 ? -13.687 11.462 24.030 1.00 97.62 250 ASP A CA 1
ATOM 1942 C C . ASP A 1 250 ? -15.152 11.189 23.662 1.00 97.62 250 ASP A C 1
ATOM 1944 O O . ASP A 1 250 ? -15.838 10.429 24.343 1.00 97.62 250 ASP A O 1
ATOM 1948 N N . ALA A 1 251 ? -15.617 11.726 22.528 1.00 97.94 251 ALA A N 1
ATOM 1949 C CA . ALA A 1 251 ? -16.988 11.515 22.068 1.00 97.94 251 ALA A CA 1
ATOM 1950 C C . ALA A 1 251 ? -17.307 10.037 21.774 1.00 97.94 251 ALA A C 1
ATOM 1952 O O . ALA A 1 251 ? -18.441 9.607 21.979 1.00 97.94 251 ALA A O 1
ATOM 1953 N N . LEU A 1 252 ? -16.335 9.260 21.281 1.00 96.88 252 LEU A N 1
ATOM 1954 C CA . LEU A 1 252 ? -16.499 7.822 21.055 1.00 96.88 252 LEU A CA 1
ATOM 1955 C C . LEU A 1 252 ? -16.620 7.054 22.378 1.00 96.88 252 LEU A C 1
ATOM 1957 O O . LEU A 1 252 ? -17.506 6.209 22.494 1.00 96.88 252 LEU A O 1
ATOM 1961 N N . ARG A 1 253 ? -15.791 7.367 23.382 1.00 95.62 253 ARG A N 1
ATOM 1962 C CA . ARG A 1 253 ? -15.894 6.760 24.723 1.00 95.62 253 ARG A CA 1
ATOM 1963 C C . ARG A 1 253 ? -17.205 7.086 25.417 1.00 95.62 253 ARG A C 1
ATOM 1965 O O . ARG A 1 253 ? -17.871 6.192 25.922 1.00 95.62 253 ARG A O 1
ATOM 1972 N N . ASP A 1 254 ? -17.614 8.352 25.391 1.00 96.44 254 ASP A N 1
ATOM 1973 C CA . ASP A 1 254 ? -18.877 8.783 25.999 1.00 96.44 254 ASP A CA 1
ATOM 1974 C C . ASP A 1 254 ? -20.092 8.081 25.365 1.00 96.44 254 ASP A C 1
ATOM 1976 O O . ASP A 1 254 ? -21.130 7.914 26.007 1.00 96.44 254 ASP A O 1
ATOM 1980 N N . ALA A 1 255 ? -19.956 7.645 24.110 1.00 95.56 255 ALA A N 1
ATOM 1981 C CA . ALA A 1 255 ? -20.950 6.864 23.385 1.00 95.56 255 ALA A CA 1
ATOM 1982 C C . ALA A 1 255 ? -20.803 5.333 23.559 1.00 95.56 255 ALA A C 1
ATOM 1984 O O . ALA A 1 255 ? -21.519 4.586 22.891 1.00 95.56 255 ALA A O 1
ATOM 1985 N N . GLY A 1 256 ? -19.904 4.861 24.432 1.00 93.81 256 GLY A N 1
ATOM 1986 C CA . GLY A 1 256 ? -19.694 3.442 24.750 1.00 93.81 256 GLY A CA 1
ATOM 1987 C C . GLY A 1 256 ? -18.932 2.654 23.681 1.00 93.81 256 GLY A C 1
ATOM 1988 O O . GLY A 1 256 ? -19.090 1.440 23.574 1.00 93.81 256 GLY A O 1
ATOM 1989 N N . TYR A 1 257 ? -18.134 3.317 22.838 1.00 92.44 257 TYR A N 1
ATOM 1990 C CA . TYR A 1 257 ? -17.407 2.643 21.755 1.00 92.44 257 TYR A CA 1
ATOM 1991 C C . TYR A 1 257 ? -16.309 1.684 22.260 1.00 92.44 257 TYR A C 1
ATOM 1993 O O . TYR A 1 257 ? -15.929 0.753 21.552 1.00 92.44 257 TYR A O 1
ATOM 2001 N N . ASP A 1 258 ? -15.801 1.882 23.476 1.00 90.19 258 ASP A N 1
ATOM 2002 C CA . ASP A 1 258 ? -14.802 1.030 24.133 1.00 90.19 258 ASP A CA 1
ATOM 2003 C C . ASP A 1 258 ? -15.390 -0.165 24.902 1.00 90.19 258 ASP A C 1
ATOM 2005 O O . ASP A 1 258 ? -14.632 -1.050 25.302 1.00 90.19 258 ASP A O 1
ATOM 2009 N N . ASP A 1 259 ? -16.714 -0.235 25.064 1.00 81.81 259 ASP A N 1
ATOM 2010 C CA . ASP A 1 259 ? -17.385 -1.315 25.803 1.00 81.81 259 ASP A CA 1
ATOM 2011 C C . ASP A 1 259 ? -17.435 -2.646 25.027 1.00 81.81 259 ASP A C 1
ATOM 2013 O O . ASP A 1 259 ? -17.680 -3.708 25.610 1.00 81.81 259 ASP A O 1
ATOM 2017 N N . ASP A 1 260 ? -17.212 -2.612 23.710 1.00 71.38 260 ASP A N 1
ATOM 2018 C CA . ASP A 1 260 ? -17.306 -3.790 22.852 1.00 71.38 260 ASP A CA 1
ATOM 2019 C C . ASP A 1 260 ? -15.989 -4.583 22.834 1.00 71.38 260 ASP A C 1
ATOM 2021 O O . ASP A 1 260 ? -14.905 -4.040 22.622 1.00 71.38 260 ASP A O 1
ATOM 2025 N N . ALA A 1 261 ? -16.069 -5.910 22.984 1.00 72.25 261 ALA A N 1
ATOM 2026 C CA . ALA A 1 261 ? -14.898 -6.798 23.061 1.00 72.25 261 ALA A CA 1
ATOM 2027 C C . ALA A 1 261 ? -14.133 -6.949 21.727 1.00 72.25 261 ALA A C 1
ATOM 2029 O O . ALA A 1 261 ? -13.263 -7.815 21.584 1.00 72.25 261 ALA A O 1
ATOM 2030 N N . TRP A 1 262 ? -14.482 -6.156 20.716 1.00 82.31 262 TRP A N 1
ATOM 2031 C CA . TRP A 1 262 ? -13.890 -6.236 19.396 1.00 82.31 262 TRP A CA 1
ATOM 2032 C C . TRP A 1 262 ? -12.637 -5.362 19.291 1.00 82.31 262 TRP A C 1
ATOM 2034 O O . TRP A 1 262 ? -12.686 -4.138 19.399 1.00 82.31 262 TRP A O 1
ATOM 2044 N N . HIS A 1 263 ? -11.500 -6.007 19.020 1.00 82.75 263 HIS A N 1
ATOM 2045 C CA . HIS A 1 263 ? -10.170 -5.389 18.969 1.00 82.75 263 HIS A CA 1
ATOM 2046 C C . HIS A 1 263 ? -10.062 -4.155 18.054 1.00 82.75 263 HIS A C 1
ATOM 2048 O O . HIS A 1 263 ? -9.265 -3.258 18.333 1.00 82.75 263 HIS A O 1
ATOM 2054 N N . GLY A 1 264 ? -10.884 -4.066 17.002 1.00 87.56 264 GLY A N 1
ATOM 2055 C CA . GLY A 1 264 ? -10.872 -2.929 16.081 1.00 87.56 264 GLY A CA 1
ATOM 2056 C C . GLY A 1 264 ? -11.209 -1.593 16.753 1.00 87.56 264 GLY A C 1
ATOM 2057 O O . GLY A 1 264 ? -10.647 -0.567 16.368 1.00 87.56 264 GLY A O 1
ATOM 2058 N N . ASN A 1 265 ? -12.037 -1.585 17.805 1.00 91.75 265 ASN A N 1
ATOM 2059 C CA . ASN A 1 265 ? -12.376 -0.353 18.527 1.00 91.75 265 ASN A CA 1
ATOM 2060 C C . ASN A 1 265 ? -11.171 0.180 19.313 1.00 91.75 265 ASN A C 1
ATOM 2062 O O . ASN A 1 265 ? -10.886 1.377 19.276 1.00 91.75 265 ASN A O 1
ATOM 2066 N N . ALA A 1 266 ? -10.404 -0.714 19.946 1.00 93.38 266 ALA A N 1
ATOM 2067 C CA . ALA A 1 266 ? -9.178 -0.356 20.657 1.00 93.38 266 ALA A CA 1
ATOM 2068 C C . ALA A 1 266 ? -8.108 0.213 19.709 1.00 93.38 266 ALA A C 1
ATOM 2070 O O . ALA A 1 266 ? -7.425 1.180 20.047 1.00 93.38 266 ALA A O 1
ATOM 2071 N N . VAL A 1 267 ? -7.991 -0.348 18.501 1.00 95.75 267 VAL A N 1
ATOM 2072 C CA . VAL A 1 267 ? -7.077 0.146 17.456 1.00 95.75 267 VAL A CA 1
ATOM 2073 C C . VAL A 1 267 ? -7.462 1.555 17.015 1.00 95.75 267 VAL A C 1
ATOM 2075 O O . VAL A 1 267 ? -6.594 2.424 16.926 1.00 95.75 267 VAL A O 1
ATOM 2078 N N . VAL A 1 268 ? -8.758 1.797 16.794 1.00 96.88 268 VAL A N 1
ATOM 2079 C CA . VAL A 1 268 ? -9.289 3.127 16.467 1.00 96.88 268 VAL A CA 1
ATOM 2080 C C . VAL A 1 268 ? -8.970 4.129 17.571 1.00 96.88 268 VAL A C 1
ATOM 2082 O O . VAL A 1 268 ? -8.364 5.156 17.285 1.00 96.88 268 VAL A O 1
ATOM 2085 N N . LEU A 1 269 ? -9.319 3.838 18.826 1.00 96.75 269 LEU A N 1
ATOM 2086 C CA . LEU A 1 269 ? -9.092 4.768 19.938 1.00 96.75 269 LEU A CA 1
ATOM 2087 C C . LEU A 1 269 ? -7.602 5.078 20.126 1.00 96.75 269 LEU A C 1
ATOM 2089 O O . LEU A 1 269 ? -7.217 6.243 20.223 1.00 96.75 269 LEU A O 1
ATOM 2093 N N . ARG A 1 270 ? -6.735 4.062 20.039 1.00 96.38 270 ARG A N 1
ATOM 2094 C CA . ARG A 1 270 ? -5.280 4.256 20.085 1.00 96.38 270 ARG A CA 1
ATOM 2095 C C . ARG A 1 270 ? -4.783 5.193 18.983 1.00 96.38 270 ARG A C 1
ATOM 2097 O O . ARG A 1 270 ? -3.945 6.047 19.255 1.00 96.38 270 ARG A O 1
ATOM 2104 N N . ALA A 1 271 ? -5.266 5.031 17.753 1.00 97.31 271 ALA A N 1
ATOM 2105 C CA . ALA A 1 271 ? -4.871 5.864 16.617 1.00 97.31 271 ALA A CA 1
ATOM 2106 C C . ALA A 1 271 ? -5.348 7.324 16.734 1.00 97.31 271 ALA A C 1
ATOM 2108 O O . ALA A 1 271 ? -4.763 8.212 16.113 1.00 97.31 271 ALA A O 1
ATOM 2109 N N . LEU A 1 272 ? -6.403 7.584 17.511 1.00 97.88 272 LEU A N 1
ATOM 2110 C CA . LEU A 1 272 ? -6.895 8.937 17.781 1.00 97.88 272 LEU A CA 1
ATOM 2111 C C . LEU A 1 272 ? -6.157 9.597 18.960 1.00 97.88 272 LEU A C 1
ATOM 2113 O O . LEU A 1 272 ? -5.954 10.805 18.944 1.00 97.88 272 LEU A O 1
ATOM 2117 N N . GLU A 1 273 ? -5.733 8.821 19.960 1.00 96.94 273 GLU A N 1
ATOM 2118 C CA . GLU A 1 273 ? -5.182 9.341 21.227 1.00 96.94 273 GLU A CA 1
ATOM 2119 C C . GLU A 1 273 ? -3.662 9.362 21.296 1.00 96.94 273 GLU A C 1
ATOM 2121 O O . GLU A 1 273 ? -3.059 10.279 21.849 1.00 96.94 273 GLU A O 1
ATOM 2126 N N . ALA A 1 274 ? -3.039 8.312 20.770 1.00 96.44 274 ALA A N 1
ATOM 2127 C CA . ALA A 1 274 ? -1.601 8.114 20.793 1.00 96.44 274 ALA A CA 1
ATOM 2128 C C . ALA A 1 274 ? -1.115 7.573 19.434 1.00 96.44 274 ALA A C 1
ATOM 2130 O O . ALA A 1 274 ? -0.506 6.489 19.378 1.00 96.44 274 ALA A O 1
ATOM 2131 N N . PRO A 1 275 ? -1.395 8.296 18.326 1.00 96.19 275 PRO A N 1
ATOM 2132 C CA . PRO A 1 275 ? -0.839 7.943 17.031 1.00 96.19 275 PRO A CA 1
ATOM 2133 C C . PRO A 1 275 ? 0.684 8.011 17.088 1.00 96.19 275 PRO A C 1
ATOM 2135 O O . PRO A 1 275 ? 1.271 8.924 17.670 1.00 96.19 275 PRO A O 1
ATOM 2138 N N . THR A 1 276 ? 1.333 7.046 16.447 1.00 93.81 276 THR A N 1
ATOM 2139 C CA . THR A 1 276 ? 2.782 7.119 16.214 1.00 93.81 276 THR A CA 1
ATOM 2140 C C . THR A 1 276 ? 3.120 8.081 15.080 1.00 93.81 276 THR A C 1
ATOM 2142 O O . THR A 1 276 ? 4.174 8.710 15.095 1.00 93.81 276 THR A O 1
ATOM 2145 N N . GLU A 1 277 ? 2.202 8.226 14.125 1.00 94.38 277 GLU A N 1
ATOM 2146 C CA . GLU A 1 277 ? 2.325 9.081 12.951 1.00 94.38 277 GLU A CA 1
ATOM 2147 C C . GLU A 1 277 ? 0.961 9.709 12.622 1.00 94.38 277 GLU A C 1
ATOM 2149 O O . GLU A 1 277 ? -0.052 9.019 12.737 1.00 94.38 277 GLU A O 1
ATOM 2154 N N . PRO A 1 278 ? 0.877 10.964 12.136 1.00 96.56 278 PRO A N 1
ATOM 2155 C CA . PRO A 1 278 ? -0.416 11.596 11.832 1.00 96.56 278 PRO A CA 1
ATOM 2156 C C . PRO A 1 278 ? -1.255 10.839 10.787 1.00 96.56 278 PRO A C 1
ATOM 2158 O O . PRO A 1 278 ? -2.483 10.915 10.776 1.00 96.56 278 PRO A O 1
ATOM 2161 N N . VAL A 1 279 ? -0.605 10.065 9.912 1.00 97.25 279 VAL A N 1
ATOM 2162 C CA . VAL A 1 279 ? -1.284 9.221 8.919 1.00 97.25 279 VAL A CA 1
ATOM 2163 C C . VAL A 1 279 ? -2.031 8.043 9.562 1.00 97.25 279 VAL A C 1
ATOM 2165 O O . VAL A 1 279 ? -3.029 7.603 8.995 1.00 97.25 279 VAL A O 1
ATOM 2168 N N . GLU A 1 280 ? -1.620 7.585 10.757 1.00 98.06 280 GLU A N 1
ATOM 2169 C CA . GLU A 1 280 ? -2.351 6.588 11.561 1.00 98.06 280 GLU A CA 1
ATOM 2170 C C . GLU A 1 280 ? -3.744 7.125 11.937 1.00 98.06 280 GLU A C 1
ATOM 2172 O O . GLU A 1 280 ? -4.754 6.447 11.765 1.00 98.06 280 GLU A O 1
ATOM 2177 N N . THR A 1 281 ? -3.826 8.392 12.346 1.00 98.56 281 THR A N 1
ATOM 2178 C CA . THR A 1 281 ? -5.105 9.067 12.599 1.00 98.56 281 THR A CA 1
ATOM 2179 C C . THR A 1 281 ? -5.902 9.252 11.305 1.00 98.56 281 THR A C 1
ATOM 2181 O O . THR A 1 281 ? -7.093 8.945 11.261 1.00 98.56 281 THR A O 1
ATOM 2184 N N . ALA A 1 282 ? -5.262 9.711 10.224 1.00 98.56 282 ALA A N 1
ATOM 2185 C CA . ALA A 1 282 ? -5.941 10.021 8.964 1.00 98.56 282 ALA A CA 1
ATOM 2186 C C . ALA A 1 282 ? -6.686 8.817 8.358 1.00 98.56 282 ALA A C 1
ATOM 2188 O O . ALA A 1 282 ? -7.838 8.960 7.944 1.00 98.56 282 ALA A O 1
ATOM 2189 N N . TRP A 1 283 ? -6.076 7.623 8.324 1.00 98.38 283 TRP A N 1
ATOM 2190 C CA . TRP A 1 283 ? -6.756 6.445 7.770 1.00 98.38 283 TRP A CA 1
ATOM 2191 C C . TRP A 1 283 ? -7.924 5.985 8.650 1.00 98.38 283 TRP A C 1
ATOM 2193 O O . TRP A 1 283 ? -8.945 5.544 8.120 1.00 98.38 283 TRP A O 1
ATOM 2203 N N . VAL A 1 284 ? -7.816 6.121 9.978 1.00 98.44 284 VAL A N 1
ATOM 2204 C CA . VAL A 1 284 ? -8.924 5.819 10.896 1.00 98.44 284 VAL A CA 1
ATOM 2205 C C . VAL A 1 284 ? -10.094 6.760 10.649 1.00 98.44 284 VAL A C 1
ATOM 2207 O O . VAL A 1 284 ? -11.238 6.311 10.595 1.00 98.44 284 VAL A O 1
ATOM 2210 N N . LEU A 1 285 ? -9.831 8.046 10.411 1.00 98.62 285 LEU A N 1
ATOM 2211 C CA . LEU A 1 285 ? -10.882 8.997 10.053 1.00 98.62 285 LEU A CA 1
ATOM 2212 C C . LEU A 1 285 ? -11.560 8.640 8.723 1.00 98.62 285 LEU A C 1
ATOM 2214 O O . LEU A 1 285 ? -12.771 8.822 8.603 1.00 98.62 285 LEU A O 1
ATOM 2218 N N . GLU A 1 286 ? -10.844 8.082 7.742 1.00 98.56 286 GLU A N 1
ATOM 2219 C CA . GLU A 1 286 ? -11.460 7.560 6.508 1.00 98.56 286 GLU A CA 1
ATOM 2220 C C . GLU A 1 286 ? -12.412 6.401 6.803 1.00 98.56 286 GLU A C 1
ATOM 2222 O O . GLU A 1 286 ? -13.548 6.402 6.329 1.00 98.56 286 GLU A O 1
ATOM 2227 N N . VAL A 1 287 ? -11.993 5.452 7.644 1.00 97.94 287 VAL A N 1
ATOM 2228 C CA . VAL A 1 287 ? -12.836 4.320 8.057 1.00 97.94 287 VAL A CA 1
ATOM 2229 C C . VAL A 1 287 ? -14.080 4.811 8.804 1.00 97.94 287 VAL A C 1
ATOM 2231 O O . VAL A 1 287 ? -15.204 4.449 8.443 1.00 97.94 287 VAL A O 1
ATOM 2234 N N . LEU A 1 288 ? -13.904 5.693 9.793 1.00 97.81 288 LEU A N 1
ATOM 2235 C CA . LEU A 1 288 ? -14.983 6.250 10.616 1.00 97.81 288 LEU A CA 1
ATOM 2236 C C . LEU A 1 288 ? -15.921 7.198 9.863 1.00 97.81 288 LEU A C 1
ATOM 2238 O O . LEU A 1 288 ? -17.057 7.375 10.288 1.00 97.81 288 LEU A O 1
ATOM 2242 N N . SER A 1 289 ? -15.497 7.797 8.753 1.00 96.81 289 SER A N 1
ATOM 2243 C CA . SER A 1 289 ? -16.362 8.644 7.916 1.00 96.81 289 SER A CA 1
ATOM 2244 C C . SER A 1 289 ? -16.951 7.907 6.718 1.00 96.81 289 SER A C 1
ATOM 2246 O O . SER A 1 289 ? -17.981 8.320 6.190 1.00 96.81 289 SER A O 1
ATOM 2248 N N . GLY A 1 290 ? -16.363 6.777 6.315 1.00 95.94 290 GLY A N 1
ATOM 2249 C CA . GLY A 1 290 ? -16.663 6.137 5.033 1.00 95.94 290 GLY A CA 1
ATOM 2250 C C . GLY A 1 290 ? -16.119 6.924 3.834 1.00 95.94 290 GLY A C 1
ATOM 2251 O O . GLY A 1 290 ? -16.591 6.726 2.714 1.00 95.94 290 GLY A O 1
ATOM 2252 N N . ALA A 1 291 ? -15.169 7.838 4.056 1.00 97.06 291 ALA A N 1
ATOM 2253 C CA . ALA A 1 291 ? -14.513 8.561 2.975 1.00 97.06 291 ALA A CA 1
ATOM 2254 C C . ALA A 1 291 ? -13.715 7.594 2.079 1.00 97.06 291 ALA A C 1
ATOM 2256 O O . ALA A 1 291 ? -13.240 6.558 2.559 1.00 97.06 291 ALA A O 1
ATOM 2257 N N . PRO A 1 292 ? -13.530 7.915 0.783 1.00 97.00 292 PRO A N 1
ATOM 2258 C CA . PRO A 1 292 ? -12.689 7.111 -0.090 1.00 97.00 292 PRO A CA 1
ATOM 2259 C C . PRO A 1 292 ? -11.285 6.943 0.491 1.00 97.00 292 PRO A C 1
ATOM 2261 O O . PRO A 1 292 ? -10.709 7.886 1.041 1.00 97.00 292 PRO A O 1
ATOM 2264 N N . GLN A 1 293 ? -10.728 5.748 0.330 1.00 97.19 293 GLN A N 1
ATOM 2265 C CA . GLN A 1 293 ? -9.384 5.431 0.791 1.00 97.19 293 GLN A CA 1
ATOM 2266 C C . GLN A 1 293 ? -8.351 6.425 0.238 1.00 97.19 293 GLN A C 1
ATOM 2268 O O . GLN A 1 293 ? -8.295 6.664 -0.968 1.00 97.19 293 GLN A O 1
ATOM 2273 N N . GLY A 1 294 ? -7.530 6.992 1.121 1.00 96.94 294 GLY A N 1
ATOM 2274 C CA . GLY A 1 294 ? -6.475 7.945 0.785 1.00 96.94 294 GLY A CA 1
ATOM 2275 C C . GLY A 1 294 ? -6.932 9.399 0.644 1.00 96.94 294 GLY A C 1
ATOM 2276 O O . GLY A 1 294 ? -6.088 10.280 0.498 1.00 96.94 294 GLY A O 1
ATOM 2277 N N . SER A 1 295 ? -8.237 9.685 0.685 1.00 97.81 295 SER A N 1
ATOM 2278 C CA . SER A 1 295 ? -8.756 11.046 0.502 1.00 97.81 295 SER A CA 1
ATOM 2279 C C . SER A 1 295 ? -8.465 11.994 1.673 1.00 97.81 295 SER A C 1
ATOM 2281 O O . SER A 1 295 ? -8.140 13.160 1.438 1.00 97.81 295 SER A O 1
ATOM 2283 N N . VAL A 1 296 ? -8.537 11.526 2.924 1.00 98.38 296 VAL A N 1
ATOM 2284 C CA . VAL A 1 296 ? -8.177 12.337 4.103 1.00 98.38 296 VAL A CA 1
ATOM 2285 C C . VAL A 1 296 ? -6.663 12.470 4.181 1.00 98.38 296 VAL A C 1
ATOM 2287 O O . VAL A 1 296 ? -6.167 13.561 4.447 1.00 98.38 296 VAL A O 1
ATOM 2290 N N . ILE A 1 297 ? -5.932 11.398 3.860 1.00 98.12 297 ILE A N 1
ATOM 2291 C CA . ILE A 1 297 ? -4.465 11.401 3.812 1.00 98.12 297 ILE A CA 1
ATOM 2292 C C . ILE A 1 297 ? -3.967 12.442 2.800 1.00 98.12 297 ILE A C 1
ATOM 2294 O O . ILE A 1 297 ? -3.254 13.367 3.179 1.00 98.12 297 ILE A O 1
ATOM 2298 N N . ALA A 1 298 ? -4.402 12.370 1.540 1.00 96.50 298 ALA A N 1
ATOM 2299 C CA . ALA A 1 298 ? -3.995 13.333 0.514 1.00 96.50 298 ALA A CA 1
ATOM 2300 C C . ALA A 1 298 ? -4.348 14.779 0.906 1.00 96.50 298 ALA A C 1
ATOM 2302 O O . ALA A 1 298 ? -3.568 15.704 0.692 1.00 96.50 298 ALA A O 1
ATOM 2303 N N . ARG A 1 299 ? -5.506 14.989 1.546 1.00 96.94 299 ARG A N 1
ATOM 2304 C CA . ARG A 1 299 ? -5.904 16.312 2.040 1.00 96.94 299 ARG A CA 1
ATOM 2305 C C . ARG A 1 299 ? -4.991 16.829 3.155 1.00 96.94 299 ARG A C 1
ATOM 2307 O O . ARG A 1 299 ? -4.709 18.023 3.185 1.00 96.94 299 ARG A O 1
ATOM 2314 N N . TRP A 1 300 ? -4.608 15.978 4.103 1.00 97.38 300 TRP A N 1
ATOM 2315 C CA . TRP A 1 300 ? -3.831 16.391 5.274 1.00 97.38 300 TRP A CA 1
ATOM 2316 C C . TRP A 1 300 ? -2.373 16.673 4.945 1.00 97.38 300 TRP A C 1
ATOM 2318 O O . TRP A 1 300 ? -1.806 17.633 5.463 1.00 97.38 300 TRP A O 1
ATOM 2328 N N . PHE A 1 301 ? -1.790 15.845 4.082 1.00 95.81 301 PHE A N 1
ATOM 2329 C CA . PHE A 1 301 ? -0.375 15.911 3.733 1.00 95.81 301 PHE A CA 1
ATOM 2330 C C . PHE A 1 301 ? -0.104 16.765 2.489 1.00 95.81 301 PHE A C 1
ATOM 2332 O O . PHE A 1 301 ? 1.040 17.155 2.264 1.00 95.81 301 PHE A O 1
ATOM 2339 N N . GLY A 1 302 ? -1.148 17.116 1.732 1.00 93.31 302 GLY A N 1
ATOM 2340 C CA . GLY A 1 302 ? -1.038 17.927 0.527 1.00 93.31 302 GLY A CA 1
ATOM 2341 C C . GLY A 1 302 ? -0.385 17.174 -0.629 1.00 93.31 302 GLY A C 1
ATOM 2342 O O . GLY A 1 302 ? -0.330 15.945 -0.650 1.00 93.31 302 GLY A O 1
ATOM 2343 N N . GLU A 1 303 ? 0.099 17.936 -1.608 1.00 90.38 303 GLU A N 1
ATOM 2344 C CA . GLU A 1 303 ? 0.802 17.380 -2.762 1.00 90.38 303 GLU A CA 1
ATOM 2345 C C . GLU A 1 303 ? 2.104 16.709 -2.308 1.00 90.38 303 GLU A C 1
ATOM 2347 O O . GLU A 1 303 ? 2.970 17.323 -1.677 1.00 90.38 303 GLU A O 1
ATOM 2352 N N . SER A 1 304 ? 2.250 15.430 -2.644 1.00 84.38 304 SER A N 1
ATOM 2353 C CA . SER A 1 304 ? 3.493 14.697 -2.455 1.00 84.38 304 SER A CA 1
ATOM 2354 C C . SER A 1 304 ? 4.624 15.381 -3.234 1.00 84.38 304 SER A C 1
ATOM 2356 O O . SER A 1 304 ? 4.382 15.892 -4.329 1.00 84.38 304 SER A O 1
ATOM 2358 N N . PRO A 1 305 ? 5.897 15.283 -2.797 1.00 76.50 305 PRO A N 1
ATOM 2359 C CA . PRO A 1 305 ? 7.037 15.589 -3.668 1.00 76.50 305 PRO A CA 1
ATOM 2360 C C . PRO A 1 305 ? 6.983 14.834 -5.006 1.00 76.50 305 PRO A C 1
ATOM 2362 O O . PRO A 1 305 ? 7.607 15.241 -5.980 1.00 76.50 305 PRO A O 1
ATOM 2365 N N . MET A 1 306 ? 6.222 13.738 -5.046 1.00 76.31 306 MET A N 1
ATOM 2366 C CA . MET A 1 306 ? 6.005 12.911 -6.220 1.00 76.31 306 MET A CA 1
ATOM 2367 C C . MET A 1 306 ? 4.749 13.285 -7.032 1.00 76.31 306 MET A C 1
ATOM 2369 O O . MET A 1 306 ? 4.533 12.726 -8.103 1.00 76.31 306 MET A O 1
ATOM 2373 N N . HIS A 1 307 ? 3.930 14.238 -6.572 1.00 77.88 307 HIS A N 1
ATOM 2374 C CA . HIS A 1 307 ? 2.687 14.669 -7.229 1.00 77.88 307 HIS A CA 1
ATOM 2375 C C . HIS A 1 307 ? 2.922 15.136 -8.671 1.00 77.88 307 HIS A C 1
ATOM 2377 O O . HIS A 1 307 ? 2.130 14.882 -9.580 1.00 77.88 307 HIS A O 1
ATOM 2383 N N . HIS A 1 308 ? 4.048 15.817 -8.892 1.00 67.62 308 HIS A N 1
ATOM 2384 C CA . HIS A 1 308 ? 4.434 16.351 -10.193 1.00 67.62 308 HIS A CA 1
ATOM 2385 C C . HIS A 1 308 ? 5.289 15.405 -11.028 1.00 67.62 308 HIS A C 1
ATOM 2387 O O . HIS A 1 308 ? 5.719 15.836 -12.102 1.00 67.62 308 HIS A O 1
ATOM 2393 N N . LEU A 1 309 ? 5.520 14.156 -10.590 1.00 68.50 309 LEU A N 1
ATOM 2394 C CA . LEU A 1 309 ? 6.235 13.153 -11.381 1.00 68.50 309 LEU A CA 1
ATOM 2395 C C . LEU A 1 309 ? 5.447 12.833 -12.647 1.00 68.50 309 LEU A C 1
ATOM 2397 O O . LEU A 1 309 ? 4.686 11.879 -12.765 1.00 68.50 309 LEU A O 1
ATOM 2401 N N . ARG A 1 310 ? 5.649 13.693 -13.628 1.00 65.00 310 ARG A N 1
ATOM 2402 C CA . ARG A 1 310 ? 5.439 13.424 -15.030 1.00 65.00 310 ARG A CA 1
ATOM 2403 C C . ARG A 1 310 ? 6.733 12.820 -15.521 1.00 65.00 310 ARG A C 1
ATOM 2405 O O . ARG A 1 310 ? 7.797 13.136 -15.001 1.00 65.00 310 ARG A O 1
ATOM 2412 N N . MET A 1 311 ? 6.654 11.975 -16.524 1.00 73.56 311 MET A N 1
ATOM 2413 C CA . MET A 1 311 ? 7.843 11.390 -17.117 1.00 73.56 311 MET A CA 1
ATOM 2414 C C . MET A 1 311 ? 7.857 11.707 -18.593 1.00 73.56 311 MET A C 1
ATOM 2416 O O . MET A 1 311 ? 6.812 11.915 -19.211 1.00 73.56 311 MET A O 1
ATOM 2420 N N . TRP A 1 312 ? 9.060 11.763 -19.133 1.00 77.94 312 TRP A N 1
ATOM 2421 C CA . TRP A 1 312 ? 9.296 11.735 -20.555 1.00 77.94 312 TRP A CA 1
ATOM 2422 C C . TRP A 1 312 ? 9.444 10.282 -20.974 1.00 77.94 312 TRP A C 1
ATOM 2424 O O . TRP A 1 312 ? 10.329 9.588 -20.477 1.00 77.94 312 TRP A O 1
ATOM 2434 N N . GLU A 1 313 ? 8.586 9.843 -21.885 1.00 83.06 313 GLU A N 1
ATOM 2435 C CA . GLU A 1 313 ? 8.791 8.619 -22.649 1.00 83.06 313 GLU A CA 1
ATOM 2436 C C . GLU A 1 313 ? 9.544 9.009 -23.915 1.00 83.06 313 GLU A C 1
ATOM 2438 O O . GLU A 1 313 ? 9.017 9.702 -24.784 1.00 83.06 313 GLU A O 1
ATOM 2443 N N . LEU A 1 314 ? 10.819 8.643 -23.964 1.00 89.44 314 LEU A N 1
ATOM 2444 C CA . LEU A 1 314 ? 11.736 9.022 -25.023 1.00 89.44 314 LEU A CA 1
ATOM 2445 C C . LEU A 1 314 ? 12.227 7.785 -25.770 1.00 89.44 314 LEU A C 1
ATOM 2447 O O . LEU A 1 314 ? 12.191 6.668 -25.265 1.00 89.44 314 LEU A O 1
ATOM 2451 N N . GLU A 1 315 ? 12.756 7.988 -26.965 1.00 92.00 315 GLU A N 1
ATOM 2452 C CA . GLU A 1 315 ? 13.405 6.953 -27.758 1.00 92.00 315 GLU A CA 1
ATOM 2453 C C . GLU A 1 315 ? 14.816 7.416 -28.126 1.00 92.00 315 GLU A C 1
ATOM 2455 O O . GLU A 1 315 ? 15.006 8.373 -28.878 1.00 92.00 315 GLU A O 1
ATOM 2460 N N . LEU A 1 316 ? 15.828 6.745 -27.579 1.00 94.69 316 LEU A N 1
ATOM 2461 C CA . LEU A 1 316 ? 17.223 6.946 -27.944 1.00 94.69 316 LEU A CA 1
ATOM 2462 C C . LEU A 1 316 ? 17.535 6.112 -29.187 1.00 94.69 316 LEU A C 1
ATOM 2464 O O . LEU A 1 316 ? 17.573 4.881 -29.137 1.00 94.69 316 LEU A O 1
ATOM 2468 N N . ARG A 1 317 ? 17.791 6.794 -30.300 1.00 94.94 317 ARG A N 1
ATOM 2469 C CA . ARG A 1 317 ? 18.172 6.195 -31.580 1.00 94.94 317 ARG A CA 1
ATOM 2470 C C . ARG A 1 317 ? 19.672 6.325 -31.777 1.00 94.94 317 ARG A C 1
ATOM 2472 O O . ARG A 1 317 ? 20.219 7.424 -31.702 1.00 94.94 317 ARG A O 1
ATOM 2479 N N . LEU A 1 318 ? 20.330 5.202 -32.030 1.00 95.19 318 LEU A N 1
ATOM 2480 C CA . LEU A 1 318 ? 21.766 5.098 -32.252 1.00 95.19 318 LEU A CA 1
ATOM 2481 C C . LEU A 1 318 ? 22.042 4.532 -33.645 1.00 95.19 318 LEU A C 1
ATOM 2483 O O . LEU A 1 318 ? 21.676 3.394 -33.930 1.00 95.19 318 LEU A O 1
ATOM 2487 N N . VAL A 1 319 ? 22.745 5.287 -34.482 1.00 94.44 319 VAL A N 1
ATOM 2488 C CA . VAL A 1 319 ? 23.197 4.868 -35.817 1.00 94.44 319 VAL A CA 1
ATOM 2489 C C . VAL A 1 319 ? 24.701 4.596 -35.779 1.00 94.44 319 VAL A C 1
ATOM 2491 O O . VAL A 1 319 ? 25.442 5.365 -35.164 1.00 94.44 319 VAL A O 1
ATOM 2494 N N . GLY A 1 320 ? 25.165 3.500 -36.387 1.00 92.50 320 GLY A N 1
ATOM 2495 C CA . GLY A 1 320 ? 26.580 3.094 -36.350 1.00 92.50 320 GLY A CA 1
ATOM 2496 C C . GLY A 1 320 ? 27.004 2.411 -35.045 1.00 92.50 320 GLY A C 1
ATOM 2497 O O . GLY A 1 320 ? 28.191 2.242 -34.773 1.00 92.50 320 GLY A O 1
ATOM 2498 N N . ALA A 1 321 ? 26.047 2.010 -34.201 1.00 90.00 321 ALA A N 1
ATOM 2499 C CA . ALA A 1 321 ? 26.309 1.487 -32.856 1.00 90.00 321 ALA A CA 1
ATOM 2500 C C . ALA A 1 321 ? 26.429 -0.042 -32.774 1.00 90.00 321 ALA A C 1
ATOM 2502 O O . ALA A 1 321 ? 26.383 -0.609 -31.680 1.00 90.00 321 ALA A O 1
ATOM 2503 N N . ARG A 1 322 ? 26.568 -0.751 -33.900 1.00 88.38 322 ARG A N 1
ATOM 2504 C CA . ARG A 1 322 ? 26.534 -2.225 -33.926 1.00 88.38 322 ARG A CA 1
ATOM 2505 C C . ARG A 1 322 ? 27.506 -2.876 -32.933 1.00 88.38 322 ARG A C 1
ATOM 2507 O O . ARG A 1 322 ? 27.122 -3.826 -32.251 1.00 88.38 322 ARG A O 1
ATOM 2514 N N . GLU A 1 323 ? 28.728 -2.355 -32.835 1.00 89.81 323 GLU A N 1
ATOM 2515 C CA . GLU A 1 323 ? 29.782 -2.884 -31.956 1.00 89.81 323 GLU A CA 1
ATOM 2516 C C . GLU A 1 323 ? 29.761 -2.281 -30.539 1.00 89.81 323 GLU A C 1
ATOM 2518 O O . GLU A 1 323 ? 30.208 -2.917 -29.584 1.00 89.81 323 GLU A O 1
ATOM 2523 N N . SER A 1 324 ? 29.211 -1.075 -30.372 1.00 90.69 324 SER A N 1
ATOM 2524 C CA . SER A 1 324 ? 29.231 -0.316 -29.113 1.00 90.69 324 SER A CA 1
ATOM 2525 C C . SER A 1 324 ? 27.942 -0.405 -28.294 1.00 90.69 324 SER A C 1
ATOM 2527 O O . SER A 1 324 ? 27.981 -0.165 -27.086 1.00 90.69 324 SER A O 1
ATOM 2529 N N . ARG A 1 325 ? 26.812 -0.809 -28.891 1.00 91.81 325 ARG A N 1
ATOM 2530 C CA . ARG A 1 325 ? 25.475 -0.813 -28.261 1.00 91.81 325 ARG A CA 1
ATOM 2531 C C . ARG A 1 325 ? 25.412 -1.510 -26.903 1.00 91.81 325 ARG A C 1
ATOM 2533 O O . ARG A 1 325 ? 24.749 -1.020 -26.000 1.00 91.81 325 ARG A O 1
ATOM 2540 N N . ILE A 1 326 ? 26.139 -2.619 -26.722 1.00 90.75 326 ILE A N 1
ATOM 2541 C CA . ILE A 1 326 ? 26.168 -3.347 -25.442 1.00 90.75 326 ILE A CA 1
ATOM 2542 C C . ILE A 1 326 ? 26.859 -2.515 -24.360 1.00 90.75 326 ILE A C 1
ATOM 2544 O O . ILE A 1 326 ? 26.364 -2.446 -23.238 1.00 90.75 326 ILE A O 1
ATOM 2548 N N . ARG A 1 327 ? 27.971 -1.848 -24.690 1.00 92.81 327 ARG A N 1
ATOM 2549 C CA . ARG A 1 327 ? 28.697 -0.980 -23.751 1.00 92.81 327 ARG A CA 1
ATOM 2550 C C . ARG A 1 327 ? 27.904 0.282 -23.439 1.00 92.81 327 ARG A C 1
ATOM 2552 O O . ARG A 1 327 ? 27.827 0.651 -22.276 1.00 92.81 327 ARG A O 1
ATOM 2559 N N . ILE A 1 328 ? 27.268 0.885 -24.447 1.00 92.38 328 ILE A N 1
ATOM 2560 C CA . ILE A 1 328 ? 26.378 2.039 -24.262 1.00 92.38 328 ILE A CA 1
ATOM 2561 C C . ILE A 1 328 ? 25.222 1.661 -23.333 1.00 92.38 328 ILE A C 1
ATOM 2563 O O . ILE A 1 328 ? 25.041 2.304 -22.307 1.00 92.38 328 ILE A O 1
ATOM 2567 N N . ARG A 1 329 ? 24.503 0.566 -23.611 1.00 91.62 329 ARG A N 1
ATOM 2568 C CA . ARG A 1 329 ? 23.426 0.090 -22.731 1.00 91.62 329 ARG A CA 1
ATOM 2569 C C . ARG A 1 329 ? 23.927 -0.200 -21.318 1.00 91.62 329 ARG A C 1
ATOM 2571 O O . ARG A 1 329 ? 23.307 0.227 -20.358 1.00 91.62 329 ARG A O 1
ATOM 2578 N N . THR A 1 330 ? 25.065 -0.881 -21.182 1.00 88.75 330 THR A N 1
ATOM 2579 C CA . THR A 1 330 ? 25.664 -1.170 -19.867 1.00 88.75 330 THR A CA 1
ATOM 2580 C C . THR A 1 330 ? 26.018 0.114 -19.113 1.00 88.75 330 THR A C 1
ATOM 2582 O O . THR A 1 330 ? 25.797 0.190 -17.911 1.00 88.75 330 THR A O 1
ATOM 2585 N N . GLY A 1 331 ? 26.538 1.132 -19.805 1.00 89.88 331 GLY A N 1
ATOM 2586 C CA . GLY A 1 331 ? 26.818 2.446 -19.232 1.00 89.88 331 GLY A CA 1
ATOM 2587 C C . GLY A 1 331 ? 25.549 3.164 -18.781 1.00 89.88 331 GLY A C 1
ATOM 2588 O O . GLY A 1 331 ? 25.503 3.651 -17.657 1.00 89.88 331 GLY A O 1
ATOM 2589 N N . LEU A 1 332 ? 24.502 3.166 -19.611 1.00 89.62 332 LEU A N 1
ATOM 2590 C CA . LEU A 1 332 ? 23.214 3.775 -19.273 1.00 89.62 332 LEU A CA 1
ATOM 2591 C C . LEU A 1 332 ? 22.507 3.052 -18.119 1.00 89.62 332 LEU A C 1
ATOM 2593 O O . LEU A 1 332 ? 21.943 3.710 -17.251 1.00 89.62 332 LEU A O 1
ATOM 2597 N N . ASN A 1 333 ? 22.595 1.721 -18.052 1.00 82.94 333 ASN A N 1
ATOM 2598 C CA . ASN A 1 333 ? 22.013 0.930 -16.965 1.00 82.94 333 ASN A CA 1
ATOM 2599 C C . ASN A 1 333 ? 22.556 1.339 -15.585 1.00 82.94 333 ASN A C 1
ATOM 2601 O O . ASN A 1 333 ? 21.846 1.202 -14.595 1.00 82.94 333 ASN A O 1
ATOM 2605 N N . LYS A 1 334 ? 23.770 1.901 -15.497 1.00 83.38 334 LYS A N 1
ATOM 2606 C CA . LYS A 1 334 ? 24.306 2.435 -14.231 1.00 83.38 334 LYS A CA 1
ATOM 2607 C C . LYS A 1 334 ? 23.479 3.606 -13.686 1.00 83.38 334 LYS A C 1
ATOM 2609 O O . LYS A 1 334 ? 23.445 3.811 -12.479 1.00 83.38 334 LYS A O 1
ATOM 2614 N N . PHE A 1 335 ? 22.797 4.351 -14.558 1.00 81.81 335 PHE A N 1
ATOM 2615 C CA . PHE A 1 335 ? 21.947 5.488 -14.189 1.00 81.81 335 PHE A CA 1
ATOM 2616 C C . PHE A 1 335 ? 20.497 5.092 -13.873 1.00 81.81 335 PHE A C 1
ATOM 2618 O O . PHE A 1 335 ? 19.751 5.910 -13.337 1.00 81.81 335 PHE A O 1
ATOM 2625 N N . MET A 1 336 ? 20.109 3.836 -14.130 1.00 73.06 336 MET A N 1
ATOM 2626 C CA . MET A 1 336 ? 18.819 3.304 -13.670 1.00 73.06 336 MET A CA 1
ATOM 2627 C C . MET A 1 336 ? 18.727 3.325 -12.149 1.00 73.06 336 MET A C 1
ATOM 2629 O O . MET A 1 336 ? 17.692 3.669 -11.587 1.00 73.06 336 MET A O 1
ATOM 2633 N N . TYR A 1 337 ? 19.835 3.022 -11.480 1.00 63.75 337 TYR A N 1
ATOM 2634 C CA . TYR A 1 337 ? 19.901 2.946 -10.024 1.00 63.75 337 TYR A CA 1
ATOM 2635 C C . TYR A 1 337 ? 19.948 4.315 -9.350 1.00 63.75 337 TYR A C 1
ATOM 2637 O O . TYR A 1 337 ? 19.473 4.472 -8.229 1.00 63.75 337 TYR A O 1
ATOM 2645 N N . SER A 1 338 ? 20.441 5.339 -10.051 1.00 66.62 338 SER A N 1
ATOM 2646 C CA . SER A 1 338 ? 20.317 6.720 -9.590 1.00 66.62 338 SER A CA 1
ATOM 2647 C C . SER A 1 338 ? 18.928 7.308 -9.870 1.00 66.62 338 SER A C 1
ATOM 2649 O O . SER A 1 338 ? 18.677 8.451 -9.500 1.00 66.62 338 SER A O 1
ATOM 2651 N N . GLY A 1 339 ? 18.009 6.576 -10.508 1.00 67.44 339 GLY A N 1
ATOM 2652 C CA . GLY A 1 339 ? 16.682 7.091 -10.859 1.00 67.44 339 GLY A CA 1
ATOM 2653 C C . GLY A 1 339 ? 16.712 8.226 -11.889 1.00 67.44 339 GLY A C 1
ATOM 2654 O O . GLY A 1 339 ? 15.693 8.859 -12.125 1.00 67.44 339 GLY A O 1
ATOM 2655 N N . VAL A 1 340 ? 17.869 8.490 -12.511 1.00 78.50 340 VAL A N 1
ATOM 2656 C CA . VAL A 1 340 ? 18.026 9.573 -13.492 1.00 78.50 340 VAL A CA 1
ATOM 2657 C C . VAL A 1 340 ? 17.349 9.208 -14.811 1.00 78.50 340 VAL A C 1
ATOM 2659 O O . VAL A 1 340 ? 16.722 10.056 -15.440 1.00 78.50 340 VAL A O 1
ATOM 2662 N N . LEU A 1 341 ? 17.490 7.956 -15.255 1.00 84.94 341 LEU A N 1
ATOM 2663 C CA . LEU A 1 341 ? 16.834 7.451 -16.460 1.00 84.94 341 LEU A CA 1
ATOM 2664 C C . LEU A 1 341 ? 16.666 5.934 -16.414 1.00 84.94 341 LEU A C 1
ATOM 2666 O O . LEU A 1 341 ? 17.505 5.223 -15.868 1.00 84.94 341 LEU A O 1
ATOM 2670 N N . PHE A 1 342 ? 15.622 5.436 -17.063 1.00 80.00 342 PHE A N 1
ATOM 2671 C CA . PHE A 1 342 ? 15.416 4.023 -17.353 1.00 80.00 342 PHE A CA 1
ATOM 2672 C C . PHE A 1 342 ? 15.736 3.734 -18.816 1.00 80.00 342 PHE A C 1
ATOM 2674 O O . PHE A 1 342 ? 15.389 4.543 -19.671 1.00 80.00 342 PHE A O 1
ATOM 2681 N N . VAL A 1 343 ? 16.343 2.581 -19.118 1.00 84.25 343 VAL A N 1
ATOM 2682 C CA . VAL A 1 343 ? 16.560 2.132 -20.503 1.00 84.25 343 VAL A CA 1
ATOM 2683 C C . VAL A 1 343 ? 15.874 0.797 -20.742 1.00 84.25 343 VAL A C 1
ATOM 2685 O O . VAL A 1 343 ? 16.179 -0.211 -20.102 1.00 84.25 343 VAL A O 1
ATOM 2688 N N . GLY A 1 344 ? 14.958 0.796 -21.704 1.00 79.94 344 GLY A N 1
ATOM 2689 C CA . GLY A 1 344 ? 14.253 -0.387 -22.166 1.00 79.94 344 GLY A CA 1
ATOM 2690 C C . GLY A 1 344 ? 15.138 -1.369 -22.947 1.00 79.94 344 GLY A C 1
ATOM 2691 O O . GLY A 1 344 ? 16.354 -1.187 -23.102 1.00 79.94 344 GLY A O 1
ATOM 2692 N N . PRO A 1 345 ? 14.551 -2.477 -23.427 1.00 81.50 345 PRO A N 1
ATOM 2693 C CA . PRO A 1 345 ? 15.201 -3.347 -24.397 1.00 81.50 345 PRO A CA 1
ATOM 2694 C C . PRO A 1 345 ? 15.677 -2.585 -25.650 1.00 81.50 345 PRO A C 1
ATOM 2696 O O . PRO A 1 345 ? 15.192 -1.516 -25.999 1.00 81.50 345 PRO A O 1
ATOM 2699 N N . MET A 1 346 ? 16.700 -3.134 -26.311 1.00 88.50 346 MET A N 1
ATOM 2700 C CA . MET A 1 346 ? 17.169 -2.619 -27.599 1.00 88.50 346 MET A CA 1
ATOM 2701 C C . MET A 1 346 ? 16.353 -3.244 -28.726 1.00 88.50 346 MET A C 1
ATOM 2703 O O . MET A 1 346 ? 16.234 -4.470 -28.783 1.00 88.50 346 MET A O 1
ATOM 2707 N N . HIS A 1 347 ? 15.918 -2.418 -29.668 1.00 86.94 347 HIS A N 1
ATOM 2708 C CA . HIS A 1 347 ? 15.175 -2.812 -30.862 1.00 86.94 347 HIS A CA 1
ATOM 2709 C C . HIS A 1 347 ? 15.958 -2.424 -32.116 1.00 86.94 347 HIS A C 1
ATOM 2711 O O . HIS A 1 347 ? 16.745 -1.476 -32.111 1.00 86.94 347 HIS A O 1
ATOM 2717 N N . ALA A 1 348 ? 15.775 -3.171 -33.203 1.00 88.12 348 ALA A N 1
ATOM 2718 C CA . ALA A 1 348 ? 16.329 -2.788 -34.497 1.00 88.12 348 ALA A CA 1
ATOM 2719 C C . ALA A 1 348 ? 15.408 -1.743 -35.147 1.00 88.12 348 ALA A C 1
ATOM 2721 O O . ALA A 1 348 ? 14.235 -2.028 -35.371 1.00 88.12 348 ALA A O 1
ATOM 2722 N N . GLY A 1 349 ? 15.938 -0.555 -35.448 1.00 83.12 349 GLY A N 1
ATOM 2723 C CA . GLY A 1 349 ? 15.219 0.499 -36.178 1.00 83.12 349 GLY A CA 1
ATOM 2724 C C . GLY A 1 349 ? 15.423 0.440 -37.697 1.00 83.12 349 GLY A C 1
ATOM 2725 O O . GLY A 1 349 ? 14.559 0.864 -38.460 1.00 83.12 349 GLY A O 1
ATOM 2726 N N . GLY A 1 350 ? 16.547 -0.144 -38.129 1.00 86.94 350 GLY A N 1
ATOM 2727 C CA . GLY A 1 350 ? 17.013 -0.232 -39.514 1.00 86.94 350 GLY A CA 1
ATOM 2728 C C . GLY A 1 350 ? 18.307 -1.054 -39.617 1.00 86.94 350 GLY A C 1
ATOM 2729 O O . GLY A 1 350 ? 18.745 -1.639 -38.628 1.00 86.94 350 GLY A O 1
ATOM 2730 N N . GLU A 1 351 ? 18.932 -1.109 -40.801 1.00 86.00 351 GLU A N 1
ATOM 2731 C CA . GLU A 1 351 ? 20.113 -1.962 -41.068 1.00 86.00 351 GLU A CA 1
ATOM 2732 C C . GLU A 1 351 ? 21.322 -1.646 -40.160 1.00 86.00 351 GLU A C 1
ATOM 2734 O O . GLU A 1 351 ? 22.091 -2.545 -39.819 1.00 86.00 351 GLU A O 1
ATOM 2739 N N . ASP A 1 352 ? 21.439 -0.398 -39.700 1.00 90.31 352 ASP A N 1
ATOM 2740 C CA . ASP A 1 352 ? 22.506 0.069 -38.802 1.00 90.31 352 ASP A CA 1
ATOM 2741 C C . ASP A 1 352 ? 21.985 0.976 -37.669 1.00 90.31 352 ASP A C 1
ATOM 2743 O O . ASP A 1 352 ? 22.719 1.776 -37.090 1.00 90.31 352 ASP A O 1
ATOM 2747 N N . GLU A 1 353 ? 20.693 0.863 -37.354 1.00 93.44 353 GLU A N 1
ATOM 2748 C CA . GLU A 1 353 ? 20.035 1.660 -36.320 1.00 93.44 353 GLU A CA 1
ATOM 2749 C C . GLU A 1 353 ? 19.568 0.766 -35.168 1.00 93.44 353 GLU A C 1
ATOM 2751 O O . GLU A 1 353 ? 18.857 -0.225 -35.362 1.00 93.44 353 GLU A O 1
ATOM 2756 N N . VAL A 1 354 ? 19.934 1.154 -33.950 1.00 93.25 354 VAL A N 1
ATOM 2757 C CA . VAL A 1 354 ? 19.434 0.576 -32.704 1.00 93.25 354 VAL A CA 1
ATOM 2758 C C . VAL A 1 354 ? 18.586 1.616 -31.994 1.00 93.25 354 VAL A C 1
ATOM 2760 O O . VAL A 1 354 ? 19.026 2.747 -31.802 1.00 93.25 354 VAL A O 1
ATOM 2763 N N . ARG A 1 355 ? 17.392 1.221 -31.566 1.00 93.00 355 ARG A N 1
ATOM 2764 C CA . ARG A 1 355 ? 16.480 2.057 -30.789 1.00 93.00 355 ARG A CA 1
ATOM 2765 C C . ARG A 1 355 ? 16.358 1.523 -29.377 1.00 93.00 355 ARG A C 1
ATOM 2767 O O . ARG A 1 355 ? 16.393 0.311 -29.165 1.00 93.00 355 ARG A O 1
ATOM 2774 N N . MET A 1 356 ? 16.265 2.426 -28.416 1.00 91.19 356 MET A N 1
ATOM 2775 C CA . MET A 1 356 ? 16.087 2.102 -27.009 1.00 91.19 356 MET A CA 1
ATOM 2776 C C . MET A 1 356 ? 15.066 3.061 -26.415 1.00 91.19 356 MET A C 1
ATOM 2778 O O . MET A 1 356 ? 15.313 4.268 -26.430 1.00 91.19 356 MET A O 1
ATOM 2782 N N . PRO A 1 357 ? 13.963 2.563 -25.849 1.00 87.62 357 PRO A N 1
ATOM 2783 C CA . PRO A 1 357 ? 13.103 3.376 -25.010 1.00 87.62 357 PRO A CA 1
ATOM 2784 C C . PRO A 1 357 ? 13.912 3.907 -23.831 1.00 87.62 357 PRO A C 1
ATOM 2786 O O . PRO A 1 357 ? 14.661 3.162 -23.194 1.00 87.62 357 PRO A O 1
ATOM 2789 N N . VAL A 1 358 ? 13.779 5.195 -23.555 1.00 86.31 358 VAL A N 1
ATOM 2790 C CA . VAL A 1 358 ? 14.387 5.861 -22.411 1.00 86.31 358 VAL A CA 1
ATOM 2791 C C . VAL A 1 358 ? 13.294 6.583 -21.652 1.00 86.31 358 VAL A C 1
ATOM 2793 O O . VAL A 1 358 ? 12.570 7.381 -22.232 1.00 86.31 358 VAL A O 1
ATOM 2796 N N . VAL A 1 359 ? 13.179 6.332 -20.354 1.00 80.06 359 VAL A N 1
ATOM 2797 C CA . VAL A 1 359 ? 12.176 7.002 -19.521 1.00 80.06 359 VAL A CA 1
ATOM 2798 C C . VAL A 1 359 ? 12.868 7.870 -18.496 1.00 80.06 359 VAL A C 1
ATOM 2800 O O . VAL A 1 359 ? 13.823 7.432 -17.860 1.00 80.06 359 VAL A O 1
ATOM 2803 N N . VAL A 1 360 ? 12.411 9.110 -18.360 1.00 77.38 360 VAL A N 1
ATOM 2804 C CA . VAL A 1 360 ? 13.075 10.122 -17.535 1.00 77.38 360 VAL A CA 1
ATOM 2805 C C . VAL A 1 360 ? 12.044 10.861 -16.696 1.00 77.38 360 VAL A C 1
ATOM 2807 O O . VAL A 1 360 ? 11.031 11.303 -17.236 1.00 77.38 360 VAL A O 1
ATOM 2810 N N . GLY A 1 361 ? 12.293 11.047 -15.398 1.00 71.25 361 GLY A N 1
ATOM 2811 C CA . GLY A 1 361 ? 11.490 11.958 -14.575 1.00 71.25 361 GLY A CA 1
ATOM 2812 C C . GLY A 1 361 ? 11.492 13.365 -15.182 1.00 71.25 361 GLY A C 1
ATOM 2813 O O . GLY A 1 361 ? 12.521 13.837 -15.656 1.00 71.25 361 GLY A O 1
ATOM 2814 N N . ARG A 1 362 ? 10.348 14.055 -15.243 1.00 65.50 362 ARG A N 1
ATOM 2815 C CA . ARG A 1 362 ? 10.215 15.307 -16.012 1.00 65.50 362 ARG A CA 1
ATOM 2816 C C . ARG A 1 362 ? 11.254 16.348 -15.623 1.00 65.50 362 ARG A C 1
ATOM 2818 O O . ARG A 1 362 ? 11.810 17.001 -16.511 1.00 65.50 362 ARG A O 1
ATOM 2825 N N . ASP A 1 363 ? 11.498 16.463 -14.326 1.00 73.12 363 ASP A N 1
ATOM 2826 C CA . ASP A 1 363 ? 12.419 17.434 -13.743 1.00 73.12 363 ASP A CA 1
ATOM 2827 C C . ASP A 1 363 ? 13.891 16.993 -13.863 1.00 73.12 363 ASP A C 1
ATOM 2829 O O . ASP A 1 363 ? 14.795 17.824 -13.779 1.00 73.12 363 ASP A O 1
ATOM 2833 N N . ASP A 1 364 ? 14.131 15.721 -14.196 1.00 78.62 364 ASP A N 1
ATOM 2834 C CA . ASP A 1 364 ? 15.455 15.121 -14.376 1.00 78.62 364 ASP A CA 1
ATOM 2835 C C . ASP A 1 364 ? 15.918 15.076 -15.838 1.00 78.62 364 ASP A C 1
ATOM 2837 O O . ASP A 1 364 ? 17.019 14.599 -16.120 1.00 78.62 364 ASP A O 1
ATOM 2841 N N . LEU A 1 365 ? 15.142 15.617 -16.790 1.00 86.06 365 LEU A N 1
ATOM 2842 C CA . LEU A 1 365 ? 15.527 15.625 -18.209 1.00 86.06 365 LEU A CA 1
ATOM 2843 C C . LEU A 1 365 ? 16.945 16.180 -18.453 1.00 86.06 365 LEU A C 1
ATOM 2845 O O . LEU A 1 365 ? 17.708 15.536 -19.176 1.00 86.06 365 LEU A O 1
ATOM 2849 N N . PRO A 1 366 ? 17.372 17.306 -17.844 1.00 89.00 366 PRO A N 1
ATOM 2850 C CA . PRO A 1 366 ? 18.745 17.784 -17.998 1.00 89.00 366 PRO A CA 1
ATOM 2851 C C . PRO A 1 366 ? 19.800 16.801 -17.469 1.00 89.00 366 PRO A C 1
ATOM 2853 O O . PRO A 1 366 ? 20.841 16.626 -18.106 1.00 89.00 366 PRO A O 1
ATOM 2856 N N . ALA A 1 367 ? 19.536 16.146 -16.333 1.00 88.12 367 ALA A N 1
ATOM 2857 C CA . ALA A 1 367 ? 20.442 15.164 -15.741 1.00 88.12 367 ALA A CA 1
ATOM 2858 C C . ALA A 1 367 ? 20.537 13.899 -16.608 1.00 88.12 367 ALA A C 1
ATOM 2860 O O . ALA A 1 367 ? 21.636 13.399 -16.850 1.00 88.12 367 ALA A O 1
ATOM 2861 N N . ALA A 1 368 ? 19.415 13.434 -17.158 1.00 89.25 368 ALA A N 1
ATOM 2862 C CA . ALA A 1 368 ? 19.391 12.303 -18.076 1.00 89.25 368 ALA A CA 1
ATOM 2863 C C . ALA A 1 368 ? 20.121 12.598 -19.388 1.00 89.25 368 ALA A C 1
ATOM 2865 O O . ALA A 1 368 ? 20.917 11.781 -19.845 1.00 89.25 368 ALA A O 1
ATOM 2866 N N . LEU A 1 369 ? 19.919 13.784 -19.971 1.00 92.31 369 LEU A N 1
ATOM 2867 C CA . LEU A 1 369 ? 20.659 14.220 -21.157 1.00 92.31 369 LEU A CA 1
ATOM 2868 C C . LEU A 1 369 ? 22.169 14.254 -20.890 1.00 92.31 369 LEU A C 1
ATOM 2870 O O . LEU A 1 369 ? 22.951 13.811 -21.733 1.00 92.31 369 LEU A O 1
ATOM 2874 N N . ALA A 1 370 ? 22.589 14.747 -19.720 1.00 92.56 370 ALA A N 1
ATOM 2875 C CA . ALA A 1 370 ? 23.993 14.748 -19.318 1.00 92.56 370 ALA A CA 1
ATOM 2876 C C . ALA A 1 370 ? 24.555 13.321 -19.188 1.00 92.56 370 ALA A C 1
ATOM 2878 O O . ALA A 1 370 ? 25.611 13.039 -19.753 1.00 92.56 370 ALA A O 1
ATOM 2879 N N . ALA A 1 371 ? 23.822 12.413 -18.539 1.00 92.62 371 ALA A N 1
ATOM 2880 C CA . ALA A 1 371 ? 24.201 11.007 -18.402 1.00 92.62 371 ALA A CA 1
ATOM 2881 C C . ALA A 1 371 ? 24.317 10.294 -19.763 1.00 92.62 371 ALA A C 1
ATOM 2883 O O . ALA A 1 371 ? 25.305 9.610 -20.031 1.00 92.62 371 ALA A O 1
ATOM 2884 N N . ILE A 1 372 ? 23.351 10.500 -20.669 1.00 93.94 372 ILE A N 1
ATOM 2885 C CA . ILE A 1 372 ? 23.386 9.936 -22.028 1.00 93.94 372 ILE A CA 1
ATOM 2886 C C . ILE A 1 372 ? 24.624 10.430 -22.779 1.00 93.94 372 ILE A C 1
ATOM 2888 O O . ILE A 1 372 ? 25.348 9.629 -23.373 1.00 93.94 372 ILE A O 1
ATOM 2892 N N . ARG A 1 373 ? 24.911 11.736 -22.724 1.00 93.94 373 ARG A N 1
ATOM 2893 C CA . ARG A 1 373 ? 26.099 12.327 -23.360 1.00 93.94 373 ARG A CA 1
ATOM 2894 C C . ARG A 1 373 ? 27.394 11.761 -22.792 1.00 93.94 373 ARG A C 1
ATOM 2896 O O . ARG A 1 373 ? 28.297 11.456 -23.566 1.00 93.94 373 ARG A O 1
ATOM 2903 N N . GLU A 1 374 ? 27.484 11.599 -21.475 1.00 94.19 374 GLU A N 1
ATOM 2904 C CA . GLU A 1 374 ? 28.655 11.016 -20.818 1.00 94.19 374 GLU A CA 1
ATOM 2905 C C . GLU A 1 374 ? 28.928 9.596 -21.333 1.00 94.19 374 GLU A C 1
ATOM 2907 O O . GLU A 1 374 ? 30.043 9.288 -21.762 1.00 94.19 374 GLU A O 1
ATOM 2912 N N . VAL A 1 375 ? 27.900 8.745 -21.372 1.00 94.62 375 VAL A N 1
ATOM 2913 C CA . VAL A 1 375 ? 28.032 7.366 -21.861 1.00 94.62 375 VAL A CA 1
ATOM 2914 C C . VAL A 1 375 ? 28.400 7.329 -23.346 1.00 94.62 375 VAL A C 1
ATOM 2916 O O . VAL A 1 375 ? 29.267 6.550 -23.753 1.00 94.62 375 VAL A O 1
ATOM 2919 N N . LEU A 1 376 ? 27.783 8.182 -24.168 1.00 94.00 376 LEU A N 1
ATOM 2920 C CA . LEU A 1 376 ? 28.105 8.287 -25.592 1.00 94.00 376 LEU A CA 1
ATOM 2921 C C . LEU A 1 376 ? 29.534 8.795 -25.825 1.00 94.00 376 LEU A C 1
ATOM 2923 O O . LEU A 1 376 ? 30.202 8.304 -26.729 1.00 94.00 376 LEU A O 1
ATOM 2927 N N . ALA A 1 377 ? 30.050 9.704 -24.998 1.00 92.69 377 ALA A N 1
ATOM 2928 C CA . ALA A 1 377 ? 31.439 10.152 -25.091 1.00 92.69 377 ALA A CA 1
ATOM 2929 C C . ALA A 1 377 ? 32.436 9.022 -24.771 1.00 92.69 377 ALA A C 1
ATOM 2931 O O . ALA A 1 377 ? 33.487 8.926 -25.402 1.00 92.69 377 ALA A O 1
ATOM 2932 N N . GLN A 1 378 ? 32.100 8.141 -23.824 1.00 92.06 378 GLN A N 1
ATOM 2933 C CA . GLN A 1 378 ? 32.957 7.018 -23.424 1.00 92.06 378 GLN A CA 1
ATOM 2934 C C . GLN A 1 378 ? 32.903 5.833 -24.401 1.00 92.06 378 GLN A C 1
ATOM 2936 O O . GLN A 1 378 ? 33.879 5.089 -24.534 1.00 92.06 378 GLN A O 1
ATOM 2941 N N . HIS A 1 379 ? 31.756 5.601 -25.044 1.00 90.50 379 HIS A N 1
ATOM 2942 C CA . HIS A 1 379 ? 31.493 4.350 -25.766 1.00 90.50 379 HIS A CA 1
ATOM 2943 C C . HIS A 1 379 ? 30.973 4.530 -27.199 1.00 90.50 379 HIS A C 1
ATOM 2945 O O . HIS A 1 379 ? 30.849 3.541 -27.917 1.00 90.50 379 HIS A O 1
ATOM 2951 N N . GLY A 1 380 ? 30.687 5.755 -27.635 1.00 82.81 380 GLY A N 1
ATOM 2952 C CA . GLY A 1 380 ? 30.005 6.075 -28.891 1.00 82.81 380 GLY A CA 1
ATOM 2953 C C . GLY A 1 380 ? 30.905 6.601 -30.010 1.00 82.81 380 GLY A C 1
ATOM 2954 O O . GLY A 1 380 ? 30.432 7.361 -30.851 1.00 82.81 380 GLY A O 1
ATOM 2955 N N . GLN A 1 381 ? 32.193 6.244 -30.060 1.00 89.25 381 GLN A N 1
ATOM 2956 C CA . GLN A 1 381 ? 33.045 6.656 -31.183 1.00 89.25 381 GLN A CA 1
ATOM 2957 C C . GLN A 1 381 ? 32.456 6.145 -32.512 1.00 89.25 381 GLN A C 1
ATOM 2959 O O . GLN A 1 381 ? 32.267 4.944 -32.682 1.00 89.25 381 GLN A O 1
ATOM 2964 N N . GLY A 1 382 ? 32.163 7.061 -33.442 1.00 89.06 382 GLY A N 1
ATOM 2965 C CA . GLY A 1 382 ? 31.518 6.738 -34.722 1.00 89.06 382 GLY A CA 1
ATOM 2966 C C . GLY A 1 382 ? 29.999 6.533 -34.651 1.00 89.06 382 GLY A C 1
ATOM 2967 O O . GLY A 1 382 ? 29.399 6.211 -35.670 1.00 89.06 382 GLY A O 1
ATOM 2968 N N . VAL A 1 383 ? 29.377 6.738 -33.485 1.00 92.12 383 VAL A N 1
ATOM 2969 C CA . VAL A 1 383 ? 27.927 6.626 -33.293 1.00 92.12 383 VAL A CA 1
ATOM 2970 C C . VAL A 1 383 ? 27.269 7.992 -33.449 1.00 92.12 383 VAL A C 1
ATOM 2972 O O . VAL A 1 383 ? 27.682 8.965 -32.818 1.00 92.12 383 VAL A O 1
ATOM 2975 N N . THR A 1 384 ? 26.202 8.062 -34.240 1.00 92.81 384 THR A N 1
ATOM 2976 C CA . THR A 1 384 ? 25.276 9.200 -34.229 1.00 92.81 384 THR A CA 1
ATOM 2977 C C . THR A 1 384 ? 24.105 8.866 -33.318 1.00 92.81 384 THR A C 1
ATOM 2979 O O . THR A 1 384 ? 23.469 7.829 -33.489 1.00 92.81 384 THR A O 1
ATOM 2982 N N . ALA A 1 385 ? 23.826 9.727 -32.342 1.00 94.06 385 ALA A N 1
ATOM 2983 C CA . ALA A 1 385 ? 22.740 9.536 -31.390 1.00 94.06 385 ALA A CA 1
ATOM 2984 C C . ALA A 1 385 ? 21.725 10.675 -31.489 1.00 94.06 385 ALA A C 1
ATOM 2986 O O . ALA A 1 385 ? 22.114 11.836 -31.606 1.00 94.06 385 ALA A O 1
ATOM 2987 N N . SER A 1 386 ? 20.445 10.340 -31.383 1.00 93.94 386 SER A N 1
ATOM 2988 C CA . SER A 1 386 ? 19.338 11.296 -31.276 1.00 93.94 386 SER A CA 1
ATOM 2989 C C . SER A 1 386 ? 18.324 10.789 -30.253 1.00 93.94 386 SER A C 1
ATOM 2991 O O . SER A 1 386 ? 18.169 9.579 -30.083 1.00 93.94 386 SER A O 1
ATOM 2993 N N . LEU A 1 387 ? 17.668 11.698 -29.536 1.00 94.69 387 LEU A N 1
ATOM 2994 C CA . LEU A 1 387 ? 16.667 11.367 -28.524 1.00 94.69 387 LEU A CA 1
ATOM 2995 C C . LEU A 1 387 ? 15.327 11.929 -28.978 1.00 94.69 387 LEU A C 1
ATOM 2997 O O . LEU A 1 387 ? 15.261 13.090 -29.354 1.00 94.69 387 LEU A O 1
ATOM 3001 N N . TRP A 1 388 ? 14.274 11.125 -28.967 1.00 93.06 388 TRP A N 1
ATOM 3002 C CA . TRP A 1 388 ? 12.991 11.486 -29.570 1.00 93.06 388 TRP A CA 1
ATOM 3003 C C . TRP A 1 388 ? 11.869 11.426 -28.546 1.00 93.06 388 TRP A C 1
ATOM 3005 O O . TRP A 1 388 ? 11.848 10.514 -27.734 1.00 93.06 388 TRP A O 1
ATOM 3015 N N . ASN A 1 389 ? 10.926 12.361 -28.606 1.00 88.88 389 ASN A N 1
ATOM 3016 C CA . ASN A 1 389 ? 9.647 12.313 -27.905 1.00 88.88 389 ASN A CA 1
ATOM 3017 C C . ASN A 1 389 ? 8.535 12.186 -28.955 1.00 88.88 389 ASN A C 1
ATOM 3019 O O . ASN A 1 389 ? 8.059 13.185 -29.502 1.00 88.88 389 ASN A O 1
ATOM 3023 N N . GLY A 1 390 ? 8.186 10.950 -29.313 1.00 87.12 390 GLY A N 1
ATOM 3024 C CA . GLY A 1 390 ? 7.317 10.677 -30.457 1.00 87.12 390 GLY A CA 1
ATOM 3025 C C . GLY A 1 390 ? 7.942 11.161 -31.771 1.00 87.12 390 GLY A C 1
ATOM 3026 O O . GLY A 1 390 ? 8.912 10.582 -32.257 1.00 87.12 390 GLY A O 1
ATOM 3027 N N . GLU A 1 391 ? 7.382 12.223 -32.352 1.00 88.31 391 GLU A N 1
ATOM 3028 C CA . GLU A 1 391 ? 7.850 12.808 -33.619 1.00 88.31 391 GLU A CA 1
ATOM 3029 C C . GLU A 1 391 ? 8.857 13.957 -33.433 1.00 88.31 391 GLU A C 1
ATOM 3031 O O . GLU A 1 391 ? 9.451 14.412 -34.410 1.00 88.31 391 GLU A O 1
ATOM 3036 N N . GLU A 1 392 ? 9.066 14.432 -32.202 1.00 92.12 392 GLU A N 1
ATOM 3037 C CA . GLU A 1 392 ? 9.954 15.560 -31.909 1.00 92.12 392 GLU A CA 1
ATOM 3038 C C . GLU A 1 392 ? 11.350 15.077 -31.493 1.00 92.12 392 GLU A C 1
ATOM 3040 O O . GLU A 1 392 ? 11.493 14.320 -30.532 1.00 92.12 392 GLU A O 1
ATOM 3045 N N . GLU A 1 393 ? 12.395 15.538 -32.185 1.00 92.50 393 GLU A N 1
ATOM 3046 C CA . GLU A 1 393 ? 13.782 15.285 -31.790 1.00 92.50 393 GLU A CA 1
ATOM 3047 C C . GLU A 1 393 ? 14.225 16.268 -30.693 1.00 92.50 393 GLU A C 1
ATOM 3049 O O . GLU A 1 393 ? 14.246 17.487 -30.875 1.00 92.50 393 GLU A O 1
ATOM 3054 N N . ILE A 1 394 ? 14.636 15.725 -29.551 1.00 90.38 394 ILE A N 1
ATOM 3055 C CA . ILE A 1 394 ? 15.286 16.438 -28.457 1.00 90.38 394 ILE A CA 1
ATOM 3056 C C . ILE A 1 394 ? 16.792 16.432 -28.711 1.00 90.38 394 ILE A C 1
ATOM 3058 O O . ILE A 1 394 ? 17.451 15.389 -28.687 1.00 90.38 394 ILE A O 1
ATOM 3062 N N . SER A 1 395 ? 17.358 17.622 -28.909 1.00 85.94 395 SER A N 1
ATOM 3063 C CA . SER A 1 395 ? 18.779 17.746 -29.219 1.00 85.94 395 SER A CA 1
ATOM 3064 C C . SER A 1 395 ? 19.680 17.185 -28.111 1.00 85.94 395 SER A C 1
ATOM 3066 O O . SER A 1 395 ? 19.681 17.641 -26.962 1.00 85.94 395 SER A O 1
ATOM 3068 N N . LEU A 1 396 ? 20.540 16.238 -28.493 1.00 84.81 396 LEU A N 1
ATOM 3069 C CA . LEU A 1 396 ? 21.655 15.769 -27.673 1.00 84.81 396 LEU A CA 1
ATOM 3070 C C . LEU A 1 396 ? 22.900 16.666 -27.802 1.00 84.81 396 LEU A C 1
ATOM 3072 O O . LEU A 1 396 ? 23.868 16.426 -27.081 1.00 84.81 396 LEU A O 1
ATOM 3076 N N . SER A 1 397 ? 22.894 17.711 -28.642 1.00 70.38 397 SER A N 1
ATOM 3077 C CA . SER A 1 397 ? 24.015 18.654 -28.754 1.00 70.38 397 SER A CA 1
ATOM 3078 C C . SER A 1 397 ? 24.058 19.631 -27.571 1.00 70.38 397 SER A C 1
ATOM 3080 O O . SER A 1 397 ? 23.041 19.985 -26.977 1.00 70.38 397 SER A O 1
ATOM 3082 N N . SER A 1 398 ? 25.262 20.045 -27.183 1.00 45.44 398 SER A N 1
ATOM 3083 C CA . SER A 1 398 ? 25.552 20.846 -25.985 1.00 45.44 398 SER A CA 1
ATOM 3084 C C . SER A 1 398 ? 25.112 22.318 -26.050 1.00 45.44 398 SER A C 1
ATOM 3086 O O . SER A 1 398 ? 25.614 23.122 -25.272 1.00 45.44 398 SER A O 1
ATOM 3088 N N . GLU A 1 399 ? 24.199 22.702 -26.940 1.00 37.12 399 GLU A N 1
ATOM 3089 C CA . GLU A 1 399 ? 23.770 24.098 -27.057 1.00 37.12 399 GLU A CA 1
ATOM 3090 C C . GLU A 1 399 ? 22.574 24.398 -26.141 1.00 37.12 399 GLU A C 1
ATOM 3092 O O . GLU A 1 399 ? 21.417 24.127 -26.468 1.00 37.12 399 GLU A O 1
ATOM 3097 N N . ARG A 1 400 ? 22.877 24.979 -24.976 1.00 33.81 400 ARG A N 1
ATOM 3098 C CA . ARG A 1 400 ? 22.031 25.974 -24.309 1.00 33.81 400 ARG A CA 1
ATOM 3099 C C . ARG A 1 400 ? 22.887 27.126 -23.818 1.00 33.81 400 ARG A C 1
ATOM 3101 O O . ARG A 1 400 ? 23.924 26.838 -23.180 1.00 33.81 400 ARG A O 1
#

Sequence (400 aa):
MQIVPLPESLTAQMRDDEFWSVVLNEPDSELLDVAFAPDLGFAVDVGDDYRIGTAIGPWSQDLEIYAPGAAEGHTIGYIDGSRPMPDTLRWEELELVCRASALRDPEIRHPGLVAALLVPYLLRDGRESLDAVSPVLDAAFRLARPRPGHGLRRETRSRLEWPRRPGITWVTRPDGHLAVKDERDPDWPPLYSYRKAEAKHFPFDVLSGLFDAARATVAAVAAAAPRTEPAVRSALDAAIRDQDASALADALRDAGYDDDAWHGNAVVLRALEAPTEPVETAWVLEVLSGAPQGSVIARWFGESPMHHLRMWELELRLVGARESRIRIRTGLNKFMYSGVLFVGPMHAGGEDEVRMPVVVGRDDLPAALAAIREVLAQHGQGVTASLWNGEEEISLSSER

Radius of gyration: 23.49 Å; chains: 1; bounding box: 59×51×67 Å

Secondary structure (DSSP, 8-state):
-------HHHHHHTTSHHHHHHHTT-TT-TTTTS--SS-EEEEEEEETTEEEEEEE-SSEEEEEEE-TT-SSPEEEEEEESSS-B---B-HHHHHHHHHHHHHH-TTS-SSSHHHHHHGGGB---S-S-HHHHHHHHHHHHHHHSSSTT--S-HHHHHHHHSPPPTTEEEEE-TTS-EEEEE---TTSPPP--S-BTT-SSS-HHHHHHHHHHHHHHHHHHHHHS-TTSHHHHHHHHHHHHHS--HHHHHHHHHTTTTSS--HHHHHHHHHHHS-SSHHHHHHHHHHHHTPPTTHHHHHHH-S-TTTT--EEEEEEEEES-TTTHHHHHHHHHTTTTTTS-EE---EEEETTEEEEEEEEEGGGHHHHHHHHHHHHHHH-TT-EEEEEETTEEEP-S---

pLDDT: mean 87.07, std 12.83, range [33.81, 98.69]

Organism: NCBI:txid1836974